Protein AF-0000000074063918 (afdb_homodimer)

Sequence (402 aa):
FNVAPELTEALTREIQAEQQLSQENLGGSAAPSFHGFKIATKDAEVRLTKQYGKENILVVFNVNHSVDMDEGFEDEAQPEAAPVPVALPPFTVEITKGNERLCFHLDLVESVDVQGEYDFRVEEFYVAPAAKGEDEDVASEVYASSGKYIDPDLHDLLFVRYLEERGFDAQFCKTLVAYATHYEHSQYVGLLNKIKAFISKFNVAPELTEALTREIQAEQQLSQENLGGSAAPSFHGFKIATKDAEVRLTKQYGKENILVVFNVNHSVDMDEGFEDEAQPEAAPVPVALPPFTVEITKGNERLCFHLDLVESVDVQGEYDFRVEEFYVAPAAKGEDEDVASEVYASSGKYIDPDLHDLLFVRYLEERGFDAQFCKTLVAYATHYEHSQYVGLLNKIKAFISK

Foldseek 3Di:
DQCLVVLLVVLVVVLVVLQVVCVVALVDDDQQDDPQWDWDDDQQKIWTWHDDPQKIKIKIWGQVPQFDPPPVVPPPPDPPDSPQTWGWTWMKMWIDHPQKIKIWTWTKDADPPDHLWIAIATQKIFMATDDDPPDPDGDPPGDIDGSPPDDPVCCCVVVPVVVVVVPRDRVNSSSVRSNSSSVSSVSVSVVSVVVSVVSVD/DQCLVVLLVVLVVVLVVLQVVCVVALVHLPQQDDPAWDWDDDQQKIWTWHDDPQKIKIKIWGQVPQFDPPPPVPPPPDPPDSPQTWGWTWMKMWIDHDFKIKIWTWTKDADPPDHLWIAIATQKIFMATDDDPPRPDGDPPGDIDGSPPDDPVCCCVPVPVVVVVVPRDRVSSSSVRSNSSSSSSVSVSVVSVVVSVVSVD

Nearest PDB structures (foldseek):
  1p32-assembly1_C  TM=9.153E-01  e=3.725E-13  Homo sapiens
  6szw-assembly1_B  TM=9.069E-01  e=1.087E-12  Homo sapiens
  6szw-assembly1_A  TM=8.923E-01  e=6.925E-13  Homo sapiens
  6szw-assembly1_C  TM=8.459E-01  e=2.532E-12  Homo sapiens
  1p32-assembly1_B  TM=8.961E-01  e=7.390E-12  Homo sapiens

pLDDT: mean 88.2, std 15.4, range [33.56, 98.56]

Secondary structure (DSSP, 8-state):
---HHHHHHHHHHHHHHHHHHHHHHS-SS-PPP-TT-EEEEETTEEEEEEEETTEEEEEEEE-TT-B---GGGG-----S---PPPB---EEEEEEETTEEEEEEEEEEE-SSSTT-EEEEEEEEEEEEPPBTTB-PPPTTS--EEGGGS-HHHIIIIIIIIHHHTT-SHHHHHHHHHHHHHHHHHHHHHHHHHHHHHHH-/---HHHHHHHHHHHHHHHHHHHHHHS-SS-PPP-TT-EEEEETTEEEEEEEETTEEEEEEEE-TT-B---GGGG-----S---PPPB---EEEEEEETTEEEEEEEEEEE-SSSTT-EEEEEEEEEEEEPPBTTB-PPPTTS--EEGGGS-HHHIIIIIIIIHHHTT-SHHHHHHHHHHHHHHHHHHHHHHHHHHHHHHH-

Radius of gyration: 26.05 Å; Cα contacts (8 Å, |Δi|>4): 623; chains: 2; bounding box: 65×74×54 Å

Structure (mmCIF, N/CA/C/O backbone):
data_AF-0000000074063918-model_v1
#
loop_
_entity.id
_entity.type
_entity.pdbx_description
1 polymer 'Complement component 1 Q subcomponent-binding protein, mitochondrial'
#
loop_
_atom_site.group_PDB
_atom_site.id
_atom_site.type_symbol
_atom_site.label_atom_id
_atom_site.label_alt_id
_atom_site.label_comp_id
_atom_site.label_asym_id
_atom_site.label_entity_id
_atom_site.label_seq_id
_atom_site.pdbx_PDB_ins_code
_atom_site.Cartn_x
_atom_site.Cartn_y
_atom_site.Cartn_z
_atom_site.occupancy
_atom_site.B_iso_or_equiv
_atom_site.auth_seq_id
_atom_site.auth_comp_id
_atom_site.auth_asym_id
_atom_site.auth_atom_id
_atom_site.pdbx_PDB_model_num
ATOM 1 N N . PHE A 1 1 ? 38.969 30.219 -0.409 1 64.75 1 PHE A N 1
ATOM 2 C CA . PHE A 1 1 ? 37.844 31.078 -0.031 1 64.75 1 PHE A CA 1
ATOM 3 C C . PHE A 1 1 ? 36.844 30.297 0.791 1 64.75 1 PHE A C 1
ATOM 5 O O . PHE A 1 1 ? 36.5 29.156 0.448 1 64.75 1 PHE A O 1
ATOM 12 N N . ASN A 1 2 ? 36.781 30.5 2.076 1 84.81 2 ASN A N 1
ATOM 13 C CA . ASN A 1 2 ? 35.906 29.828 3.025 1 84.81 2 ASN A CA 1
ATOM 14 C C . ASN A 1 2 ? 34.5 30.359 2.947 1 84.81 2 ASN A C 1
ATOM 16 O O . ASN A 1 2 ? 34.25 31.547 3.209 1 84.81 2 ASN A O 1
ATOM 20 N N . VAL A 1 3 ? 33.562 29.609 2.295 1 93 3 VAL A N 1
ATOM 21 C CA . VAL A 1 3 ? 32.188 30.016 1.981 1 93 3 VAL A CA 1
ATOM 22 C C . VAL A 1 3 ? 31.359 30.062 3.262 1 93 3 VAL A C 1
ATOM 24 O O . VAL A 1 3 ? 30.266 30.641 3.279 1 93 3 VAL A O 1
ATOM 27 N N . ALA A 1 4 ? 31.953 29.766 4.402 1 91.69 4 ALA A N 1
ATOM 28 C CA . ALA A 1 4 ? 31.203 29.562 5.637 1 91.69 4 ALA A CA 1
ATOM 29 C C . ALA A 1 4 ? 30.594 30.875 6.137 1 91.69 4 ALA A C 1
ATOM 31 O O . ALA A 1 4 ? 29.422 30.922 6.492 1 91.69 4 ALA A O 1
ATOM 32 N N . PRO A 1 5 ? 31.359 31.906 6.133 1 92.12 5 PRO A N 1
ATOM 33 C CA . PRO A 1 5 ? 30.781 33.156 6.625 1 92.12 5 PRO A CA 1
ATOM 34 C C . PRO A 1 5 ? 29.641 33.656 5.754 1 92.12 5 PRO A C 1
ATOM 36 O O . PRO A 1 5 ? 28.625 34.125 6.277 1 92.12 5 PRO A O 1
ATOM 39 N N . GLU A 1 6 ? 29.828 33.562 4.547 1 94.62 6 GLU A N 1
ATOM 40 C CA . GLU A 1 6 ? 28.797 34 3.617 1 94.62 6 GLU A CA 1
ATOM 41 C C . GLU A 1 6 ? 27.547 33.156 3.744 1 94.62 6 GLU A C 1
ATOM 43 O O . GLU A 1 6 ? 26.422 33.656 3.668 1 94.62 6 GLU A O 1
ATOM 48 N N . LEU A 1 7 ? 27.734 31.938 3.906 1 95.94 7 LEU A N 1
ATOM 49 C CA . LEU A 1 7 ? 26.625 31 4.055 1 95.94 7 LEU A CA 1
ATOM 50 C C . LEU A 1 7 ? 25.859 31.281 5.344 1 95.94 7 LEU A C 1
ATOM 52 O O . LEU A 1 7 ? 24.625 31.266 5.355 1 95.94 7 LEU A O 1
ATOM 56 N N . THR A 1 8 ? 26.578 31.5 6.348 1 95.19 8 THR A N 1
ATOM 57 C CA . THR A 1 8 ? 25.953 31.797 7.637 1 95.19 8 THR A CA 1
ATOM 58 C C . THR A 1 8 ? 25.078 33.031 7.551 1 95.19 8 THR A C 1
ATOM 60 O O . THR A 1 8 ? 23.984 33.062 8.102 1 95.19 8 THR A O 1
ATOM 63 N N . GLU A 1 9 ? 25.562 33.969 6.922 1 95.31 9 GLU A N 1
ATOM 64 C CA . GLU A 1 9 ? 24.797 35.188 6.746 1 95.31 9 GLU A CA 1
ATOM 65 C C . GLU A 1 9 ? 23.547 34.969 5.918 1 95.31 9 GLU A C 1
ATOM 67 O O . GLU A 1 9 ? 22.469 35.469 6.242 1 95.31 9 GLU A O 1
ATOM 72 N N . ALA A 1 10 ? 23.719 34.25 4.906 1 96.31 10 ALA A N 1
ATOM 73 C CA . ALA A 1 10 ? 22.578 33.906 4.051 1 96.31 10 ALA A CA 1
ATOM 74 C C . ALA A 1 10 ? 21.516 33.125 4.82 1 96.31 10 ALA A C 1
ATOM 76 O O . ALA A 1 10 ? 20.312 33.375 4.656 1 96.31 10 ALA A O 1
ATOM 77 N N . LEU A 1 11 ? 21.938 32.25 5.633 1 97.25 11 LEU A N 1
ATOM 78 C CA . LEU A 1 11 ? 21.031 31.469 6.445 1 97.25 11 LEU A CA 1
ATOM 79 C C . LEU A 1 11 ? 20.297 32.344 7.449 1 97.25 11 LEU A C 1
ATOM 81 O O . LEU A 1 11 ? 19.078 32.188 7.652 1 97.25 11 LEU A O 1
ATOM 85 N N . THR A 1 12 ? 20.984 33.188 8.008 1 96.19 12 THR A N 1
ATOM 86 C CA . THR A 1 12 ? 20.375 34.094 8.969 1 96.19 12 THR A CA 1
ATOM 87 C C . THR A 1 12 ? 19.281 34.938 8.312 1 96.19 12 THR A C 1
ATOM 89 O O . THR A 1 12 ? 18.203 35.125 8.867 1 96.19 12 THR A O 1
ATOM 92 N N . ARG A 1 13 ? 19.562 35.375 7.18 1 95.88 13 ARG A N 1
ATOM 93 C CA . ARG A 1 13 ? 18.578 36.156 6.422 1 95.88 13 ARG A CA 1
ATOM 94 C C . ARG A 1 13 ? 17.344 35.312 6.09 1 95.88 13 ARG A C 1
ATOM 96 O O . ARG A 1 13 ? 16.219 35.781 6.215 1 95.88 13 ARG A O 1
ATOM 103 N N . GLU A 1 14 ? 17.562 34.094 5.613 1 95.19 14 GLU A N 1
ATOM 104 C CA . GLU A 1 14 ? 16.469 33.219 5.25 1 95.19 14 GLU A CA 1
ATOM 105 C C . GLU A 1 14 ? 15.594 32.875 6.465 1 95.19 14 GLU A C 1
ATOM 107 O O . GLU A 1 14 ? 14.367 32.906 6.375 1 95.19 14 GLU A O 1
ATOM 112 N N . ILE A 1 15 ? 16.234 32.625 7.531 1 95.31 15 ILE A N 1
ATOM 113 C CA . ILE A 1 15 ? 15.516 32.312 8.75 1 95.31 15 ILE A CA 1
ATOM 114 C C . ILE A 1 15 ? 14.633 33.469 9.164 1 95.31 15 ILE A C 1
ATOM 116 O O . ILE A 1 15 ? 13.453 33.281 9.492 1 95.31 15 ILE A O 1
ATOM 120 N N . GLN A 1 16 ? 15.125 34.594 9.086 1 93.69 16 GLN A N 1
ATOM 121 C CA . GLN A 1 16 ? 14.383 35.812 9.453 1 93.69 16 GLN A CA 1
ATOM 122 C C . GLN A 1 16 ? 13.211 36.031 8.5 1 93.69 16 GLN A C 1
ATOM 124 O O . GLN A 1 16 ? 12.102 36.375 8.93 1 93.69 16 GLN A O 1
ATOM 129 N N . ALA A 1 17 ? 13.484 35.812 7.309 1 90 17 ALA A N 1
ATOM 130 C CA . ALA A 1 17 ? 12.438 35.969 6.305 1 90 17 ALA A CA 1
ATOM 131 C C . ALA A 1 17 ? 11.305 35 6.531 1 90 17 ALA A C 1
ATOM 133 O O . ALA A 1 17 ? 10.125 35.344 6.461 1 90 17 ALA A O 1
ATOM 134 N N . GLU A 1 18 ? 11.641 33.75 6.785 1 89.06 18 GLU A N 1
ATOM 135 C CA . GLU A 1 18 ? 10.641 32.719 7.004 1 89.06 18 GLU A CA 1
ATOM 136 C C . GLU A 1 18 ? 9.844 32.969 8.281 1 89.06 18 GLU A C 1
ATOM 138 O O . GLU A 1 18 ? 8.648 32.688 8.336 1 89.06 18 GLU A O 1
ATOM 143 N N . GLN A 1 19 ? 10.523 33.438 9.25 1 87.12 19 GLN A N 1
ATOM 144 C CA . GLN A 1 19 ? 9.844 33.781 10.5 1 87.12 19 GLN A CA 1
ATOM 145 C C . GLN A 1 19 ? 8.844 34.906 10.305 1 87.12 19 GLN A C 1
ATOM 147 O O . GLN A 1 19 ? 7.738 34.875 10.852 1 87.12 19 GLN A O 1
ATOM 152 N N . GLN A 1 20 ? 9.234 35.844 9.523 1 85.31 20 GLN A N 1
ATOM 153 C CA . GLN A 1 20 ? 8.336 36.938 9.219 1 85.31 20 GLN A CA 1
ATOM 154 C C . GLN A 1 20 ? 7.133 36.469 8.406 1 85.31 20 GLN A C 1
ATOM 156 O O . GLN A 1 20 ? 6 36.875 8.664 1 85.31 20 GLN A O 1
ATOM 161 N N . LEU A 1 21 ? 7.43 35.625 7.512 1 80.94 21 LEU A N 1
ATOM 162 C CA . LEU A 1 21 ? 6.363 35.062 6.691 1 80.94 21 LEU A CA 1
ATOM 163 C C . LEU A 1 21 ? 5.359 34.312 7.555 1 80.94 21 LEU A C 1
ATOM 165 O O . LEU A 1 21 ? 4.148 34.406 7.336 1 80.94 21 LEU A O 1
ATOM 169 N N . SER A 1 22 ? 5.812 33.531 8.438 1 80.19 22 SER A N 1
ATOM 170 C CA . SER A 1 22 ? 4.961 32.75 9.344 1 80.19 22 SER A CA 1
ATOM 171 C C . SER A 1 22 ? 4.082 33.656 10.188 1 80.19 22 SER A C 1
ATOM 173 O O . SER A 1 22 ? 2.893 33.406 10.367 1 80.19 22 SER A O 1
ATOM 175 N N . GLN A 1 23 ? 4.602 34.688 10.664 1 77.69 23 GLN A N 1
ATOM 176 C CA . GLN A 1 23 ? 3.873 35.625 11.508 1 77.69 23 GLN A CA 1
ATOM 177 C C . GLN A 1 23 ? 2.766 36.312 10.727 1 77.69 23 GLN A C 1
ATOM 179 O O . GLN A 1 23 ? 1.665 36.531 11.242 1 77.69 23 GLN A O 1
ATOM 184 N N . GLU A 1 24 ? 3.035 36.562 9.531 1 77 24 GLU A N 1
ATOM 185 C CA . GLU A 1 24 ? 2.09 37.312 8.711 1 77 24 GLU A CA 1
ATOM 186 C C . GLU A 1 24 ? 1 36.406 8.148 1 77 24 GLU A C 1
ATOM 188 O O . GLU A 1 24 ? -0.153 36.844 8.016 1 77 24 GLU A O 1
ATOM 193 N N . ASN A 1 25 ? 1.364 35.281 7.789 1 72.19 25 ASN A N 1
ATOM 194 C CA . ASN A 1 25 ? 0.454 34.469 6.98 1 72.19 25 ASN A CA 1
ATOM 195 C C . ASN A 1 25 ? -0.084 33.281 7.766 1 72.19 25 ASN A C 1
ATOM 197 O O . ASN A 1 25 ? -1.106 32.688 7.398 1 72.19 25 ASN A O 1
ATOM 201 N N . LEU A 1 26 ? 0.501 32.844 8.695 1 67.75 26 LEU A N 1
ATOM 202 C CA . LEU A 1 26 ? 0.098 31.609 9.359 1 67.75 26 LEU A CA 1
ATOM 203 C C . LEU A 1 26 ? -0.406 31.891 10.766 1 67.75 26 LEU A C 1
ATOM 205 O O . LEU A 1 26 ? -0.687 30.969 11.531 1 67.75 26 LEU A O 1
ATOM 209 N N . GLY A 1 27 ? -1.079 33.281 10.891 1 60.06 27 GLY A N 1
ATOM 210 C CA . GLY A 1 27 ? -1.737 33.75 12.102 1 60.06 27 GLY A CA 1
ATOM 211 C C . GLY A 1 27 ? -0.893 33.562 13.352 1 60.06 27 GLY A C 1
ATOM 212 O O . GLY A 1 27 ? -1.427 33.406 14.453 1 60.06 27 GLY A O 1
ATOM 213 N N . GLY A 1 28 ? 0.369 33.562 13.258 1 53.53 28 GLY A N 1
ATOM 214 C CA . GLY A 1 28 ? 1.265 33.438 14.391 1 53.53 28 GLY A CA 1
ATOM 215 C C . GLY A 1 28 ? 1.586 31.984 14.734 1 53.53 28 GLY A C 1
ATOM 216 O O . GLY A 1 28 ? 1.287 31.078 13.953 1 53.53 28 GLY A O 1
ATOM 217 N N . SER A 1 29 ? 2.406 31.734 15.961 1 51.22 29 SER A N 1
ATOM 218 C CA . SER A 1 29 ? 3.025 30.5 16.406 1 51.22 29 SER A CA 1
ATOM 219 C C . SER A 1 29 ? 1.975 29.453 16.75 1 51.22 29 SER A C 1
ATOM 221 O O . SER A 1 29 ? 2.307 28.297 17.031 1 51.22 29 SER A O 1
ATOM 223 N N . ALA A 1 30 ? 0.716 29.844 16.812 1 56.19 30 ALA A N 1
ATOM 224 C CA . ALA A 1 30 ? -0.097 28.828 17.469 1 56.19 30 ALA A CA 1
ATOM 225 C C . ALA A 1 30 ? -0.684 27.859 16.453 1 56.19 30 ALA A C 1
ATOM 227 O O . ALA A 1 30 ? -1.449 28.25 15.57 1 56.19 30 ALA A O 1
ATOM 228 N N . ALA A 1 31 ? -0.081 26.75 16.297 1 64.56 31 ALA A N 1
ATOM 229 C CA . ALA A 1 31 ? -0.587 25.656 15.477 1 64.56 31 ALA A CA 1
ATOM 230 C C . ALA A 1 31 ? -2.039 25.328 15.82 1 64.56 31 ALA A C 1
ATOM 232 O O . ALA A 1 31 ? -2.436 25.391 16.984 1 64.56 31 ALA A O 1
ATOM 233 N N . PRO A 1 32 ? -2.939 25.297 14.703 1 74.69 32 PRO A N 1
ATOM 234 C CA . PRO A 1 32 ? -4.328 24.922 14.977 1 74.69 32 PRO A CA 1
ATOM 235 C C . PRO A 1 32 ? -4.445 23.656 15.828 1 74.69 32 PRO A C 1
ATOM 237 O O . PRO A 1 32 ? -3.555 22.797 15.797 1 74.69 32 PRO A O 1
ATOM 240 N N . SER A 1 33 ? -5.426 23.703 16.75 1 79.31 33 SER A N 1
ATOM 241 C CA . SER A 1 33 ? -5.621 22.547 17.625 1 79.31 33 SER A CA 1
ATOM 242 C C . SER A 1 33 ? -6.723 21.625 17.109 1 79.31 33 SER A C 1
ATOM 244 O O . SER A 1 33 ? -7.664 22.094 16.469 1 79.31 33 SER A O 1
ATOM 246 N N . PHE A 1 34 ? -6.473 20.328 17.094 1 86.94 34 PHE A N 1
ATOM 247 C CA . PHE A 1 34 ? -7.477 19.328 16.781 1 86.94 34 PHE A CA 1
ATOM 248 C C . PHE A 1 34 ? -8.383 19.078 17.984 1 86.94 34 PHE A C 1
ATOM 250 O O . PHE A 1 34 ? -7.941 18.562 19.016 1 86.94 34 PHE A O 1
ATOM 257 N N . HIS A 1 35 ? -9.648 19.547 17.812 1 83.75 35 HIS A N 1
ATOM 258 C CA . HIS A 1 35 ? -10.562 19.344 18.938 1 83.75 35 HIS A CA 1
ATOM 259 C C . HIS A 1 35 ? -10.734 17.875 19.25 1 83.75 35 HIS A C 1
ATOM 261 O O . HIS A 1 35 ? -11.07 17.078 18.359 1 83.75 35 HIS A O 1
ATOM 267 N N . GLY A 1 36 ? -10.383 17.484 20.484 1 87.88 36 GLY A N 1
ATOM 268 C CA . GLY A 1 36 ? -10.633 16.141 20.953 1 87.88 36 GLY A CA 1
ATOM 269 C C . GLY A 1 36 ? -9.453 15.203 20.734 1 87.88 36 GLY A C 1
ATOM 270 O O . GLY A 1 36 ? -9.5 14.031 21.109 1 87.88 36 GLY A O 1
ATOM 271 N N . PHE A 1 37 ? -8.406 15.688 20.109 1 94.38 37 PHE A N 1
ATOM 272 C CA . PHE A 1 37 ? -7.258 14.836 19.844 1 94.38 37 PHE A CA 1
ATOM 273 C C . PHE A 1 37 ? -6.066 15.258 20.688 1 94.38 37 PHE A C 1
ATOM 275 O O . PHE A 1 37 ? -5.863 16.453 20.938 1 94.38 37 PHE A O 1
ATOM 282 N N . LYS A 1 38 ? -5.387 14.32 21.172 1 94.88 38 LYS A N 1
ATOM 283 C CA . LYS A 1 38 ? -4.039 14.555 21.688 1 94.88 38 LYS A CA 1
ATOM 284 C C . LYS A 1 38 ? -3.012 14.523 20.562 1 94.88 38 LYS A C 1
ATOM 286 O O . LYS A 1 38 ? -3.08 13.672 19.672 1 94.88 38 LYS A O 1
ATOM 291 N N . ILE A 1 39 ? -2.064 15.477 20.688 1 95.75 39 ILE A N 1
ATOM 292 C CA . ILE A 1 39 ? -1.092 15.594 19.609 1 95.75 39 ILE A CA 1
ATOM 293 C C . ILE A 1 39 ? 0.296 15.211 20.125 1 95.75 39 ILE A C 1
ATOM 295 O O . ILE A 1 39 ? 0.695 15.617 21.219 1 95.75 39 ILE A O 1
ATOM 299 N N . ALA A 1 40 ? 0.949 14.398 19.422 1 94.69 40 ALA A N 1
ATOM 300 C CA . ALA A 1 40 ? 2.355 14.07 19.625 1 94.69 40 ALA A CA 1
ATOM 301 C C . ALA A 1 40 ? 3.152 14.188 18.328 1 94.69 40 ALA A C 1
ATOM 303 O O . ALA A 1 40 ? 2.674 13.797 17.266 1 94.69 40 ALA A O 1
ATOM 304 N N . THR A 1 41 ? 4.355 14.797 18.438 1 95.44 41 THR A N 1
ATOM 305 C CA . THR A 1 41 ? 5.176 14.977 17.25 1 95.44 41 THR A CA 1
ATOM 306 C C . THR A 1 41 ? 6.547 14.336 17.438 1 95.44 41 THR A C 1
ATOM 308 O O . THR A 1 41 ? 7.066 14.281 18.562 1 95.44 41 THR A O 1
ATOM 311 N N . LYS A 1 42 ? 7.082 13.742 16.422 1 95.06 42 LYS A N 1
ATOM 312 C CA . LYS A 1 42 ? 8.453 13.25 16.328 1 95.06 42 LYS A CA 1
ATOM 313 C C . LYS A 1 42 ? 9.07 13.594 14.977 1 95.06 42 LYS A C 1
ATOM 315 O O . LYS A 1 42 ? 8.859 12.883 13.992 1 95.06 42 LYS A O 1
ATOM 320 N N . ASP A 1 43 ? 9.875 14.664 15.008 1 95.81 43 ASP A N 1
ATOM 321 C CA . ASP A 1 43 ? 10.43 15.211 13.773 1 95.81 43 ASP A CA 1
ATOM 322 C C . ASP A 1 43 ? 9.328 15.484 12.75 1 95.81 43 ASP A C 1
ATOM 324 O O . ASP A 1 43 ? 8.414 16.266 13.008 1 95.81 43 ASP A O 1
ATOM 328 N N . ALA A 1 44 ? 9.359 14.773 11.617 1 97.38 44 ALA A N 1
ATOM 329 C CA . ALA A 1 44 ? 8.406 15.102 10.562 1 97.38 44 ALA A CA 1
ATOM 330 C C . ALA A 1 44 ? 7.066 14.406 10.797 1 97.38 44 ALA A C 1
ATOM 332 O O . ALA A 1 44 ? 6.082 14.695 10.102 1 97.38 44 ALA A O 1
ATOM 333 N N . GLU A 1 45 ? 7.012 13.539 11.734 1 96.94 45 GLU A N 1
ATOM 334 C CA . GLU A 1 45 ? 5.801 12.75 11.953 1 96.94 45 GLU A CA 1
ATOM 335 C C . GLU A 1 45 ? 4.918 13.383 13.023 1 96.94 45 GLU A C 1
ATOM 337 O O . GLU A 1 45 ? 5.418 13.828 14.062 1 96.94 45 GLU A O 1
ATOM 342 N N . VAL A 1 46 ? 3.602 13.383 12.758 1 96.31 46 VAL A N 1
ATOM 343 C CA . VAL A 1 46 ? 2.607 13.875 13.703 1 96.31 46 VAL A CA 1
ATOM 344 C C . VAL A 1 46 ? 1.567 12.789 13.977 1 96.31 46 VAL A C 1
ATOM 346 O O . VAL A 1 46 ? 1.092 12.133 13.055 1 96.31 46 VAL A O 1
ATOM 349 N N . ARG A 1 47 ? 1.213 12.617 15.258 1 96.12 47 ARG A N 1
ATOM 350 C CA . ARG A 1 47 ? 0.217 11.641 15.688 1 96.12 47 ARG A CA 1
ATOM 351 C C . ARG A 1 47 ? -0.907 12.312 16.469 1 96.12 47 ARG A C 1
ATOM 353 O O . ARG A 1 47 ? -0.651 13.102 17.375 1 96.12 47 ARG A O 1
ATOM 360 N N . LEU A 1 48 ? -2.092 12 16.031 1 96.94 48 LEU A N 1
ATOM 361 C CA . LEU A 1 48 ? -3.283 12.422 16.766 1 96.94 48 LEU A CA 1
ATOM 362 C C . LEU A 1 48 ? -4.012 11.227 17.359 1 96.94 48 LEU A C 1
ATOM 364 O O . LEU A 1 48 ? -4.289 10.25 16.656 1 96.94 48 LEU A O 1
ATOM 368 N N . THR A 1 49 ? -4.309 11.305 18.625 1 96 49 THR A N 1
ATOM 369 C CA . THR A 1 49 ? -5.004 10.188 19.266 1 96 49 THR A CA 1
ATOM 370 C C . THR A 1 49 ? -6.254 10.672 19.984 1 96 49 THR A C 1
ATOM 372 O O . THR A 1 49 ? -6.27 11.773 20.531 1 96 49 THR A O 1
ATOM 375 N N . LYS A 1 50 ? -7.254 9.859 19.969 1 95.56 50 LYS A N 1
ATOM 376 C CA . LYS A 1 50 ? -8.453 10.117 20.766 1 95.56 50 LYS A CA 1
ATOM 377 C C . LYS A 1 50 ? -9.203 8.82 21.062 1 95.56 50 LYS A C 1
ATOM 379 O O . LYS A 1 50 ? -9.008 7.812 20.375 1 95.56 50 LYS A O 1
ATOM 384 N N . GLN A 1 51 ? -9.945 8.883 22.078 1 95.75 51 GLN A N 1
ATOM 385 C CA . GLN A 1 51 ? -10.844 7.785 22.422 1 95.75 51 GLN A CA 1
ATOM 386 C C . GLN A 1 51 ? -12.273 8.102 21.984 1 95.75 51 GLN A C 1
ATOM 388 O O . GLN A 1 51 ? -12.75 9.227 22.156 1 95.75 51 GLN A O 1
ATOM 393 N N . TYR A 1 52 ? -12.906 7.156 21.391 1 94.19 52 TYR A N 1
ATOM 394 C CA . TYR A 1 52 ? -14.305 7.207 21 1 94.19 52 TYR A CA 1
ATOM 395 C C . TYR A 1 52 ? -15.055 5.977 21.5 1 94.19 52 TYR A C 1
ATOM 397 O O . TYR A 1 52 ? -15.086 4.949 20.812 1 94.19 52 TYR A O 1
ATOM 405 N N . GLY A 1 53 ? -15.703 6.098 22.625 1 92.06 53 GLY A N 1
ATOM 406 C CA . GLY A 1 53 ? -16.234 4.902 23.266 1 92.06 53 GLY A CA 1
ATOM 407 C C . GLY A 1 53 ? -15.172 3.873 23.594 1 92.06 53 GLY A C 1
ATOM 408 O O . GLY A 1 53 ? -14.211 4.172 24.312 1 92.06 53 GLY A O 1
ATOM 409 N N . LYS A 1 54 ? -15.344 2.729 23.062 1 92.38 54 LYS A N 1
ATOM 410 C CA . LYS A 1 54 ? -14.383 1.65 23.297 1 92.38 54 LYS A CA 1
ATOM 411 C C . LYS A 1 54 ? -13.32 1.623 22.203 1 92.38 54 LYS A C 1
ATOM 413 O O . LYS A 1 54 ? -12.484 0.718 22.156 1 92.38 54 LYS A O 1
ATOM 418 N N . GLU A 1 55 ? -13.344 2.586 21.359 1 96.44 55 GLU A N 1
ATOM 419 C CA . GLU A 1 55 ? -12.422 2.639 20.219 1 96.44 55 GLU A CA 1
ATOM 420 C C . GLU A 1 55 ? -11.25 3.574 20.5 1 96.44 55 GLU A C 1
ATOM 422 O O . GLU A 1 55 ? -11.43 4.637 21.109 1 96.44 55 GLU A O 1
ATOM 427 N N . ASN A 1 56 ? -10.094 3.08 20.203 1 96.38 56 ASN A N 1
ATOM 428 C C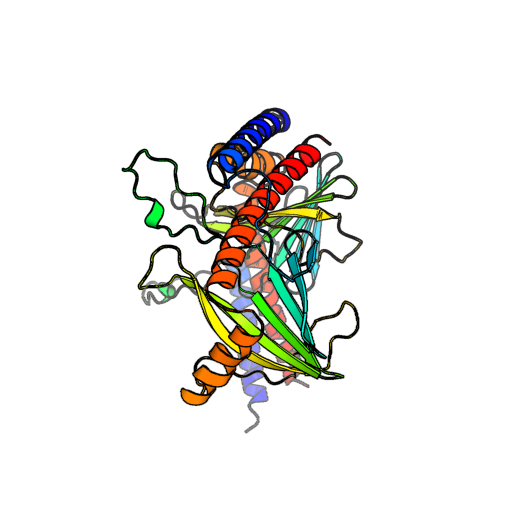A . ASN A 1 56 ? -8.922 3.953 20.156 1 96.38 56 ASN A CA 1
ATOM 429 C C . ASN A 1 56 ? -8.625 4.406 18.734 1 96.38 56 ASN A C 1
ATOM 431 O O . ASN A 1 56 ? -8.398 3.58 17.844 1 96.38 56 ASN A O 1
ATOM 435 N N . ILE A 1 57 ? -8.617 5.699 18.516 1 97.31 57 ILE A N 1
ATOM 436 C CA . ILE A 1 57 ? -8.43 6.238 17.172 1 97.31 57 ILE A CA 1
ATOM 437 C C . ILE A 1 57 ? -7.047 6.887 17.078 1 97.31 57 ILE A C 1
ATOM 439 O O . ILE A 1 57 ? -6.66 7.68 17.938 1 97.31 57 ILE A O 1
ATOM 443 N N . LEU A 1 58 ? -6.312 6.547 16.078 1 96.88 58 LEU A N 1
ATOM 444 C CA . LEU A 1 58 ? -4.984 7.086 15.812 1 96.88 58 LEU A CA 1
ATOM 445 C C . LEU A 1 58 ? -4.898 7.641 14.398 1 96.88 58 LEU A C 1
ATOM 447 O O . LEU A 1 58 ? -5.273 6.965 13.438 1 96.88 58 LEU A O 1
ATOM 451 N N . VAL A 1 59 ? -4.508 8.875 14.281 1 97.38 59 VAL A N 1
ATOM 452 C CA . VAL A 1 59 ? -4.195 9.492 13 1 97.38 59 VAL A CA 1
ATOM 453 C C . VAL A 1 59 ? -2.691 9.758 12.898 1 97.38 59 VAL A C 1
ATOM 455 O O . VAL A 1 59 ? -2.084 10.281 13.836 1 97.38 59 VAL A O 1
ATOM 458 N N . VAL A 1 60 ? -2.102 9.375 11.781 1 96.81 60 VAL A N 1
ATOM 459 C CA . VAL A 1 60 ? -0.675 9.609 11.586 1 96.81 60 VAL A CA 1
ATOM 460 C C . VAL A 1 60 ? -0.445 10.289 10.242 1 96.81 60 VAL A C 1
ATOM 462 O O . VAL A 1 60 ? -1.034 9.891 9.227 1 96.81 60 VAL A O 1
ATOM 465 N N . PHE A 1 61 ? 0.343 11.305 10.18 1 97.44 61 PHE A N 1
ATOM 466 C CA . PHE A 1 61 ? 0.824 11.867 8.922 1 97.44 61 PHE A CA 1
ATOM 467 C C . PHE A 1 61 ? 2.254 12.375 9.07 1 97.44 61 PHE A C 1
ATOM 469 O O . PHE A 1 61 ? 2.754 12.523 10.188 1 97.44 61 PHE A O 1
ATOM 476 N N . ASN A 1 62 ? 2.914 12.5 7.973 1 97.88 62 ASN A N 1
ATOM 477 C CA . ASN A 1 62 ? 4.297 12.945 7.84 1 97.88 62 ASN A CA 1
ATOM 478 C C . ASN A 1 62 ? 4.418 14.133 6.891 1 97.88 62 ASN A C 1
ATOM 480 O O . ASN A 1 62 ? 3.918 14.086 5.766 1 97.88 62 ASN A O 1
ATOM 484 N N . VAL A 1 63 ? 5.066 15.172 7.297 1 96.94 63 VAL A N 1
ATOM 485 C CA . VAL A 1 63 ? 5.027 16.406 6.508 1 96.94 63 VAL A CA 1
ATOM 486 C C . VAL A 1 63 ? 6.172 16.391 5.496 1 96.94 63 VAL A C 1
ATOM 488 O O . VAL A 1 63 ? 6.285 17.312 4.676 1 96.94 63 VAL A O 1
ATOM 491 N N . ASN A 1 64 ? 7.07 15.359 5.512 1 96.19 64 ASN A N 1
ATOM 492 C CA . ASN A 1 64 ? 8.078 15.258 4.461 1 96.19 64 ASN A CA 1
ATOM 493 C C . ASN A 1 64 ? 7.445 15.203 3.076 1 96.19 64 ASN A C 1
ATOM 495 O O . ASN A 1 64 ? 6.496 14.445 2.854 1 96.19 64 ASN A O 1
ATOM 499 N N . HIS A 1 65 ? 7.898 16.125 2.16 1 93.44 65 HIS A N 1
ATOM 500 C CA . HIS A 1 65 ? 7.492 16.109 0.76 1 93.44 65 HIS A CA 1
ATOM 501 C C . HIS A 1 65 ? 5.996 16.375 0.621 1 93.44 65 HIS A C 1
ATOM 503 O O . HIS A 1 65 ? 5.355 15.867 -0.3 1 93.44 65 HIS A O 1
ATOM 509 N N . SER A 1 66 ? 5.422 17.016 1.493 1 93.44 66 SER A N 1
ATOM 510 C CA . SER A 1 66 ? 3.98 17.234 1.491 1 93.44 66 SER A CA 1
ATOM 511 C C . SER A 1 66 ? 3.627 18.562 0.802 1 93.44 66 SER A C 1
ATOM 513 O O . SER A 1 66 ? 2.449 18.891 0.662 1 93.44 66 SER A O 1
ATOM 515 N N . VAL A 1 67 ? 4.602 19.344 0.408 1 88.81 67 VAL A N 1
ATOM 516 C CA . VAL A 1 67 ? 4.367 20.641 -0.225 1 88.81 67 VAL A CA 1
ATOM 517 C C . VAL A 1 67 ? 4.637 20.531 -1.726 1 88.81 67 VAL A C 1
ATOM 519 O O . VAL A 1 67 ? 5.668 20.016 -2.143 1 88.81 67 VAL A O 1
ATOM 522 N N . ASP A 1 68 ? 3.48 20.547 -2.521 1 72.38 68 ASP A N 1
ATOM 523 C CA . ASP A 1 68 ? 3.684 20.547 -3.967 1 72.38 68 ASP A CA 1
ATOM 524 C C . ASP A 1 68 ? 4.047 21.938 -4.469 1 72.38 68 ASP A C 1
ATOM 526 O O . ASP A 1 68 ? 3.52 22.938 -3.979 1 72.38 68 ASP A O 1
ATOM 530 N N . MET A 1 69 ? 5.266 22.094 -4.941 1 57.41 69 MET A N 1
ATOM 531 C CA . MET A 1 69 ? 5.617 23.359 -5.582 1 57.41 69 MET A CA 1
ATOM 532 C C . MET A 1 69 ? 4.809 23.562 -6.863 1 57.41 69 MET A C 1
ATOM 534 O O . MET A 1 69 ? 4.879 22.734 -7.781 1 57.41 69 MET A O 1
ATOM 538 N N . ASP A 1 70 ? 3.617 23.5 -6.91 1 49.69 70 ASP A N 1
ATOM 539 C CA . ASP A 1 70 ? 2.914 23.828 -8.148 1 49.69 70 ASP A CA 1
ATOM 540 C C . ASP A 1 70 ? 3.699 24.828 -8.984 1 49.69 70 ASP A C 1
ATOM 542 O O . ASP A 1 70 ? 4.289 25.766 -8.445 1 49.69 70 ASP A O 1
ATOM 546 N N . GLU A 1 71 ? 4.176 24.344 -10.133 1 44.66 71 GLU A N 1
ATOM 547 C CA . GLU A 1 71 ? 4.691 25.172 -11.227 1 44.66 71 GLU A CA 1
ATOM 548 C C . GLU A 1 71 ? 3.941 26.484 -11.312 1 44.66 71 GLU A C 1
ATOM 550 O O . GLU A 1 71 ? 4.348 27.391 -12.055 1 44.66 71 GLU A O 1
ATOM 555 N N . GLY A 1 72 ? 2.691 26.484 -10.883 1 41.41 72 GLY A N 1
ATOM 556 C CA . GLY A 1 72 ? 1.927 27.672 -11.242 1 41.41 72 GLY A CA 1
ATOM 557 C C . GLY A 1 72 ? 2.414 28.922 -10.555 1 41.41 72 GLY A C 1
ATOM 558 O O . GLY A 1 72 ? 1.807 29.984 -10.688 1 41.41 72 GLY A O 1
ATOM 559 N N . PHE A 1 73 ? 3.229 28.688 -9.562 1 41.19 73 PHE A N 1
ATOM 560 C CA . PHE A 1 73 ? 3.629 29.969 -8.992 1 41.19 73 PHE A CA 1
ATOM 561 C C . PHE A 1 73 ? 4.531 30.734 -9.953 1 41.19 73 PHE A C 1
ATOM 563 O O . PHE A 1 73 ? 5.246 31.656 -9.547 1 41.19 73 PHE A O 1
ATOM 570 N N . GLU A 1 74 ? 4.777 30.141 -11.109 1 38.41 74 GLU A N 1
ATOM 571 C CA . GLU A 1 74 ? 5.523 31 -12.031 1 38.41 74 GLU A CA 1
ATOM 572 C C . GLU A 1 74 ? 4.766 32.281 -12.312 1 38.41 74 GLU A C 1
ATOM 574 O O . GLU A 1 74 ? 5.152 33.062 -13.195 1 38.41 74 GLU A O 1
ATOM 579 N N . ASP A 1 75 ? 3.42 32.312 -12.109 1 36.59 75 ASP A N 1
ATOM 580 C CA . ASP A 1 75 ? 2.977 33.594 -12.617 1 36.59 75 ASP A CA 1
ATOM 581 C C . ASP A 1 75 ? 3.725 34.75 -11.938 1 36.59 75 ASP A C 1
ATOM 583 O O . ASP A 1 75 ? 3.721 34.875 -10.711 1 36.59 75 ASP A O 1
ATOM 587 N N . GLU A 1 76 ? 4.758 35.312 -12.578 1 36.88 76 GLU A N 1
ATOM 588 C CA . GLU A 1 76 ? 5.574 36.531 -12.383 1 36.88 76 GLU A CA 1
ATOM 589 C C . GLU A 1 76 ? 4.809 37.594 -11.617 1 36.88 76 GLU A C 1
ATOM 591 O O . GLU A 1 76 ? 5.41 38.5 -11.047 1 36.88 76 GLU A O 1
ATOM 596 N N . ALA A 1 77 ? 3.494 37.938 -12.078 1 39.22 77 ALA A N 1
ATOM 597 C CA . ALA A 1 77 ? 3.088 39.344 -12.039 1 39.22 77 ALA A CA 1
ATOM 598 C C . ALA A 1 77 ? 2.844 39.781 -10.609 1 39.22 77 ALA A C 1
ATOM 600 O O . ALA A 1 77 ? 2.836 41 -10.336 1 39.22 77 ALA A O 1
ATOM 601 N N . GLN A 1 78 ? 1.779 39.188 -9.844 1 38.34 78 GLN A N 1
ATOM 602 C CA . GLN A 1 78 ? 1.431 40.125 -8.789 1 38.34 78 GLN A CA 1
ATOM 603 C C . GLN A 1 78 ? 2.492 40.156 -7.695 1 38.34 78 GLN A C 1
ATOM 605 O O . GLN A 1 78 ? 2.916 39.094 -7.215 1 38.34 78 GLN A O 1
ATOM 610 N N . PRO A 1 79 ? 3.4 41.094 -7.602 1 40.09 79 PRO A N 1
ATOM 611 C CA . PRO A 1 79 ? 4.324 41.438 -6.52 1 40.09 79 PRO A CA 1
ATOM 612 C C . PRO A 1 79 ? 3.844 40.938 -5.156 1 40.09 79 PRO A C 1
ATOM 614 O O . PRO A 1 79 ? 4.426 41.281 -4.125 1 40.09 79 PRO A O 1
ATOM 617 N N . GLU A 1 80 ? 2.502 40.625 -4.977 1 43.12 80 GLU A N 1
ATOM 618 C CA . GLU A 1 80 ? 2.059 40.375 -3.605 1 43.12 80 GLU A CA 1
ATOM 619 C C . GLU A 1 80 ? 2.811 39.188 -2.984 1 43.12 80 GLU A C 1
ATOM 621 O O . GLU A 1 80 ? 3.373 38.375 -3.699 1 43.12 80 GLU A O 1
ATOM 626 N N . ALA A 1 81 ? 2.875 39.031 -1.566 1 46.75 81 ALA A N 1
ATOM 627 C CA . ALA A 1 81 ? 3.533 38.062 -0.688 1 46.75 81 ALA A CA 1
ATOM 628 C C . ALA A 1 81 ? 3.42 36.656 -1.245 1 46.75 81 ALA A C 1
ATOM 630 O O . ALA A 1 81 ? 2.324 36.188 -1.589 1 46.75 81 ALA A O 1
ATOM 631 N N . ALA A 1 82 ? 4.359 36.094 -1.784 1 53.09 82 ALA A N 1
ATOM 632 C CA . ALA A 1 82 ? 4.477 34.719 -2.262 1 53.09 82 ALA A CA 1
ATOM 633 C C . ALA A 1 82 ? 3.693 33.75 -1.372 1 53.09 82 ALA A C 1
ATOM 635 O O . ALA A 1 82 ? 3.869 33.75 -0.152 1 53.09 82 ALA A O 1
ATOM 636 N N . PRO A 1 83 ? 2.439 33.344 -1.814 1 60.53 83 PRO A N 1
ATOM 637 C CA . PRO A 1 83 ? 1.644 32.469 -0.956 1 60.53 83 PRO A CA 1
ATOM 638 C C . PRO A 1 83 ? 2.465 31.328 -0.355 1 60.53 83 PRO A C 1
ATOM 640 O O . PRO A 1 83 ? 3.461 30.906 -0.945 1 60.53 83 PRO A O 1
ATOM 643 N N . VAL A 1 84 ? 2.357 31.172 1.077 1 67.38 84 VAL A N 1
ATOM 644 C CA . VAL A 1 84 ? 2.967 30.031 1.765 1 67.38 84 VAL A CA 1
ATOM 645 C C . VAL A 1 84 ? 2.512 28.734 1.112 1 67.38 84 VAL A C 1
ATOM 647 O O . VAL A 1 84 ? 1.312 28.5 0.938 1 67.38 84 VAL A O 1
ATOM 650 N N . PRO A 1 85 ? 3.434 27.984 0.624 1 83.31 85 PRO A N 1
ATOM 651 C CA . PRO A 1 85 ? 3.066 26.688 0.047 1 83.31 85 PRO A CA 1
ATOM 652 C C . PRO A 1 85 ? 2.252 25.812 1.007 1 83.31 85 PRO A C 1
ATOM 654 O O . PRO A 1 85 ? 2.551 25.766 2.203 1 83.31 85 PRO A O 1
ATOM 657 N N . VAL A 1 86 ? 1.165 25.266 0.494 1 89.38 86 VAL A N 1
ATOM 658 C CA . VAL A 1 86 ? 0.233 24.484 1.293 1 89.38 86 VAL A CA 1
ATOM 659 C C . VAL A 1 86 ? 0.729 23.047 1.392 1 89.38 86 VAL A C 1
ATOM 661 O O . VAL A 1 86 ? 1.14 22.453 0.39 1 89.38 86 VAL A O 1
ATOM 664 N N . ALA A 1 87 ? 0.784 22.516 2.635 1 92.94 87 ALA A N 1
ATOM 665 C CA . ALA A 1 87 ? 1.175 21.125 2.861 1 92.94 87 ALA A CA 1
ATOM 666 C C . ALA A 1 87 ? -0.04 20.203 2.83 1 92.94 87 ALA A C 1
ATOM 668 O O . ALA A 1 87 ? -0.997 20.406 3.582 1 92.94 87 ALA A O 1
ATOM 669 N N . LEU A 1 88 ? 0.01 19.203 1.942 1 95.94 88 LEU A N 1
ATOM 670 C CA . LEU A 1 88 ? -1.054 18.219 1.822 1 95.94 88 LEU A CA 1
ATOM 671 C C . LEU A 1 88 ? -0.51 16.812 2.023 1 95.94 88 LEU A C 1
ATOM 673 O O . LEU A 1 88 ? -0.466 16.016 1.08 1 95.94 88 LEU A O 1
ATOM 677 N N . PRO A 1 89 ? -0.175 16.469 3.262 1 97.44 89 PRO A N 1
ATOM 678 C CA . PRO A 1 89 ? 0.367 15.125 3.49 1 97.44 89 PRO A CA 1
ATOM 679 C C . PRO A 1 89 ? -0.702 14.031 3.422 1 97.44 89 PRO A C 1
ATOM 681 O O . PRO A 1 89 ? -1.832 14.242 3.869 1 97.44 89 PRO A O 1
ATOM 684 N N . PRO A 1 90 ? -0.345 12.906 2.795 1 97.88 90 PRO A N 1
ATOM 685 C CA . PRO A 1 90 ? -1.207 11.758 3.07 1 97.88 90 PRO A CA 1
ATOM 686 C C . PRO A 1 90 ? -1.292 11.422 4.559 1 97.88 90 PRO A C 1
ATOM 688 O O . PRO A 1 90 ? -0.42 11.828 5.336 1 97.88 90 PRO A O 1
ATOM 691 N N . PHE A 1 91 ? -2.369 10.766 4.949 1 98.06 91 PHE A N 1
ATOM 692 C CA . PHE A 1 91 ? -2.49 10.406 6.355 1 98.06 91 PHE A CA 1
ATOM 693 C C . PHE A 1 91 ? -3.238 9.086 6.52 1 98.06 91 PHE A C 1
ATOM 695 O O . PHE A 1 91 ? -3.891 8.617 5.586 1 98.06 91 PHE A O 1
ATOM 702 N N . THR A 1 92 ? -3.072 8.5 7.68 1 97.88 92 THR A N 1
ATOM 703 C CA . THR A 1 92 ? -3.73 7.234 7.996 1 97.88 92 THR A CA 1
ATOM 704 C C . THR A 1 92 ? -4.656 7.395 9.195 1 97.88 92 THR A C 1
ATOM 706 O O . THR A 1 92 ? -4.359 8.156 10.117 1 97.88 92 THR A O 1
ATOM 709 N N . VAL A 1 93 ? -5.727 6.707 9.164 1 98.25 93 VAL A N 1
ATOM 710 C CA . VAL A 1 93 ? -6.652 6.605 10.281 1 98.25 93 VAL A CA 1
ATOM 711 C C . VAL A 1 93 ? -6.773 5.148 10.727 1 98.25 93 VAL A C 1
ATOM 713 O O . VAL A 1 93 ? -7.055 4.27 9.906 1 98.25 93 VAL A O 1
ATOM 716 N N . GLU A 1 94 ? -6.539 4.941 11.969 1 97.81 94 GLU A N 1
ATOM 717 C CA . GLU A 1 94 ? -6.68 3.607 12.539 1 97.81 94 GLU A CA 1
ATOM 718 C C . GLU A 1 94 ? -7.691 3.602 13.688 1 97.81 94 GLU A C 1
ATOM 720 O O . GLU A 1 94 ? -7.562 4.371 14.641 1 97.81 94 GLU A O 1
ATOM 725 N N . ILE A 1 95 ? -8.656 2.783 13.555 1 97.81 95 ILE A N 1
ATOM 726 C CA . ILE A 1 95 ? -9.664 2.59 14.594 1 97.81 95 ILE A CA 1
ATOM 727 C C . ILE A 1 95 ? -9.492 1.215 15.234 1 97.81 95 ILE A C 1
ATOM 729 O O . ILE A 1 95 ? -9.727 0.189 14.594 1 97.81 95 ILE A O 1
ATOM 733 N N . THR A 1 96 ? -9.109 1.184 16.5 1 97.31 96 THR A N 1
ATOM 734 C CA . THR A 1 96 ? -8.773 -0.072 17.156 1 97.31 96 THR A CA 1
ATOM 735 C C . THR A 1 96 ? -9.859 -0.48 18.141 1 97.31 96 THR A C 1
ATOM 737 O O . THR A 1 96 ? -10.336 0.343 18.938 1 97.31 96 THR A O 1
ATOM 740 N N . LYS A 1 97 ? -10.32 -1.667 17.984 1 96.12 97 LYS A N 1
ATOM 741 C CA . LYS A 1 97 ? -11.203 -2.34 18.938 1 96.12 97 LYS A CA 1
ATOM 742 C C . LYS A 1 97 ? -10.609 -3.676 19.375 1 96.12 97 LYS A C 1
ATOM 744 O O . LYS A 1 97 ? -10.477 -4.598 18.578 1 96.12 97 LYS A O 1
ATOM 749 N N . GLY A 1 98 ? -10.273 -3.824 20.625 1 93.44 98 GLY A N 1
ATOM 750 C CA . GLY A 1 98 ? -9.68 -5.074 21.078 1 93.44 98 GLY A CA 1
ATOM 751 C C . GLY A 1 98 ? -8.359 -5.391 20.406 1 93.44 98 GLY A C 1
ATOM 752 O O . GLY A 1 98 ? -7.43 -4.582 20.438 1 93.44 98 GLY A O 1
ATOM 753 N N . ASN A 1 99 ? -8.375 -6.59 19.688 1 94.25 99 ASN A N 1
ATOM 754 C CA . ASN A 1 99 ? -7.113 -7.062 19.141 1 94.25 99 ASN A CA 1
ATOM 755 C C . ASN A 1 99 ? -7.027 -6.785 17.641 1 94.25 99 ASN A C 1
ATOM 757 O O . ASN A 1 99 ? -6.117 -7.27 16.969 1 94.25 99 ASN A O 1
ATOM 761 N N . GLU A 1 100 ? -8.008 -5.941 17.141 1 96.06 100 GLU A N 1
ATOM 762 C CA . GLU A 1 100 ? -8.016 -5.641 15.711 1 96.06 100 GLU A CA 1
ATOM 763 C C . GLU A 1 100 ? -8.133 -4.141 15.461 1 96.06 100 GLU A C 1
ATOM 765 O O . GLU A 1 100 ? -8.609 -3.398 16.328 1 96.06 100 GLU A O 1
ATOM 770 N N . ARG A 1 101 ? -7.73 -3.76 14.289 1 97.06 101 ARG A N 1
ATOM 771 C CA . ARG A 1 101 ? -7.918 -2.365 13.906 1 97.06 101 ARG A CA 1
ATOM 772 C C . ARG A 1 101 ? -8.328 -2.252 12.438 1 97.06 101 ARG A C 1
ATOM 774 O O . ARG A 1 101 ? -7.863 -3.021 11.594 1 97.06 101 ARG A O 1
ATOM 781 N N . LEU A 1 102 ? -9.227 -1.401 12.227 1 98.19 102 LEU A N 1
ATOM 782 C CA . LEU A 1 102 ? -9.625 -0.99 10.891 1 98.19 102 LEU A CA 1
ATOM 783 C C . LEU A 1 102 ? -8.836 0.232 10.438 1 98.19 102 LEU A C 1
ATOM 785 O O . LEU A 1 102 ? -8.867 1.275 11.094 1 98.19 102 LEU A O 1
ATOM 789 N N . CYS A 1 103 ? -8.117 0.062 9.312 1 98.31 103 CYS A N 1
ATOM 790 C CA . CYS A 1 103 ? -7.156 1.074 8.883 1 98.31 103 CYS A CA 1
ATOM 791 C C . CYS A 1 103 ? -7.543 1.659 7.531 1 98.31 103 CYS A C 1
ATOM 793 O O . CYS A 1 103 ? -7.988 0.933 6.641 1 98.31 103 CYS A O 1
ATOM 795 N N . PHE A 1 104 ? -7.312 2.959 7.391 1 98.5 104 PHE A N 1
ATOM 796 C CA . PHE A 1 104 ? -7.543 3.693 6.152 1 98.5 104 PHE A CA 1
ATOM 797 C C . PHE A 1 104 ? -6.312 4.512 5.773 1 98.5 104 PHE A C 1
ATOM 799 O O . PHE A 1 104 ? -5.758 5.23 6.602 1 98.5 104 PHE A O 1
ATOM 806 N N . HIS A 1 105 ? -5.844 4.363 4.555 1 98.19 105 HIS A N 1
ATOM 807 C CA . HIS A 1 105 ? -4.879 5.285 3.965 1 98.19 105 HIS A CA 1
ATOM 808 C C . HIS A 1 105 ? -5.578 6.34 3.115 1 98.19 105 HIS A C 1
ATOM 810 O O . HIS A 1 105 ? -6.316 6.008 2.184 1 98.19 105 HIS A O 1
ATOM 816 N N . LEU A 1 106 ? -5.285 7.605 3.426 1 98.44 106 LEU A N 1
ATOM 817 C CA . LEU A 1 106 ? -6.09 8.656 2.816 1 98.44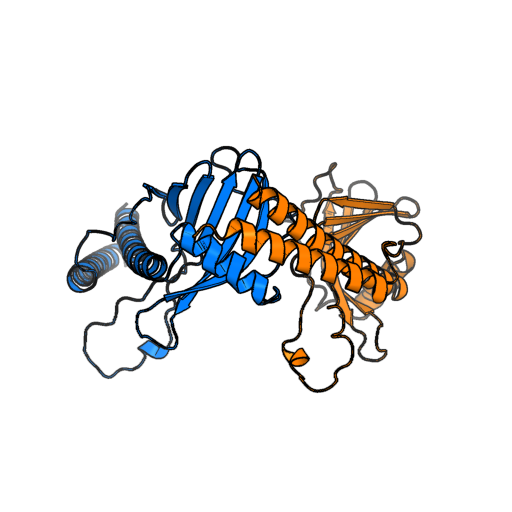 106 LEU A CA 1
ATOM 818 C C . LEU A 1 106 ? -5.203 9.742 2.215 1 98.44 106 LEU A C 1
ATOM 820 O O . LEU A 1 106 ? -4.113 10.016 2.723 1 98.44 106 LEU A O 1
ATOM 824 N N . ASP A 1 107 ? -5.73 10.352 1.169 1 97.69 107 ASP A N 1
ATOM 825 C CA . ASP A 1 107 ? -5.129 11.547 0.581 1 97.69 107 ASP A CA 1
ATOM 826 C C . ASP A 1 107 ? -6.059 12.75 0.717 1 97.69 107 ASP A C 1
ATOM 828 O O . ASP A 1 107 ? -7.273 12.625 0.549 1 97.69 107 ASP A O 1
ATOM 832 N N . LEU A 1 108 ? -5.414 13.828 1.047 1 96.69 108 LEU A N 1
ATOM 833 C CA . LEU A 1 108 ? -6.168 15.078 1.047 1 96.69 108 LEU A CA 1
ATOM 834 C C . LEU A 1 108 ? -6.387 15.578 -0.376 1 96.69 108 LEU A C 1
ATOM 836 O O . LEU A 1 108 ? -5.48 15.516 -1.208 1 96.69 108 LEU A O 1
ATOM 840 N N . VAL A 1 109 ? -7.59 16 -0.586 1 94.62 109 VAL A N 1
ATOM 841 C CA . VAL A 1 109 ? -7.934 16.547 -1.894 1 94.62 109 VAL A CA 1
ATOM 842 C C . VAL A 1 109 ? -8.602 17.906 -1.723 1 94.62 109 VAL A C 1
ATOM 844 O O . VAL A 1 109 ? -9.391 18.109 -0.801 1 94.62 109 VAL A O 1
ATOM 847 N N . GLU A 1 110 ? -8.227 18.812 -2.596 1 90.88 110 GLU A N 1
ATOM 848 C CA . GLU A 1 110 ? -8.883 20.125 -2.568 1 90.88 110 GLU A CA 1
ATOM 849 C C . GLU A 1 110 ? -10.281 20.047 -3.182 1 90.88 110 GLU A C 1
ATOM 851 O O . GLU A 1 110 ? -10.484 19.375 -4.199 1 90.88 110 GLU A O 1
ATOM 856 N N . SER A 1 111 ? -11.195 20.703 -2.521 1 88.75 111 SER A N 1
ATOM 857 C CA . SER A 1 111 ? -12.555 20.75 -3.043 1 88.75 111 SER A CA 1
ATOM 858 C C . SER A 1 111 ? -12.609 21.484 -4.383 1 88.75 111 SER A C 1
ATOM 860 O O . SER A 1 111 ? -11.945 22.5 -4.562 1 88.75 111 SER A O 1
ATOM 862 N N . VAL A 1 112 ? -13.344 20.891 -5.305 1 84.06 112 VAL A N 1
ATOM 863 C CA . VAL A 1 112 ? -13.5 21.516 -6.609 1 84.06 112 VAL A CA 1
ATOM 864 C C . VAL A 1 112 ? -14.539 22.641 -6.523 1 84.06 112 VAL A C 1
ATOM 866 O O . VAL A 1 112 ? -14.477 23.609 -7.281 1 84.06 112 VAL A O 1
ATOM 869 N N . ASP A 1 113 ? -15.43 22.609 -5.559 1 84.75 113 ASP A N 1
ATOM 870 C CA . ASP A 1 113 ? -16.594 23.5 -5.492 1 84.75 113 ASP A CA 1
ATOM 871 C C . ASP A 1 113 ? -16.297 24.719 -4.609 1 84.75 113 ASP A C 1
ATOM 873 O O . ASP A 1 113 ? -16.844 25.797 -4.84 1 84.75 113 ASP A O 1
ATOM 877 N N . VAL A 1 114 ? -15.508 24.531 -3.58 1 84.06 114 VAL A N 1
ATOM 878 C CA . VAL A 1 114 ? -15.289 25.594 -2.602 1 84.06 114 VAL A CA 1
ATOM 879 C C . VAL A 1 114 ? -13.797 25.781 -2.379 1 84.06 114 VAL A C 1
ATOM 881 O O . VAL A 1 114 ? -13.109 24.875 -1.893 1 84.06 114 VAL A O 1
ATOM 884 N N . GLN A 1 115 ? -13.336 26.922 -2.719 1 82.19 115 GLN A N 1
ATOM 885 C CA . GLN A 1 115 ? -11.93 27.25 -2.516 1 82.19 115 GLN A CA 1
ATOM 886 C C . GLN A 1 115 ? -11.555 27.156 -1.04 1 82.19 115 GLN A C 1
ATOM 888 O O . GLN A 1 115 ? -12.297 27.625 -0.177 1 82.19 115 GLN A O 1
ATOM 893 N N . GLY A 1 116 ? -10.492 26.516 -0.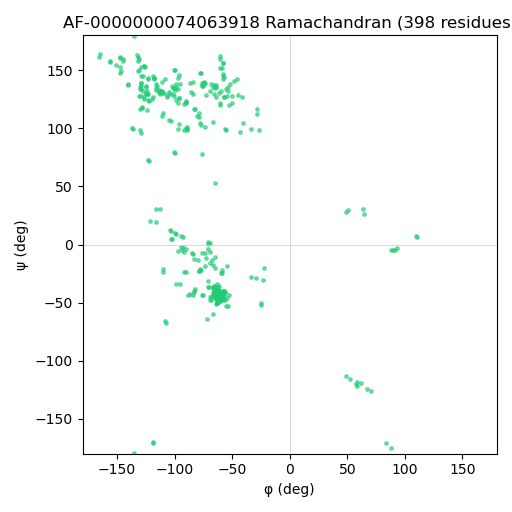75 1 84.69 116 GLY A N 1
ATOM 894 C CA . GLY A 1 116 ? -9.992 26.453 0.613 1 84.69 116 GLY A CA 1
ATOM 895 C C . GLY A 1 116 ? -10.586 25.297 1.408 1 84.69 116 GLY A C 1
ATOM 896 O O . GLY A 1 116 ? -10.289 25.141 2.594 1 84.69 116 GLY A O 1
ATOM 897 N N . GLU A 1 117 ? -11.484 24.641 0.779 1 91.31 117 GLU A N 1
ATOM 898 C CA . GLU A 1 117 ? -12.047 23.469 1.434 1 91.31 117 GLU A CA 1
ATOM 899 C C . GLU A 1 117 ? -11.359 22.188 0.961 1 91.31 117 GLU A C 1
ATOM 901 O O . GLU A 1 117 ? -10.914 22.109 -0.184 1 91.31 117 GLU A O 1
ATOM 906 N N . TYR A 1 118 ? -11.227 21.328 1.916 1 94.69 118 TYR A N 1
ATOM 907 C CA . TYR A 1 118 ? -10.523 20.078 1.626 1 94.69 118 TYR A CA 1
ATOM 908 C C . TYR A 1 118 ? -11.375 18.875 1.995 1 94.69 118 TYR A C 1
ATOM 910 O O . TYR A 1 118 ? -12.281 18.969 2.832 1 94.69 118 TYR A O 1
ATOM 918 N N . ASP A 1 119 ? -11.102 17.859 1.314 1 95.88 119 ASP A N 1
ATOM 919 C CA . ASP A 1 119 ? -11.672 16.547 1.597 1 95.88 119 ASP A CA 1
ATOM 920 C C . ASP A 1 119 ? -10.594 15.461 1.527 1 95.88 119 ASP A C 1
ATOM 922 O O . ASP A 1 119 ? -9.406 15.766 1.388 1 95.88 119 ASP A O 1
ATOM 926 N N . PHE A 1 120 ? -11.016 14.234 1.78 1 97.56 120 PHE A N 1
ATOM 927 C CA . PHE A 1 120 ? -10.047 13.156 1.636 1 97.56 120 PHE A CA 1
ATOM 928 C C . PHE A 1 120 ? -10.586 12.07 0.708 1 97.56 120 PHE A C 1
ATOM 930 O O . PHE A 1 120 ? -11.797 11.969 0.501 1 97.56 120 PHE A O 1
ATOM 937 N N . ARG A 1 121 ? -9.703 11.391 0.112 1 97.19 121 ARG A N 1
ATOM 938 C CA . ARG A 1 121 ? -9.969 10.188 -0.665 1 97.19 121 ARG A CA 1
ATOM 939 C C . ARG A 1 121 ? -9.305 8.969 -0.035 1 97.19 121 ARG A C 1
ATOM 941 O O . ARG A 1 121 ? -8.133 9.016 0.334 1 97.19 121 ARG A O 1
ATOM 948 N N . VAL A 1 122 ? -10.094 7.914 0.065 1 97.94 122 VAL A N 1
ATOM 949 C CA . VAL A 1 122 ? -9.531 6.688 0.62 1 97.94 122 VAL A CA 1
ATOM 950 C C . VAL A 1 122 ? -8.781 5.926 -0.466 1 97.94 122 VAL A C 1
ATOM 952 O O . VAL A 1 122 ? -9.367 5.5 -1.461 1 97.94 122 VAL A O 1
ATOM 955 N N . GLU A 1 123 ? -7.496 5.801 -0.257 1 97.12 123 GLU A N 1
ATOM 956 C CA . GLU A 1 123 ? -6.668 5.078 -1.215 1 97.12 123 GLU A CA 1
ATOM 957 C C . GLU A 1 123 ? -6.719 3.572 -0.965 1 97.12 123 GLU A C 1
ATOM 959 O O . GLU A 1 123 ? -6.762 2.783 -1.91 1 97.12 123 GLU A O 1
ATOM 964 N N . GLU A 1 124 ? -6.684 3.258 0.299 1 97.12 124 GLU A N 1
ATOM 965 C CA . GLU A 1 124 ? -6.68 1.856 0.71 1 97.12 124 GLU A CA 1
ATOM 966 C C . GLU A 1 124 ? -7.34 1.679 2.074 1 97.12 124 GLU A C 1
ATOM 968 O O . GLU A 1 124 ? -7.305 2.586 2.91 1 97.12 124 GLU A O 1
ATOM 973 N N . PHE A 1 125 ? -7.875 0.451 2.301 1 98.25 125 PHE A N 1
ATOM 974 C CA . PHE A 1 125 ? -8.438 0.104 3.6 1 98.25 125 PHE A CA 1
ATOM 975 C C . PHE A 1 125 ? -8.242 -1.378 3.896 1 98.25 125 PHE A C 1
ATOM 977 O O . PHE A 1 125 ? -8.266 -2.207 2.984 1 98.25 125 PHE A O 1
ATOM 984 N N . TYR A 1 126 ? -8.07 -1.766 5.141 1 98.25 126 TYR A N 1
ATOM 985 C CA . TYR A 1 126 ? -7.812 -3.143 5.547 1 98.25 126 TYR A CA 1
ATOM 986 C C . TYR A 1 126 ? -8.031 -3.318 7.047 1 98.25 126 TYR A C 1
ATOM 988 O O . TYR A 1 126 ? -8.188 -2.336 7.777 1 98.25 126 TYR A O 1
ATOM 996 N N . VAL A 1 127 ? -8.141 -4.477 7.469 1 98.12 127 VAL A N 1
ATOM 997 C CA . VAL A 1 127 ? -8.18 -4.852 8.875 1 98.12 127 VAL A CA 1
ATOM 998 C C . VAL A 1 127 ? -6.863 -5.52 9.273 1 98.12 127 VAL A C 1
ATOM 1000 O O . VAL A 1 127 ? -6.359 -6.387 8.555 1 98.12 127 VAL A O 1
ATOM 1003 N N . ALA A 1 128 ? -6.305 -5.059 10.289 1 97 128 ALA A N 1
ATOM 1004 C CA . ALA A 1 128 ? -5.031 -5.574 10.781 1 97 128 ALA A CA 1
ATOM 1005 C C . ALA A 1 128 ? -5.09 -5.848 12.281 1 97 128 ALA A C 1
ATOM 1007 O O . ALA A 1 128 ? -6.02 -5.406 12.961 1 97 128 ALA A O 1
ATOM 1008 N N . PRO A 1 129 ? -4.164 -6.652 12.758 1 94.81 129 PRO A N 1
ATOM 1009 C CA . PRO A 1 129 ? -4.074 -6.781 14.219 1 94.81 129 PRO A CA 1
ATOM 1010 C C . PRO A 1 129 ? -3.814 -5.445 14.914 1 94.81 129 PRO A C 1
ATOM 1012 O O . PRO A 1 129 ? -3.188 -4.555 14.336 1 94.81 129 PRO A O 1
ATOM 1015 N N . ALA A 1 130 ? -4.27 -5.391 16.094 1 94.62 130 ALA A N 1
ATOM 1016 C CA . ALA A 1 130 ? -4.004 -4.191 16.875 1 94.62 130 ALA A CA 1
ATOM 1017 C C . ALA A 1 130 ? -2.506 -3.938 17 1 94.62 130 ALA A C 1
ATOM 1019 O O . ALA A 1 130 ? -1.712 -4.879 17.062 1 94.62 130 ALA A O 1
ATOM 1020 N N . ALA A 1 131 ? -2.172 -2.668 17 1 89.69 131 ALA A N 1
ATOM 1021 C CA . ALA A 1 131 ? -0.761 -2.318 17.141 1 89.69 131 ALA A CA 1
ATOM 1022 C C . ALA A 1 131 ? -0.238 -2.715 18.516 1 89.69 131 ALA A C 1
ATOM 1024 O O . ALA A 1 131 ? -0.975 -2.664 19.516 1 89.69 131 ALA A O 1
ATOM 1025 N N . LYS A 1 132 ? 0.927 -3.26 18.422 1 80.94 132 LYS A N 1
ATOM 1026 C CA . LYS A 1 132 ? 1.594 -3.594 19.688 1 80.94 132 LYS A CA 1
ATOM 1027 C C . LYS A 1 132 ? 2.561 -2.49 20.094 1 80.94 132 LYS A C 1
ATOM 1029 O O . LYS A 1 132 ? 3.641 -2.35 19.516 1 80.94 132 LYS A O 1
ATOM 1034 N N . GLY A 1 133 ? 2.178 -1.722 21.031 1 74.75 133 GLY A N 1
ATOM 1035 C CA . GLY A 1 133 ? 3.025 -0.625 21.469 1 74.75 133 GLY A CA 1
ATOM 1036 C C . GLY A 1 133 ? 3.195 0.459 20.422 1 74.75 133 GLY A C 1
ATOM 1037 O O . GLY A 1 133 ? 2.209 0.974 19.891 1 74.75 133 GLY A O 1
ATOM 1038 N N . GLU A 1 134 ? 4.512 0.745 20.094 1 69.06 134 GLU A N 1
ATOM 1039 C CA . GLU A 1 134 ? 4.805 1.836 19.172 1 69.06 134 GLU A CA 1
ATOM 1040 C C . GLU A 1 134 ? 4.957 1.324 17.75 1 69.06 134 GLU A C 1
ATOM 1042 O O . GLU A 1 134 ? 5.055 2.113 16.812 1 69.06 134 GLU A O 1
ATOM 1047 N N . ASP A 1 135 ? 4.836 0.041 17.656 1 72.81 135 ASP A N 1
ATOM 1048 C CA . ASP A 1 135 ? 5.027 -0.553 16.328 1 72.81 135 ASP A CA 1
ATOM 1049 C C . ASP A 1 135 ? 3.707 -0.633 15.57 1 72.81 135 ASP A C 1
ATOM 1051 O O . ASP A 1 135 ? 2.9 -1.534 15.812 1 72.81 135 ASP A O 1
ATOM 1055 N N . G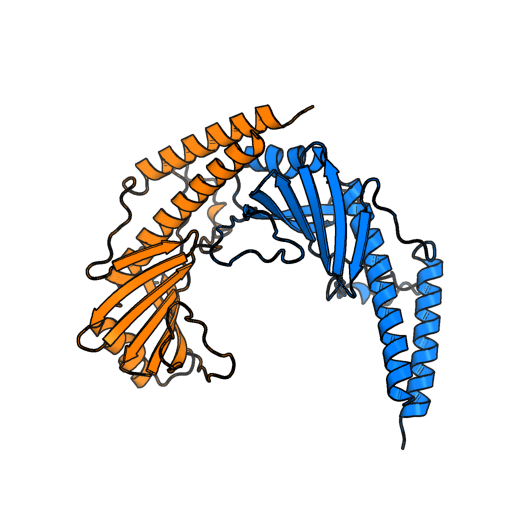LU A 1 136 ? 3.482 0.299 14.68 1 79.31 136 GLU A N 1
ATOM 1056 C CA . GLU A 1 136 ? 2.24 0.369 13.914 1 79.31 136 GLU A CA 1
ATOM 1057 C C . GLU A 1 136 ? 2.41 -0.249 12.531 1 79.31 136 GLU A C 1
ATOM 1059 O O . GLU A 1 136 ? 1.503 -0.178 11.695 1 79.31 136 GLU A O 1
ATOM 1064 N N . ASP A 1 137 ? 3.541 -0.868 12.367 1 87.81 137 ASP A N 1
ATOM 1065 C CA . ASP A 1 137 ? 3.787 -1.433 11.039 1 87.81 137 ASP A CA 1
ATOM 1066 C C . ASP A 1 137 ? 2.818 -2.574 10.742 1 87.81 137 ASP A C 1
ATOM 1068 O O . ASP A 1 137 ? 2.5 -3.373 11.625 1 87.81 137 ASP A O 1
ATOM 1072 N N . VAL A 1 138 ? 2.289 -2.543 9.547 1 90.88 138 VAL A N 1
ATOM 1073 C CA . VAL A 1 138 ? 1.407 -3.605 9.07 1 90.88 138 VAL A CA 1
ATOM 1074 C C . VAL A 1 138 ? 2.18 -4.547 8.156 1 90.88 138 VAL A C 1
ATOM 1076 O O . VAL A 1 138 ? 2.846 -4.105 7.219 1 90.88 138 VAL A O 1
ATOM 1079 N N . ALA A 1 139 ? 2.08 -5.82 8.477 1 90 139 ALA A N 1
ATOM 1080 C CA . ALA A 1 139 ? 2.758 -6.816 7.656 1 90 139 ALA A CA 1
ATOM 1081 C C . ALA A 1 139 ? 2.295 -6.738 6.203 1 90 139 ALA A C 1
ATOM 1083 O O . ALA A 1 139 ? 1.115 -6.496 5.934 1 90 139 ALA A O 1
ATOM 1084 N N . SER A 1 140 ? 3.225 -7.031 5.262 1 90.06 140 SER A N 1
ATOM 1085 C CA . SER A 1 140 ? 2.938 -6.926 3.834 1 90.06 140 SER A CA 1
ATOM 1086 C C . SER A 1 140 ? 1.905 -7.961 3.398 1 90.06 140 SER A C 1
ATOM 1088 O O . SER A 1 140 ? 1.28 -7.816 2.346 1 90.06 140 SER A O 1
ATOM 1090 N N . GLU A 1 141 ? 1.758 -8.93 4.234 1 92.19 141 GLU A N 1
ATOM 1091 C CA . GLU A 1 141 ? 0.86 -10.023 3.861 1 92.19 141 GLU A CA 1
ATOM 1092 C C . GLU A 1 141 ? -0.593 -9.672 4.172 1 92.19 141 GLU A C 1
ATOM 1094 O O . GLU A 1 141 ? -1.513 -10.352 3.711 1 92.19 141 GLU A O 1
ATOM 1099 N N . VAL A 1 142 ? -0.78 -8.586 4.953 1 95.75 142 VAL A N 1
ATOM 1100 C CA . VAL A 1 142 ? -2.15 -8.18 5.246 1 95.75 142 VAL A CA 1
ATOM 1101 C C . VAL A 1 142 ? -2.838 -7.711 3.967 1 95.75 142 VAL A C 1
ATOM 1103 O O . VAL A 1 142 ? -2.281 -6.91 3.213 1 95.75 142 VAL A O 1
ATOM 1106 N N . TYR A 1 143 ? -3.988 -8.266 3.77 1 97 143 TYR A N 1
ATOM 1107 C CA . TYR A 1 143 ? -4.711 -7.871 2.564 1 97 143 TYR A CA 1
ATOM 1108 C C . TYR A 1 143 ? -5.273 -6.461 2.699 1 97 143 TYR A C 1
ATOM 1110 O O . TYR A 1 143 ? -5.926 -6.137 3.695 1 97 143 TYR A O 1
ATOM 1118 N N . ALA A 1 144 ? -4.988 -5.68 1.737 1 97.31 144 ALA A N 1
ATOM 1119 C CA . ALA A 1 144 ? -5.496 -4.312 1.648 1 97.31 144 ALA A CA 1
ATOM 1120 C C . ALA A 1 144 ? -6.215 -4.082 0.324 1 97.31 144 ALA A C 1
ATOM 1122 O O . ALA A 1 144 ? -5.664 -4.352 -0.746 1 97.31 144 ALA A O 1
ATOM 1123 N N . SER A 1 145 ? -7.391 -3.545 0.398 1 95.94 145 SER A N 1
ATOM 1124 C CA . SER A 1 145 ? -8.156 -3.268 -0.815 1 95.94 145 SER A CA 1
ATOM 1125 C C . SER A 1 145 ? -8.039 -1.801 -1.216 1 95.94 145 SER A C 1
ATOM 1127 O O . SER A 1 145 ? -7.887 -0.929 -0.359 1 95.94 145 SER A O 1
ATOM 1129 N N . SER A 1 146 ? -8.141 -1.604 -2.531 1 94.56 146 SER A N 1
ATOM 1130 C CA . SER A 1 146 ? -8.18 -0.237 -3.041 1 94.56 146 SER A CA 1
ATOM 1131 C C . SER A 1 146 ? -9.523 0.419 -2.768 1 94.56 146 SER A C 1
ATOM 1133 O O . SER A 1 146 ? -10.57 -0.219 -2.906 1 94.56 146 SER A O 1
ATOM 1135 N N . GLY A 1 147 ? -9.43 1.696 -2.398 1 95.19 147 GLY A N 1
ATOM 1136 C CA . GLY A 1 147 ? -10.656 2.445 -2.199 1 95.19 147 GLY A CA 1
ATOM 1137 C C . GLY A 1 147 ? -11.32 2.865 -3.5 1 95.19 147 GLY A C 1
ATOM 1138 O O . GLY A 1 147 ? -12.461 3.328 -3.502 1 95.19 147 GLY A O 1
ATOM 1139 N N . LYS A 1 148 ? -10.688 2.66 -4.602 1 89.44 148 LYS A N 1
ATOM 1140 C CA . LYS A 1 148 ? -11.133 3.176 -5.895 1 89.44 148 LYS A CA 1
ATOM 1141 C C . LYS A 1 148 ? -12.266 2.33 -6.461 1 89.44 148 LYS A C 1
ATOM 1143 O O . LYS A 1 148 ? -13.086 2.822 -7.242 1 89.44 148 LYS A O 1
ATOM 1148 N N . TYR A 1 149 ? -12.414 1.091 -6.016 1 83.44 149 TYR A N 1
ATOM 1149 C CA . TYR A 1 149 ? -13.336 0.18 -6.691 1 83.44 149 TYR A CA 1
ATOM 1150 C C . TYR A 1 149 ? -14.406 -0.321 -5.734 1 83.44 149 TYR A C 1
ATOM 1152 O O . TYR A 1 149 ? -15.055 -1.339 -5.996 1 83.44 149 TYR A O 1
ATOM 1160 N N . ILE A 1 150 ? -14.562 0.375 -4.742 1 90.38 150 ILE A N 1
ATOM 1161 C CA . ILE A 1 150 ? -15.531 -0.029 -3.727 1 90.38 150 ILE A CA 1
ATOM 1162 C C . ILE A 1 150 ? -16.938 0.292 -4.207 1 90.38 150 ILE A C 1
ATOM 1164 O O . ILE A 1 150 ? -17.141 1.236 -4.973 1 90.38 150 ILE A O 1
ATOM 1168 N N . ASP A 1 151 ? -17.891 -0.482 -3.844 1 92.25 151 ASP A N 1
ATOM 1169 C CA . ASP A 1 151 ? -19.312 -0.208 -4.094 1 92.25 151 ASP A CA 1
ATOM 1170 C C . ASP A 1 151 ? -19.688 1.184 -3.6 1 92.25 151 ASP A C 1
ATOM 1172 O O . ASP A 1 151 ? -19.328 1.576 -2.488 1 92.25 151 ASP A O 1
ATOM 1176 N N . PRO A 1 152 ? -20.469 1.88 -4.395 1 94.25 152 PRO A N 1
ATOM 1177 C CA . PRO A 1 152 ? -20.812 3.256 -4.031 1 94.25 152 PRO A CA 1
ATOM 1178 C C . PRO A 1 152 ? -21.531 3.35 -2.691 1 94.25 152 PRO A C 1
ATOM 1180 O O . PRO A 1 152 ? -21.297 4.285 -1.922 1 94.25 152 PRO A O 1
ATOM 1183 N N . ASP A 1 153 ? -22.422 2.451 -2.439 1 95.56 153 ASP A N 1
ATOM 1184 C CA . ASP A 1 153 ? -23.141 2.477 -1.164 1 95.56 153 ASP A CA 1
ATOM 1185 C C . ASP A 1 153 ? -22.172 2.256 0.003 1 95.56 153 ASP A C 1
ATOM 1187 O O . ASP A 1 153 ? -22.266 2.945 1.022 1 95.56 153 ASP A O 1
ATOM 1191 N N . LEU A 1 154 ? -21.297 1.333 -0.148 1 96.31 154 LEU A N 1
ATOM 1192 C CA . LEU A 1 154 ? -20.312 1.07 0.886 1 96.31 154 LEU A CA 1
ATOM 1193 C C . LEU A 1 154 ? -19.344 2.25 1.03 1 96.31 154 LEU A C 1
ATOM 1195 O O . LEU A 1 154 ? -18.906 2.564 2.139 1 96.31 154 LEU A O 1
ATOM 1199 N N . HIS A 1 155 ? -19.047 2.818 -0.104 1 97.38 155 HIS A N 1
ATOM 1200 C CA . HIS A 1 155 ? -18.234 4.031 -0.066 1 97.38 155 HIS A CA 1
ATOM 1201 C C . HIS A 1 155 ? -18.875 5.09 0.832 1 97.38 155 HIS A C 1
ATOM 1203 O O . HIS A 1 155 ? -18.219 5.594 1.754 1 97.38 155 HIS A O 1
ATOM 1209 N N . ASP A 1 156 ? -20.078 5.383 0.581 1 97.5 156 ASP A N 1
ATOM 1210 C CA . ASP A 1 156 ? -20.781 6.426 1.327 1 97.5 156 ASP A CA 1
ATOM 1211 C C . ASP A 1 156 ? -20.875 6.074 2.811 1 97.5 156 ASP A C 1
ATOM 1213 O O . ASP A 1 156 ? -20.594 6.914 3.67 1 97.5 156 ASP A O 1
ATOM 1217 N N . LEU A 1 157 ? -21.203 4.859 3.117 1 97.75 157 LEU A N 1
ATOM 1218 C CA . LEU A 1 157 ? -21.453 4.457 4.496 1 97.75 157 LEU A CA 1
ATOM 1219 C C . LEU A 1 157 ? -20.141 4.293 5.262 1 97.75 157 LEU A C 1
ATOM 1221 O O . LEU A 1 157 ? -20.016 4.746 6.402 1 97.75 157 LEU A O 1
ATOM 1225 N N . LEU A 1 158 ? -19.125 3.656 4.645 1 97.88 158 LEU A N 1
ATOM 1226 C CA . LEU A 1 158 ? -17.875 3.312 5.332 1 97.88 158 LEU A CA 1
ATOM 1227 C C . LEU A 1 158 ? -16.891 4.473 5.273 1 97.88 158 LEU A C 1
ATOM 1229 O O . LEU A 1 158 ? -16.297 4.836 6.289 1 97.88 158 LEU A O 1
ATOM 1233 N N . PHE A 1 159 ? -16.781 5.125 4.113 1 97.94 159 PHE A N 1
ATOM 1234 C CA . PHE A 1 159 ? -15.734 6.121 3.91 1 97.94 159 PHE A CA 1
ATOM 1235 C C . PHE A 1 159 ? -16.234 7.512 4.289 1 97.94 159 PHE A C 1
ATOM 1237 O O . PHE A 1 159 ? -15.438 8.398 4.617 1 97.94 159 PHE A O 1
ATOM 1244 N N . VAL A 1 160 ? -17.438 7.711 4.258 1 96.75 160 VAL A N 1
ATOM 1245 C CA . VAL A 1 160 ? -17.938 9.055 4.523 1 96.75 160 VAL A CA 1
ATOM 1246 C C . VAL A 1 160 ? -18.625 9.078 5.883 1 96.75 160 VAL A C 1
ATOM 1248 O O . VAL A 1 160 ? -18.094 9.609 6.852 1 96.75 160 VAL A O 1
ATOM 1251 N N . ARG A 1 161 ? -19.734 8.375 6.023 1 97.31 161 ARG A N 1
ATOM 1252 C CA . ARG A 1 161 ? -20.562 8.5 7.215 1 97.31 161 ARG A CA 1
ATOM 1253 C C . ARG A 1 161 ? -19.859 7.914 8.438 1 97.31 161 ARG A C 1
ATOM 1255 O O . ARG A 1 161 ? -19.859 8.523 9.508 1 97.31 161 ARG A O 1
ATOM 1262 N N . TYR A 1 162 ? -19.312 6.734 8.328 1 97.62 162 TYR A N 1
ATOM 1263 C CA . TYR A 1 162 ? -18.641 6.074 9.438 1 97.62 162 TYR A CA 1
ATOM 1264 C C . TYR A 1 162 ? -17.484 6.926 9.945 1 97.62 162 TYR A C 1
ATOM 1266 O O . TYR A 1 162 ? -17.328 7.109 11.156 1 97.62 162 TYR A O 1
ATOM 1274 N N . LEU A 1 163 ? -16.656 7.453 9.055 1 97.62 163 LEU A N 1
ATOM 1275 C CA . LEU A 1 163 ? -15.516 8.289 9.43 1 97.62 163 LEU A CA 1
ATOM 1276 C C . LEU A 1 163 ? -15.984 9.641 9.961 1 97.62 163 LEU A C 1
ATOM 1278 O O . LEU A 1 163 ? -15.422 10.172 10.922 1 97.62 163 LEU A O 1
ATOM 1282 N N . GLU A 1 164 ? -17.047 10.195 9.391 1 96.62 164 GLU A N 1
ATOM 1283 C CA . GLU A 1 164 ? -17.578 11.469 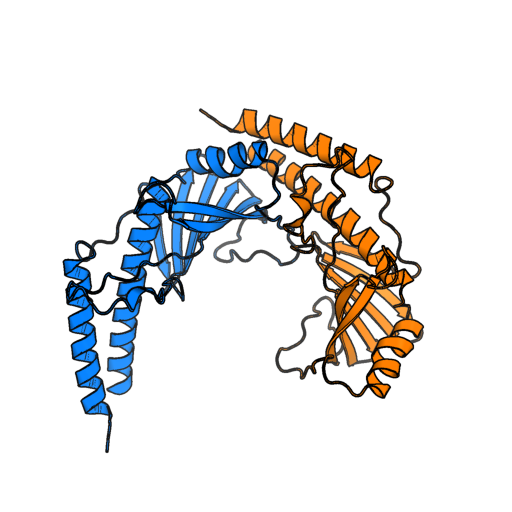9.859 1 96.62 164 GLU A CA 1
ATOM 1284 C C . GLU A 1 164 ? -18.062 11.367 11.305 1 96.62 164 GLU A C 1
ATOM 1286 O O . GLU A 1 164 ? -17.844 12.281 12.102 1 96.62 164 GLU A O 1
ATOM 1291 N N . GLU A 1 165 ? -18.688 10.289 11.617 1 95.44 165 GLU A N 1
ATOM 1292 C CA . GLU A 1 165 ? -19.172 10.055 12.977 1 95.44 165 GLU A CA 1
ATOM 1293 C C . GLU A 1 165 ? -18.016 10.07 13.977 1 95.44 165 GLU A C 1
ATOM 1295 O O . GLU A 1 165 ? -18.219 10.352 15.164 1 95.44 165 GLU A O 1
ATOM 1300 N N . ARG A 1 166 ? -16.875 9.797 13.531 1 95.06 166 ARG A N 1
ATOM 1301 C CA . ARG A 1 166 ? -15.703 9.711 14.398 1 95.06 166 ARG A CA 1
ATOM 1302 C C . ARG A 1 166 ? -14.836 10.961 14.281 1 95.06 166 ARG A C 1
ATOM 1304 O O . ARG A 1 166 ? -13.734 11.008 14.836 1 95.06 166 ARG A O 1
ATOM 1311 N N . GLY A 1 167 ? -15.281 11.961 13.531 1 94.31 167 GLY A N 1
ATOM 1312 C CA . GLY A 1 167 ? -14.656 13.281 13.547 1 94.31 167 GLY A CA 1
ATOM 1313 C C . GLY A 1 167 ? -13.898 13.602 12.273 1 94.31 167 GLY A C 1
ATOM 1314 O O . GLY A 1 167 ? -13.211 14.625 12.195 1 94.31 167 GLY A O 1
ATOM 1315 N N . PHE A 1 168 ? -14.039 12.75 11.32 1 96.62 168 PHE A N 1
ATOM 1316 C CA . PHE A 1 168 ? -13.297 12.984 10.094 1 96.62 168 PHE A CA 1
ATOM 1317 C C . PHE A 1 168 ? -14.203 13.594 9.023 1 96.62 168 PHE A C 1
ATOM 1319 O O . PHE A 1 168 ? -14.648 12.898 8.117 1 96.62 168 PHE A O 1
ATOM 1326 N N . ASP A 1 169 ? -14.422 14.906 9.156 1 94.19 169 ASP A N 1
ATOM 1327 C CA . ASP A 1 169 ? -15.25 15.68 8.234 1 94.19 169 ASP A CA 1
ATOM 1328 C C . ASP A 1 169 ? -14.438 16.781 7.559 1 94.19 169 ASP A C 1
ATOM 1330 O O . ASP A 1 169 ? -13.211 16.812 7.664 1 94.19 169 ASP A O 1
ATOM 1334 N N . ALA A 1 170 ? -15.109 17.656 6.875 1 93 170 ALA A N 1
ATOM 1335 C CA . ALA A 1 170 ? -14.445 18.719 6.137 1 93 170 ALA A CA 1
ATOM 1336 C C . ALA A 1 170 ? -13.672 19.641 7.082 1 93 170 ALA A C 1
ATOM 1338 O O . ALA A 1 170 ? -12.602 20.141 6.727 1 93 170 ALA A O 1
ATOM 1339 N N . GLN A 1 171 ? -14.234 19.875 8.242 1 92.44 171 GLN A N 1
ATOM 1340 C CA . GLN A 1 171 ? -13.562 20.719 9.227 1 92.44 171 GLN A CA 1
ATOM 1341 C C . GLN A 1 171 ? -12.25 20.094 9.688 1 92.44 171 GLN A C 1
ATOM 1343 O O . GLN A 1 171 ? -11.25 20.797 9.867 1 92.44 171 GLN A O 1
ATOM 1348 N N . PHE A 1 172 ? -12.297 18.828 9.906 1 95.44 172 PHE A N 1
ATOM 1349 C CA . PHE A 1 172 ? -11.062 18.125 10.258 1 95.44 172 PHE A CA 1
ATOM 1350 C C . PHE A 1 172 ? -10.016 18.312 9.172 1 95.44 172 PHE A C 1
ATOM 1352 O O . PHE A 1 172 ? -8.852 18.625 9.461 1 95.44 172 PHE A O 1
ATOM 1359 N N . CYS A 1 173 ? -10.391 18.109 7.922 1 95.75 173 CYS A N 1
ATOM 1360 C CA . CYS A 1 173 ? -9.461 18.234 6.805 1 95.75 173 CYS A CA 1
ATOM 1361 C C . CYS A 1 173 ? -8.867 19.641 6.754 1 95.75 173 CYS A C 1
ATOM 1363 O O . CYS A 1 173 ? -7.668 19.797 6.531 1 95.75 173 CYS A O 1
ATOM 1365 N N . LYS A 1 174 ? -9.695 20.594 6.969 1 92.69 174 LYS A N 1
ATOM 1366 C CA . LYS A 1 174 ? -9.227 21.969 6.98 1 92.69 174 LYS A CA 1
ATOM 1367 C C . LYS A 1 174 ? -8.203 22.203 8.094 1 92.69 174 LYS A C 1
ATOM 1369 O O . LYS A 1 174 ? -7.16 22.812 7.863 1 92.69 174 LYS A O 1
ATOM 1374 N N . THR A 1 175 ? -8.531 21.703 9.211 1 93.75 175 THR A N 1
ATOM 1375 C CA . THR A 1 175 ? -7.633 21.828 10.352 1 93.75 175 THR A CA 1
ATOM 1376 C C . THR A 1 175 ? -6.316 21.109 10.086 1 93.75 175 THR A C 1
ATOM 1378 O O . THR A 1 175 ? -5.242 21.625 10.383 1 93.75 175 THR A O 1
ATOM 1381 N N . LEU A 1 176 ? -6.434 19.938 9.539 1 95.94 176 LEU A N 1
ATOM 1382 C CA . LEU A 1 176 ? -5.25 19.141 9.25 1 95.94 176 LEU A CA 1
ATOM 1383 C C . LEU A 1 176 ? -4.328 19.859 8.273 1 95.94 176 LEU A C 1
ATOM 1385 O O . LEU A 1 176 ? -3.115 19.922 8.492 1 95.94 176 LEU A O 1
ATOM 1389 N N . VAL A 1 177 ? -4.883 20.391 7.273 1 93.62 177 VAL A N 1
ATOM 1390 C CA . VAL A 1 177 ? -4.094 21.109 6.277 1 93.62 177 VAL A CA 1
ATOM 1391 C C . VAL A 1 177 ? -3.42 22.328 6.926 1 93.62 177 VAL A C 1
ATOM 1393 O O . VAL A 1 177 ? -2.225 22.547 6.73 1 93.62 177 VAL A O 1
ATOM 1396 N N . ALA A 1 178 ? -4.168 23.094 7.664 1 90.75 178 ALA A N 1
ATOM 1397 C CA . ALA A 1 178 ? -3.623 24.266 8.344 1 90.75 178 ALA A CA 1
ATOM 1398 C C . ALA A 1 178 ? -2.492 23.875 9.289 1 90.75 178 ALA A C 1
ATOM 1400 O O . ALA A 1 178 ? -1.423 24.484 9.273 1 90.75 178 ALA A O 1
ATOM 1401 N N . TYR A 1 179 ? -2.73 22.875 10.039 1 93.69 179 TYR A N 1
ATOM 1402 C CA . TYR A 1 179 ? -1.72 22.422 10.984 1 93.69 179 TYR A CA 1
ATOM 1403 C C . TYR A 1 179 ? -0.478 21.922 10.258 1 93.69 179 TYR A C 1
ATOM 1405 O O . TYR A 1 179 ? 0.645 22.297 10.602 1 93.69 179 TYR A O 1
ATOM 1413 N N . ALA A 1 180 ? -0.701 21.047 9.328 1 94.44 180 ALA A N 1
ATOM 1414 C CA . ALA A 1 180 ? 0.417 20.469 8.586 1 94.44 180 ALA A CA 1
ATOM 1415 C C . ALA A 1 180 ? 1.25 21.562 7.91 1 94.44 180 ALA A C 1
ATOM 1417 O O . ALA A 1 180 ? 2.479 21.469 7.871 1 94.44 180 ALA A O 1
ATOM 1418 N N . THR A 1 181 ? 0.578 22.562 7.375 1 91.19 181 THR A N 1
ATOM 1419 C CA . THR A 1 181 ? 1.275 23.656 6.715 1 91.19 181 THR A CA 1
ATOM 1420 C C . THR A 1 181 ? 2.148 24.422 7.707 1 91.19 181 THR A C 1
ATOM 1422 O O . THR A 1 181 ? 3.324 24.672 7.438 1 91.19 181 THR A O 1
ATOM 1425 N N . HIS A 1 182 ? 1.559 24.703 8.812 1 90.44 182 HIS A N 1
ATOM 1426 C CA . HIS A 1 182 ? 2.303 25.406 9.859 1 90.44 182 HIS A CA 1
ATOM 1427 C C . HIS A 1 182 ? 3.463 24.547 10.359 1 90.44 182 HIS A C 1
ATOM 1429 O O . HIS A 1 182 ? 4.582 25.047 10.508 1 90.44 182 HIS A O 1
ATOM 1435 N N . TYR A 1 183 ? 3.197 23.344 10.57 1 93.06 183 TYR A N 1
ATOM 1436 C CA . TYR A 1 183 ? 4.191 22.438 11.141 1 93.06 183 TYR A CA 1
ATOM 1437 C C . TYR A 1 183 ? 5.332 22.203 10.164 1 93.06 183 TYR A C 1
ATOM 1439 O O . TYR A 1 183 ? 6.504 22.188 10.555 1 93.06 183 TYR A O 1
ATOM 1447 N N . GLU A 1 184 ? 4.977 21.984 8.891 1 93.5 184 GLU A N 1
ATOM 1448 C CA . GLU A 1 184 ? 5.996 21.812 7.855 1 93.5 184 GLU A CA 1
ATOM 1449 C C . GLU A 1 184 ? 6.926 23.031 7.789 1 93.5 184 GLU A C 1
ATOM 1451 O O . GLU A 1 184 ? 8.148 22.875 7.699 1 93.5 184 GLU A O 1
ATOM 1456 N N . HIS A 1 185 ? 6.395 24.188 7.844 1 90.69 185 HIS A N 1
ATOM 1457 C CA . HIS A 1 185 ? 7.199 25.406 7.828 1 90.69 185 HIS A CA 1
ATOM 1458 C C . HIS A 1 185 ? 8.117 25.484 9.039 1 90.69 185 HIS A C 1
ATOM 1460 O O . HIS A 1 185 ? 9.297 25.828 8.914 1 90.69 185 HIS A O 1
ATOM 1466 N N . SER A 1 186 ? 7.57 25.219 10.148 1 91.81 186 SER A N 1
ATOM 1467 C CA . SER A 1 186 ? 8.375 25.219 11.367 1 91.81 186 SER A CA 1
ATOM 1468 C C . SER A 1 186 ? 9.539 24.234 11.266 1 91.81 186 SER A C 1
ATOM 1470 O O . SER A 1 186 ? 10.641 24.531 11.719 1 91.81 186 SER A O 1
ATOM 1472 N N . GLN A 1 187 ? 9.25 23.078 10.711 1 94.69 187 GLN A N 1
ATOM 1473 C CA . GLN A 1 187 ? 10.305 22.094 10.508 1 94.69 187 GLN A CA 1
ATOM 1474 C C . GLN A 1 187 ? 11.383 22.625 9.562 1 94.69 187 GLN A C 1
ATOM 1476 O O . GLN A 1 187 ? 12.57 22.375 9.766 1 94.69 187 GLN A O 1
ATOM 1481 N N . TYR A 1 188 ? 10.977 23.359 8.523 1 94.06 188 TYR A N 1
ATOM 1482 C CA . TYR A 1 188 ? 11.914 23.969 7.578 1 94.06 188 TYR A CA 1
ATOM 1483 C C . TYR A 1 188 ? 12.836 24.953 8.281 1 94.06 188 TYR A C 1
ATOM 1485 O O . TYR A 1 188 ? 14.055 24.875 8.156 1 94.06 188 TYR A O 1
ATOM 1493 N N . VAL A 1 189 ? 12.25 25.828 9.047 1 93.56 189 VAL A N 1
ATOM 1494 C CA . VAL A 1 189 ? 13.023 26.797 9.805 1 93.56 189 VAL A CA 1
ATOM 1495 C C . VAL A 1 189 ? 13.969 26.078 10.766 1 93.56 189 VAL A C 1
ATOM 1497 O O . VAL A 1 189 ? 15.125 26.484 10.93 1 93.56 189 VAL A O 1
ATOM 1500 N N . GLY A 1 190 ? 13.438 25.016 11.414 1 95.31 190 GLY A N 1
ATOM 1501 C CA . GLY A 1 190 ? 14.273 24.203 12.281 1 95.31 190 GLY A CA 1
ATOM 1502 C C . GLY A 1 190 ? 15.477 23.609 11.57 1 95.31 190 GLY A C 1
ATOM 1503 O O . GLY A 1 190 ? 16.578 23.594 12.117 1 95.31 190 GLY A O 1
ATOM 1504 N N . LEU A 1 191 ? 15.211 23.172 10.438 1 97.25 191 LEU A N 1
ATOM 1505 C CA . LEU A 1 191 ? 16.281 22.609 9.625 1 97.25 191 LEU A CA 1
ATOM 1506 C C . LEU A 1 191 ? 17.344 23.656 9.312 1 97.25 191 LEU A C 1
ATOM 1508 O O . LEU A 1 191 ? 18.547 23.391 9.445 1 97.25 191 LEU A O 1
ATOM 1512 N N . LEU A 1 192 ? 16.969 24.844 8.922 1 97.06 192 LEU A N 1
ATOM 1513 C CA . LEU A 1 192 ? 17.891 25.938 8.633 1 97.06 192 LEU A CA 1
ATOM 1514 C C . LEU A 1 192 ? 18.75 26.266 9.852 1 97.06 192 LEU A C 1
ATOM 1516 O O . LEU A 1 192 ? 19.953 26.5 9.727 1 97.06 192 LEU A O 1
ATOM 1520 N N . ASN A 1 193 ? 18.188 26.281 10.945 1 96.69 193 ASN A N 1
ATOM 1521 C CA . ASN A 1 193 ? 18.922 26.531 12.188 1 96.69 193 ASN A CA 1
ATOM 1522 C C . ASN A 1 193 ? 19.953 25.438 12.461 1 96.69 193 ASN A C 1
ATOM 1524 O O . ASN A 1 193 ? 21.078 25.734 12.891 1 96.69 193 ASN A O 1
ATOM 1528 N N . LYS A 1 194 ? 19.547 24.203 12.289 1 96.94 194 LYS A N 1
ATOM 1529 C CA . LYS A 1 194 ? 20.469 23.078 12.477 1 96.94 194 LYS A CA 1
ATOM 1530 C C . LYS A 1 194 ? 21.656 23.188 11.531 1 96.94 194 LYS A C 1
ATOM 1532 O O . LYS A 1 194 ? 22.797 22.906 11.922 1 96.94 194 LYS A O 1
ATOM 1537 N N . ILE A 1 195 ? 21.391 23.578 10.289 1 97.44 195 ILE A N 1
ATOM 1538 C CA . ILE A 1 195 ? 22.453 23.75 9.305 1 97.44 195 ILE A CA 1
ATOM 1539 C C . ILE A 1 195 ? 23.391 24.859 9.75 1 97.44 195 ILE A C 1
ATOM 1541 O O . ILE A 1 195 ? 24.609 24.703 9.672 1 97.44 195 ILE A O 1
ATOM 1545 N N . LYS A 1 196 ? 22.844 25.922 10.07 1 96 196 LYS A N 1
ATOM 1546 C CA . LYS A 1 196 ? 23.656 27.047 10.547 1 96 196 LYS A CA 1
ATOM 1547 C C . LYS A 1 196 ? 24.562 26.625 11.688 1 96 196 LYS A C 1
ATOM 1549 O O . LYS A 1 196 ? 25.766 26.938 11.688 1 96 196 LYS A O 1
ATOM 1554 N N . ALA A 1 197 ? 24.078 25.906 12.555 1 95.88 197 ALA A N 1
ATOM 1555 C CA . ALA A 1 197 ? 24.859 25.406 13.688 1 95.88 197 ALA A CA 1
ATOM 1556 C C . ALA A 1 197 ? 25.938 24.438 13.234 1 95.88 197 ALA A C 1
ATOM 1558 O O . ALA A 1 197 ? 27.047 24.438 13.766 1 95.88 197 ALA A O 1
ATOM 1559 N N . PHE A 1 198 ? 25.531 23.609 12.375 1 97 198 PHE A N 1
ATOM 1560 C CA . PHE A 1 198 ? 26.438 22.609 11.836 1 97 198 PHE A CA 1
ATOM 1561 C C . PHE A 1 198 ? 27.641 23.266 11.18 1 97 198 PHE A C 1
ATOM 1563 O O . PHE A 1 198 ? 28.781 22.844 11.398 1 97 198 PHE A O 1
ATOM 1570 N N . ILE A 1 199 ? 27.453 24.266 10.375 1 94.25 199 ILE A N 1
ATOM 1571 C CA . ILE A 1 199 ? 28.5 24.922 9.617 1 94.25 199 ILE A CA 1
ATOM 1572 C C . ILE A 1 199 ? 29.391 25.734 10.555 1 94.25 199 ILE A C 1
ATOM 1574 O O . ILE A 1 199 ? 30.594 25.891 10.305 1 94.25 199 ILE A O 1
ATOM 1578 N N . SER A 1 200 ? 28.844 26.188 11.523 1 88.88 200 SER A N 1
ATOM 1579 C CA . SER A 1 200 ? 29.594 27 12.477 1 88.88 200 SER A CA 1
ATOM 1580 C C . SER A 1 200 ? 30.547 26.156 13.305 1 88.88 200 SER A C 1
ATOM 1582 O O . SER A 1 200 ? 31.438 26.688 13.977 1 88.88 200 SER A O 1
ATOM 1584 N N . LYS A 1 201 ? 30.453 24.812 13.281 1 88.19 201 LYS A N 1
ATOM 1585 C CA . LYS A 1 201 ? 31.375 23.938 13.992 1 88.19 201 LYS A CA 1
ATOM 1586 C C . LYS A 1 201 ? 32.688 23.766 13.211 1 88.19 201 LYS A C 1
ATOM 1588 O O . LYS A 1 201 ? 33.75 23.688 13.805 1 88.19 201 LYS A O 1
ATOM 1593 N N . PHE B 1 1 ? -26.656 9.961 14.547 1 65.38 1 PHE B N 1
ATOM 1594 C CA . PHE B 1 1 ? -27.234 8.672 14.172 1 65.38 1 PHE B CA 1
ATOM 1595 C C . PHE B 1 1 ? -26.125 7.648 13.906 1 65.38 1 PHE B C 1
ATOM 1597 O O . PHE B 1 1 ? -25.047 8 13.43 1 65.38 1 PHE B O 1
ATOM 1604 N N . ASN B 1 2 ? -26.109 6.512 14.578 1 85.19 2 ASN B N 1
ATOM 1605 C CA . ASN B 1 2 ? -25.188 5.387 14.516 1 85.19 2 ASN B CA 1
ATOM 1606 C C . ASN B 1 2 ? -25.266 4.664 13.172 1 85.19 2 ASN B C 1
ATOM 1608 O O . ASN B 1 2 ? -26.312 4.117 12.82 1 85.19 2 ASN B O 1
ATOM 1612 N N . VAL B 1 3 ? -24.281 4.84 12.312 1 93.25 3 VAL B N 1
ATOM 1613 C CA . VAL B 1 3 ? -24.234 4.34 10.945 1 93.25 3 VAL B CA 1
ATOM 1614 C C . VAL B 1 3 ? -24.047 2.824 10.953 1 93.25 3 VAL B C 1
ATOM 1616 O O . VAL B 1 3 ? -24.266 2.162 9.938 1 93.25 3 VAL B O 1
ATOM 1619 N N . ALA B 1 4 ? -23.875 2.189 12.109 1 92.69 4 ALA B N 1
ATOM 1620 C CA . ALA B 1 4 ? -23.438 0.8 12.219 1 92.69 4 ALA B CA 1
ATOM 1621 C C . ALA B 1 4 ? -24.484 -0.148 11.633 1 92.69 4 ALA B C 1
ATOM 1623 O O . ALA B 1 4 ? -24.156 -1.036 10.844 1 92.69 4 ALA B O 1
ATOM 1624 N N . PRO B 1 5 ? -25.797 0.092 11.961 1 94.5 5 PRO B N 1
ATOM 1625 C CA . PRO B 1 5 ? -26.797 -0.838 11.414 1 94.5 5 PRO B CA 1
ATOM 1626 C C . PRO B 1 5 ? -26.875 -0.775 9.891 1 94.5 5 PRO B C 1
ATOM 1628 O O . PRO B 1 5 ? -26.969 -1.813 9.227 1 94.5 5 PRO B O 1
ATOM 1631 N N . GLU B 1 6 ? -26.875 0.408 9.383 1 96.19 6 GLU B N 1
ATOM 1632 C CA . GLU B 1 6 ? -26.953 0.581 7.938 1 96.19 6 GLU B CA 1
ATOM 1633 C C . GLU B 1 6 ? -25.719 0.007 7.254 1 96.19 6 GLU B C 1
ATOM 1635 O O . GLU B 1 6 ? -25.812 -0.607 6.188 1 96.19 6 GLU B O 1
ATOM 1640 N N . LEU B 1 7 ? -24.594 0.208 7.828 1 96.75 7 LEU B N 1
ATOM 1641 C CA . LEU B 1 7 ? -23.328 -0.28 7.289 1 96.75 7 LEU B CA 1
ATOM 1642 C C . LEU B 1 7 ? -23.297 -1.804 7.301 1 96.75 7 LEU B C 1
ATOM 1644 O O . LEU B 1 7 ? -22.859 -2.422 6.324 1 96.75 7 LEU B O 1
ATOM 1648 N N . THR B 1 8 ? -23.812 -2.357 8.359 1 96.75 8 THR B N 1
ATOM 1649 C CA . THR B 1 8 ? -23.844 -3.812 8.461 1 96.75 8 THR B CA 1
ATOM 1650 C C . THR B 1 8 ? -24.734 -4.41 7.367 1 96.75 8 THR B C 1
ATOM 1652 O O . THR B 1 8 ? -24.375 -5.422 6.758 1 96.75 8 THR B O 1
ATOM 1655 N N . GLU B 1 9 ? -25.812 -3.766 7.156 1 96.75 9 GLU B N 1
ATOM 1656 C CA . GLU B 1 9 ? -26.719 -4.234 6.113 1 96.75 9 GLU B CA 1
ATOM 1657 C C . GLU B 1 9 ? -26.078 -4.117 4.734 1 96.75 9 GLU B C 1
ATOM 1659 O O . GLU B 1 9 ? -26.188 -5.031 3.912 1 96.75 9 GLU B O 1
ATOM 1664 N N . ALA B 1 10 ? -25.453 -3.045 4.5 1 96.75 10 ALA B N 1
ATOM 1665 C CA . ALA B 1 10 ? -24.781 -2.824 3.215 1 96.75 10 ALA B CA 1
ATOM 1666 C C . ALA B 1 10 ? -23.672 -3.844 2.988 1 96.75 10 ALA B C 1
ATOM 1668 O O . ALA B 1 10 ? -23.5 -4.34 1.874 1 96.75 10 ALA B O 1
ATOM 1669 N N . LEU B 1 11 ? -22.938 -4.141 4.035 1 97.62 11 LEU B N 1
ATOM 1670 C CA . LEU B 1 11 ? -21.859 -5.129 3.953 1 97.62 11 LEU B CA 1
ATOM 1671 C C . LEU B 1 11 ? -22.422 -6.516 3.652 1 97.62 11 LEU B C 1
ATOM 1673 O O . LEU B 1 11 ? -21.859 -7.254 2.838 1 97.62 11 LEU B O 1
ATOM 1677 N N . THR B 1 12 ? -23.531 -6.797 4.301 1 97.06 12 THR B N 1
ATOM 1678 C CA . THR B 1 12 ? -24.172 -8.086 4.07 1 97.06 12 THR B CA 1
ATOM 1679 C C . THR B 1 12 ? -24.594 -8.227 2.611 1 97.06 12 THR B C 1
ATOM 1681 O O . THR B 1 12 ? -24.359 -9.258 1.983 1 97.06 12 THR B O 1
ATOM 1684 N N . ARG B 1 13 ? -25.172 -7.191 2.129 1 96.19 13 ARG B N 1
ATOM 1685 C CA . ARG B 1 13 ? -25.609 -7.188 0.734 1 96.19 13 ARG B CA 1
ATOM 1686 C C . ARG B 1 13 ? -24.406 -7.348 -0.207 1 96.19 13 ARG B C 1
ATOM 1688 O O . ARG B 1 13 ? -24.484 -8.109 -1.175 1 96.19 13 ARG B O 1
ATOM 1695 N N . GLU B 1 14 ? -23.312 -6.574 0.014 1 95.44 14 GLU B N 1
ATOM 1696 C CA . GLU B 1 14 ? -22.125 -6.625 -0.833 1 95.44 14 GLU B CA 1
ATOM 1697 C C . GLU B 1 14 ? -21.484 -8.008 -0.798 1 95.44 14 GLU B C 1
ATOM 1699 O O . GLU B 1 14 ? -21.078 -8.531 -1.836 1 95.44 14 GLU B O 1
ATOM 1704 N N . ILE B 1 15 ? -21.438 -8.633 0.369 1 95.88 15 ILE B N 1
ATOM 1705 C CA . ILE B 1 15 ? -20.844 -9.961 0.525 1 95.88 15 ILE B CA 1
ATOM 1706 C C . ILE B 1 15 ? -21.641 -10.977 -0.287 1 95.88 15 ILE B C 1
ATOM 1708 O O . ILE B 1 15 ? -21.062 -11.789 -1.015 1 95.88 15 ILE B O 1
ATOM 1712 N N . GLN B 1 16 ? -22.922 -10.883 -0.21 1 94.94 16 GLN B N 1
ATOM 1713 C CA . GLN B 1 16 ? -23.781 -11.797 -0.948 1 94.94 16 GLN B CA 1
ATOM 1714 C C . GLN B 1 16 ? -23.625 -11.609 -2.453 1 94.94 16 GLN B C 1
ATOM 1716 O O . GLN B 1 16 ? -23.531 -12.586 -3.201 1 94.94 16 GLN B O 1
ATOM 1721 N N . ALA B 1 17 ? -23.562 -10.375 -2.842 1 91.62 17 ALA B N 1
ATOM 1722 C CA . ALA B 1 17 ? -23.391 -10.078 -4.262 1 91.62 17 ALA B CA 1
ATOM 1723 C C . ALA B 1 17 ? -22.062 -10.617 -4.777 1 91.62 17 ALA B C 1
ATOM 1725 O O . ALA B 1 17 ? -22 -11.203 -5.863 1 91.62 17 ALA B O 1
ATOM 1726 N N . GLU B 1 18 ? -20.984 -10.438 -4.039 1 90.69 18 GLU B N 1
ATOM 1727 C CA . GLU B 1 18 ? -19.656 -10.898 -4.441 1 90.69 18 GLU B CA 1
ATOM 1728 C C . GLU B 1 18 ? -19.594 -12.422 -4.477 1 90.69 18 GLU B C 1
ATOM 1730 O O . GLU B 1 18 ? -18.922 -13 -5.336 1 90.69 18 GLU B O 1
ATOM 1735 N N . GLN B 1 19 ? -20.25 -13.07 -3.553 1 89.94 19 GLN B N 1
ATOM 1736 C CA . GLN B 1 19 ? -20.297 -14.531 -3.527 1 89.94 19 GLN B CA 1
ATOM 1737 C C . GLN B 1 19 ? -21.031 -15.078 -4.742 1 89.94 19 GLN B C 1
ATOM 1739 O O . GLN B 1 19 ? -20.609 -16.062 -5.34 1 89.94 19 GLN B O 1
ATOM 1744 N N . GLN B 1 20 ? -22.094 -14.422 -5.07 1 88.19 20 GLN B N 1
ATOM 1745 C CA . GLN B 1 20 ? -22.844 -14.828 -6.258 1 88.19 20 GLN B CA 1
ATOM 1746 C C . GLN B 1 20 ? -22.016 -14.633 -7.523 1 88.19 20 GLN B C 1
ATOM 1748 O O . GLN B 1 20 ? -22.031 -15.484 -8.414 1 88.19 20 GLN B O 1
ATOM 1753 N N . LEU B 1 21 ? -21.344 -13.531 -7.562 1 83.31 21 LEU B N 1
ATOM 1754 C CA . LEU B 1 21 ? -20.469 -13.242 -8.695 1 83.31 21 LEU B CA 1
ATOM 1755 C C . LEU B 1 21 ? -19.391 -14.312 -8.844 1 83.31 21 LEU B C 1
ATOM 1757 O O . LEU B 1 21 ? -19.078 -14.742 -9.953 1 83.31 21 LEU B O 1
ATOM 1761 N N . SER B 1 22 ? -18.797 -14.719 -7.758 1 83 22 SER B N 1
ATOM 1762 C CA . SER B 1 22 ? -17.766 -15.742 -7.762 1 83 22 SER B CA 1
ATOM 1763 C C . SER B 1 22 ? -18.312 -17.078 -8.258 1 83 22 SER B C 1
ATOM 1765 O O . SER B 1 22 ? -17.656 -17.766 -9.047 1 83 22 SER B O 1
ATOM 1767 N N . GLN B 1 23 ? -19.406 -17.422 -7.859 1 81.69 23 GLN B N 1
ATOM 1768 C CA . GLN B 1 23 ? -20.031 -18.688 -8.25 1 81.69 23 GLN B CA 1
ATOM 1769 C C . GLN B 1 23 ? -20.328 -18.719 -9.742 1 81.69 23 GLN B C 1
ATOM 1771 O O . GLN B 1 23 ? -20.141 -19.734 -10.406 1 81.69 23 GLN B O 1
ATOM 1776 N N . GLU B 1 24 ? -20.672 -17.625 -10.242 1 80.69 24 GLU B N 1
ATOM 1777 C CA . GLU B 1 24 ? -21.094 -17.547 -11.633 1 80.69 24 GLU B CA 1
ATOM 1778 C C . GLU B 1 24 ? -19.891 -17.438 -12.57 1 80.69 24 GLU B C 1
ATOM 1780 O O . GLU B 1 24 ? -19.906 -17.969 -13.68 1 80.69 24 GLU B O 1
ATOM 1785 N N . ASN B 1 25 ? -18.922 -16.688 -12.172 1 74.94 25 ASN B N 1
ATOM 1786 C CA . ASN B 1 25 ? -17.875 -16.297 -13.117 1 74.94 25 ASN B CA 1
ATOM 1787 C C . ASN B 1 25 ? -16.547 -16.984 -12.797 1 74.94 25 ASN B C 1
ATOM 1789 O O . ASN B 1 25 ? -15.672 -17.078 -13.656 1 74.94 25 ASN B O 1
ATOM 1793 N N . LEU B 1 26 ? -16.328 -17.422 -11.695 1 70.75 26 LEU B N 1
ATOM 1794 C CA . LEU B 1 26 ? -15.008 -17.938 -11.336 1 70.75 26 LEU B CA 1
ATOM 1795 C C . LEU B 1 26 ? -15.07 -19.438 -11.023 1 70.75 26 LEU B C 1
ATOM 1797 O O . LEU B 1 26 ? -14.078 -20.031 -10.602 1 70.75 26 LEU B O 1
ATOM 1801 N N . GLY B 1 27 ? -16.141 -20.141 -11.797 1 63.22 27 GLY B N 1
ATOM 1802 C CA . GLY B 1 27 ? -16.312 -21.578 -11.727 1 63.22 27 GLY B CA 1
ATOM 1803 C C . GLY B 1 27 ? -16.375 -22.109 -10.305 1 63.22 27 GLY B C 1
ATOM 1804 O O . GLY B 1 27 ? -15.992 -23.25 -10.047 1 63.22 27 GLY B O 1
ATOM 1805 N N . GLY B 1 28 ? -16.828 -21.375 -9.406 1 55.81 28 GLY B N 1
ATOM 1806 C CA . GLY B 1 28 ? -16.953 -21.797 -8.023 1 55.81 28 GLY B CA 1
ATOM 1807 C C . GLY B 1 28 ? -15.688 -21.641 -7.215 1 55.81 28 GLY B C 1
ATOM 1808 O O . GLY B 1 28 ? -14.766 -20.922 -7.633 1 55.81 28 GLY B O 1
ATOM 1809 N N . SER B 1 29 ? -15.633 -22.219 -5.859 1 54.28 29 SER B N 1
ATOM 1810 C CA . SER B 1 29 ? -14.602 -22.062 -4.836 1 54.28 29 SER B CA 1
ATOM 1811 C C . SER B 1 29 ? -13.312 -22.766 -5.238 1 54.28 29 SER B C 1
ATOM 1813 O O . SER B 1 29 ? -12.297 -22.641 -4.547 1 54.28 29 SER B O 1
ATOM 1815 N N . ALA B 1 30 ? -13.398 -23.453 -6.305 1 58.5 30 ALA B N 1
ATOM 1816 C CA . ALA B 1 30 ? -12.195 -24.281 -6.41 1 58.5 30 ALA B CA 1
ATOM 1817 C C . ALA B 1 30 ? -11.086 -23.531 -7.152 1 58.5 30 ALA B C 1
ATOM 1819 O O . ALA B 1 30 ? -11.234 -23.203 -8.328 1 58.5 30 ALA B O 1
ATOM 1820 N N . ALA B 1 31 ? -10.188 -22.953 -6.406 1 64.88 31 ALA B N 1
ATOM 1821 C CA . ALA B 1 31 ? -8.992 -22.312 -6.957 1 64.88 31 ALA B CA 1
ATOM 1822 C C . ALA B 1 31 ? -8.219 -23.281 -7.852 1 64.88 31 ALA B C 1
ATOM 1824 O O . ALA B 1 31 ? -8.148 -24.484 -7.566 1 64.88 31 ALA B O 1
ATOM 1825 N N . PRO B 1 32 ? -7.926 -22.781 -9.148 1 75.56 32 PRO B N 1
ATOM 1826 C CA . PRO B 1 32 ? -7.098 -23.625 -10.008 1 75.56 32 PRO B CA 1
ATOM 1827 C C . PRO B 1 32 ? -5.871 -24.188 -9.289 1 75.56 32 PRO B C 1
ATOM 1829 O O . PRO B 1 32 ? -5.375 -23.562 -8.344 1 75.56 32 PRO B O 1
ATOM 1832 N N . SER B 1 33 ? -5.516 -25.453 -9.617 1 79.38 33 SER B N 1
ATOM 1833 C CA . SER B 1 33 ? -4.371 -26.094 -8.977 1 79.38 33 SER B CA 1
ATOM 1834 C C . SER B 1 33 ? -3.131 -26.031 -9.859 1 79.38 33 SER B C 1
ATOM 1836 O O . SER B 1 33 ? -3.236 -26.047 -11.086 1 79.38 33 SER B O 1
ATOM 1838 N N . PHE B 1 34 ? -2.002 -25.688 -9.25 1 87.44 34 PHE B N 1
ATOM 1839 C CA . PHE B 1 34 ? -0.705 -25.734 -9.914 1 87.44 34 PHE B CA 1
ATOM 1840 C C . PHE B 1 34 ? -0.149 -27.156 -9.922 1 87.44 34 PHE B C 1
ATOM 1842 O O . PHE B 1 34 ? 0.182 -27.703 -8.867 1 87.44 34 PHE B O 1
ATOM 1849 N N . HIS B 1 35 ? -0.121 -27.734 -11.164 1 84.5 35 HIS B N 1
ATOM 1850 C CA . HIS B 1 35 ? 0.397 -29.109 -11.234 1 84.5 35 HIS B CA 1
ATOM 1851 C C . HIS B 1 35 ? 1.842 -29.172 -10.75 1 84.5 35 HIS B C 1
ATOM 1853 O O . HIS B 1 35 ? 2.697 -28.422 -11.242 1 84.5 35 HIS B O 1
ATOM 1859 N N . GLY B 1 36 ? 2.049 -30 -9.711 1 88.56 36 GLY B N 1
ATOM 1860 C CA . GLY B 1 36 ? 3.398 -30.25 -9.234 1 88.56 36 GLY B CA 1
ATOM 1861 C C . GLY B 1 36 ? 3.84 -29.297 -8.141 1 88.56 36 GLY B C 1
ATOM 1862 O O . GLY B 1 36 ? 4.953 -29.406 -7.625 1 88.56 36 GLY B O 1
ATOM 1863 N N . PHE B 1 37 ? 3.062 -28.328 -7.809 1 94.5 37 PHE B N 1
ATOM 1864 C CA . PHE B 1 37 ? 3.447 -27.375 -6.785 1 94.5 37 PHE B CA 1
ATOM 1865 C C . PHE B 1 37 ? 2.637 -27.578 -5.512 1 94.5 37 PHE B C 1
ATOM 1867 O O . PHE B 1 37 ? 1.45 -27.906 -5.57 1 94.5 37 PHE B O 1
ATOM 1874 N N . LYS B 1 38 ? 3.271 -27.406 -4.438 1 94.69 38 LYS B N 1
ATOM 1875 C CA . LYS B 1 38 ? 2.584 -27.203 -3.166 1 94.69 38 LYS B CA 1
ATOM 1876 C C . LYS B 1 38 ? 2.242 -25.719 -2.953 1 94.69 38 LYS B C 1
ATOM 1878 O O . LYS B 1 38 ? 3.061 -24.844 -3.23 1 94.69 38 LYS B O 1
ATOM 1883 N N . ILE B 1 39 ? 0.994 -25.562 -2.412 1 95.75 39 ILE B N 1
ATOM 1884 C CA . ILE B 1 39 ? 0.54 -24.172 -2.26 1 95.75 39 ILE B CA 1
ATOM 1885 C C . ILE B 1 39 ? 0.408 -23.844 -0.776 1 95.75 39 ILE B C 1
ATOM 1887 O O . ILE B 1 39 ? -0.115 -24.641 0.005 1 95.75 39 ILE B O 1
ATOM 1891 N N . ALA B 1 40 ? 0.926 -22.734 -0.387 1 94.56 40 ALA B N 1
ATOM 1892 C CA . ALA B 1 40 ? 0.732 -22.141 0.936 1 94.56 40 ALA B CA 1
ATOM 1893 C C . ALA B 1 40 ? 0.327 -20.672 0.83 1 94.56 40 ALA B C 1
ATOM 1895 O O . ALA B 1 40 ? 0.865 -19.938 0.004 1 94.56 40 ALA B O 1
ATOM 1896 N N . THR B 1 41 ? -0.702 -20.297 1.661 1 95.12 41 THR B N 1
ATOM 1897 C CA . THR B 1 41 ? -1.159 -18.922 1.61 1 95.12 41 THR B CA 1
ATOM 1898 C C . THR B 1 41 ? -1.067 -18.266 2.986 1 95.12 41 THR B C 1
ATOM 1900 O O . THR B 1 41 ? -1.219 -18.938 4.008 1 95.12 41 THR B O 1
ATOM 1903 N N . LYS B 1 42 ? -0.722 -17.031 3.014 1 94.56 42 LYS B N 1
ATOM 1904 C CA . LYS B 1 42 ? -0.777 -16.172 4.184 1 94.56 42 LYS B CA 1
ATOM 1905 C C . LYS B 1 42 ? -1.354 -14.797 3.826 1 94.56 42 LYS B C 1
ATOM 1907 O O . LYS B 1 42 ? -0.622 -13.898 3.4 1 94.56 42 LYS B O 1
ATOM 1912 N N . ASP B 1 43 ? -2.637 -14.641 4.121 1 94.94 43 ASP B N 1
ATOM 1913 C CA . ASP B 1 43 ? -3.373 -13.453 3.707 1 94.94 43 ASP B CA 1
ATOM 1914 C C . ASP B 1 43 ? -3.148 -13.156 2.227 1 94.94 43 ASP B C 1
ATOM 1916 O O . ASP B 1 43 ? -3.412 -14 1.371 1 94.94 43 ASP B O 1
ATOM 1920 N N . ALA B 1 44 ? -2.496 -12.07 1.914 1 97.12 44 ALA B N 1
ATOM 1921 C CA . ALA B 1 44 ? -2.412 -11.68 0.509 1 97.12 44 ALA B CA 1
ATOM 1922 C C . ALA B 1 44 ? -1.262 -12.398 -0.191 1 97.12 44 ALA B C 1
ATOM 1924 O O . ALA B 1 44 ? -1.137 -12.336 -1.416 1 97.12 44 ALA B O 1
ATOM 1925 N N . GLU B 1 45 ? -0.448 -13.109 0.513 1 96.69 45 GLU B N 1
ATOM 1926 C CA . GLU B 1 45 ? 0.728 -13.75 -0.07 1 96.69 45 GLU B CA 1
ATOM 1927 C C . GLU B 1 45 ? 0.465 -15.219 -0.37 1 96.69 45 GLU B C 1
ATOM 1929 O O . GLU B 1 45 ? -0.134 -15.93 0.443 1 96.69 45 GLU B O 1
ATOM 1934 N N . VAL B 1 46 ? 0.961 -15.633 -1.57 1 96.19 46 VAL B N 1
ATOM 1935 C CA . VAL B 1 46 ? 0.86 -17.016 -1.995 1 96.19 46 VAL B CA 1
ATOM 1936 C C . VAL B 1 46 ? 2.246 -17.562 -2.348 1 96.19 46 VAL B C 1
ATOM 1938 O O . VAL B 1 46 ? 3.029 -16.875 -3.016 1 96.19 46 VAL B O 1
ATOM 1941 N N . ARG B 1 47 ? 2.518 -18.797 -1.886 1 96.12 47 ARG B N 1
ATOM 1942 C CA . ARG B 1 47 ? 3.787 -19.469 -2.152 1 96.12 47 ARG B CA 1
ATOM 1943 C C . ARG B 1 47 ? 3.562 -20.812 -2.812 1 96.12 47 ARG B C 1
ATOM 1945 O O . ARG B 1 47 ? 2.738 -21.609 -2.352 1 96.12 47 ARG B O 1
ATOM 1952 N N . LEU B 1 48 ? 4.285 -20.984 -3.898 1 97.06 48 LEU B N 1
ATOM 1953 C CA . LEU B 1 48 ? 4.316 -22.281 -4.57 1 97.06 48 LEU B CA 1
ATOM 1954 C C . LEU B 1 48 ? 5.699 -22.906 -4.469 1 97.06 48 LEU B C 1
ATOM 1956 O O . LEU B 1 48 ? 6.707 -22.266 -4.773 1 97.06 48 LEU B O 1
ATOM 1960 N N . THR B 1 49 ? 5.715 -24.172 -4.078 1 96.19 49 THR B N 1
ATOM 1961 C CA . THR B 1 49 ? 7.008 -24.844 -3.955 1 96.19 49 THR B CA 1
ATOM 1962 C C . THR B 1 49 ? 7 -26.172 -4.695 1 96.19 49 THR B C 1
ATOM 1964 O O . THR B 1 49 ? 5.977 -26.859 -4.738 1 96.19 49 THR B O 1
ATOM 1967 N N . LYS B 1 50 ? 8.109 -26.469 -5.242 1 95.62 50 LYS B N 1
ATOM 1968 C CA . LYS B 1 50 ? 8.297 -27.797 -5.836 1 95.62 50 LYS B CA 1
ATOM 1969 C C . LYS B 1 50 ? 9.781 -28.156 -5.883 1 95.62 50 LYS B C 1
ATOM 1971 O O . LYS B 1 50 ? 10.648 -27.281 -5.801 1 95.62 50 LYS B O 1
ATOM 1976 N N . GLN B 1 51 ? 9.992 -29.453 -5.965 1 96.31 51 GLN B N 1
ATOM 1977 C CA . GLN B 1 51 ? 11.344 -29.969 -6.184 1 96.31 51 GLN B CA 1
ATOM 1978 C C . GLN B 1 51 ? 11.539 -30.391 -7.637 1 96.31 51 GLN B C 1
ATOM 1980 O O . GLN B 1 51 ? 10.656 -31 -8.242 1 96.31 51 GLN B O 1
ATOM 1985 N N . TYR B 1 52 ? 12.641 -30.031 -8.148 1 96.06 52 TYR B N 1
ATOM 1986 C CA . TYR B 1 52 ? 13.078 -30.422 -9.484 1 96.06 52 TYR B CA 1
ATOM 1987 C C . TYR B 1 52 ? 14.5 -30.969 -9.461 1 96.06 52 TYR B C 1
ATOM 1989 O O . TYR B 1 52 ? 15.469 -30.203 -9.547 1 96.06 52 TYR B O 1
ATOM 1997 N N . GLY B 1 53 ? 14.625 -32.25 -9.453 1 95.12 53 GLY B N 1
ATOM 1998 C CA . GLY B 1 53 ? 15.945 -32.812 -9.195 1 95.12 53 GLY B CA 1
ATOM 1999 C C . GLY B 1 53 ? 16.547 -32.375 -7.879 1 95.12 53 GLY B C 1
ATOM 2000 O O . GLY B 1 53 ? 15.938 -32.562 -6.82 1 95.12 53 GLY B O 1
ATOM 2001 N N . LYS B 1 54 ? 17.672 -31.734 -7.93 1 95.5 54 LYS B N 1
ATOM 2002 C CA . LYS B 1 54 ? 18.344 -31.234 -6.73 1 95.5 54 LYS B CA 1
ATOM 2003 C C . LYS B 1 54 ? 17.984 -29.781 -6.457 1 95.5 54 LYS B C 1
ATOM 2005 O O . LYS B 1 54 ? 18.547 -29.156 -5.547 1 95.5 54 LYS B O 1
ATOM 2010 N N . GLU B 1 55 ? 17.078 -29.297 -7.184 1 97.44 55 GLU B N 1
ATOM 2011 C CA . GLU B 1 55 ? 16.703 -27.891 -7.074 1 97.44 55 GLU B CA 1
ATOM 2012 C C . GLU B 1 55 ? 15.422 -27.719 -6.27 1 97.44 55 GLU B C 1
ATOM 2014 O O . GLU B 1 55 ? 14.492 -28.531 -6.402 1 97.44 55 GLU B O 1
ATOM 2019 N N . ASN B 1 56 ? 15.484 -26.766 -5.398 1 96.56 56 ASN B N 1
ATOM 2020 C CA . ASN B 1 56 ? 14.258 -26.328 -4.754 1 96.56 56 ASN B CA 1
ATOM 2021 C C . ASN B 1 56 ? 13.711 -25.062 -5.414 1 96.56 56 ASN B C 1
ATOM 2023 O O . ASN B 1 56 ? 14.391 -24.031 -5.453 1 96.56 56 ASN B O 1
ATOM 2027 N N . ILE B 1 57 ? 12.453 -25.141 -5.859 1 97.5 57 ILE B N 1
ATOM 2028 C CA . ILE B 1 57 ? 11.875 -24.016 -6.594 1 97.5 57 ILE B CA 1
ATOM 2029 C C . ILE B 1 57 ? 10.781 -23.359 -5.75 1 97.5 57 ILE B C 1
ATOM 2031 O O . ILE B 1 57 ? 9.906 -24.047 -5.211 1 97.5 57 ILE B O 1
ATOM 2035 N N . LEU B 1 58 ? 10.867 -22.047 -5.625 1 96.81 58 LEU B N 1
ATOM 2036 C CA . LEU B 1 58 ? 9.883 -21.266 -4.879 1 96.81 58 LEU B CA 1
ATOM 2037 C C . LEU B 1 58 ? 9.328 -20.141 -5.738 1 96.81 58 LEU B C 1
ATOM 2039 O O . LEU B 1 58 ? 10.094 -19.375 -6.348 1 96.81 58 LEU B O 1
ATOM 2043 N N . VAL B 1 59 ? 8.016 -20.094 -5.824 1 97.5 59 VAL B N 1
ATOM 2044 C CA . VAL B 1 59 ? 7.316 -18.969 -6.453 1 97.5 59 VAL B CA 1
ATOM 2045 C C . VAL B 1 59 ? 6.543 -18.188 -5.395 1 97.5 59 VAL B C 1
ATOM 2047 O O . VAL B 1 59 ? 5.84 -18.781 -4.57 1 97.5 59 VAL B O 1
ATOM 2050 N N . VAL B 1 60 ? 6.703 -16.875 -5.434 1 96.62 60 VAL B N 1
ATOM 2051 C CA . VAL B 1 60 ? 5.973 -16.047 -4.48 1 96.62 60 VAL B CA 1
ATOM 2052 C C . VAL B 1 60 ? 5.258 -14.914 -5.227 1 96.62 60 VAL B C 1
ATOM 2054 O O . VAL B 1 60 ? 5.836 -14.281 -6.109 1 96.62 60 VAL B O 1
ATOM 2057 N N . PHE B 1 61 ? 3.98 -14.68 -4.898 1 97.25 61 PHE B N 1
ATOM 2058 C CA . PHE B 1 61 ? 3.289 -13.484 -5.371 1 97.25 61 PHE B CA 1
ATOM 2059 C C . PHE B 1 61 ? 2.311 -12.977 -4.32 1 97.25 61 PHE B C 1
ATOM 2061 O O . PHE B 1 61 ? 1.972 -13.695 -3.377 1 97.25 61 PHE B O 1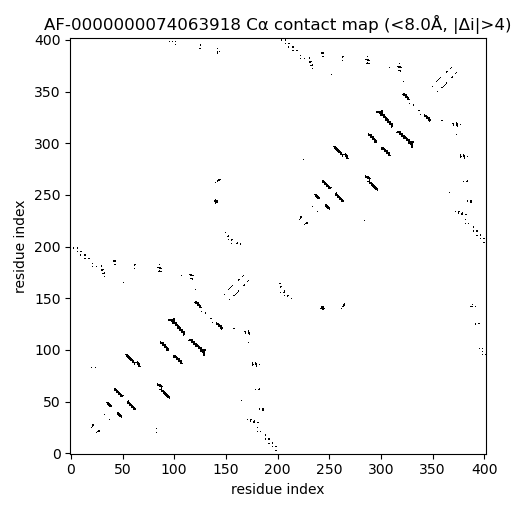
ATOM 2068 N N . ASN B 1 62 ? 2.004 -11.742 -4.445 1 97.38 62 ASN B N 1
ATOM 2069 C CA . ASN B 1 62 ? 1.096 -11.031 -3.555 1 97.38 62 ASN B CA 1
ATOM 2070 C C . ASN B 1 62 ? -0.056 -10.391 -4.328 1 97.38 62 ASN B C 1
ATOM 2072 O O . ASN B 1 62 ? 0.167 -9.68 -5.309 1 97.38 62 ASN B O 1
ATOM 2076 N N . VAL B 1 63 ? -1.282 -10.586 -3.854 1 96.5 63 VAL B N 1
ATOM 2077 C CA . VAL B 1 63 ? -2.412 -10.18 -4.684 1 96.5 63 VAL B CA 1
ATOM 2078 C C . VAL B 1 63 ? -2.811 -8.742 -4.348 1 96.5 63 VAL B C 1
ATOM 2080 O O . VAL B 1 63 ? -3.689 -8.172 -4.992 1 96.5 63 VAL B O 1
ATOM 2083 N N . ASN B 1 64 ? -2.189 -8.141 -3.309 1 95.75 64 ASN B N 1
ATOM 2084 C CA . ASN B 1 64 ? -2.447 -6.727 -3.061 1 95.75 64 ASN B CA 1
ATOM 2085 C C . ASN B 1 64 ? -2.119 -5.875 -4.281 1 95.75 64 ASN B C 1
ATOM 2087 O O . ASN B 1 64 ? -1.061 -6.035 -4.891 1 95.75 64 ASN B O 1
ATOM 2091 N N . HIS B 1 65 ? -3.109 -5.059 -4.703 1 91.94 65 HIS B N 1
ATOM 2092 C CA . HIS B 1 65 ? -2.941 -4.082 -5.773 1 91.94 65 HIS B CA 1
ATOM 2093 C C . HIS B 1 65 ? -2.627 -4.77 -7.098 1 91.94 65 HIS B C 1
ATOM 2095 O O . HIS B 1 65 ? -1.867 -4.238 -7.914 1 91.94 65 HIS B O 1
ATOM 2101 N N . SER B 1 66 ? -3.123 -5.926 -7.246 1 93.38 66 SER B N 1
ATOM 2102 C CA . SER B 1 66 ? -2.824 -6.691 -8.453 1 93.38 66 SER B CA 1
ATOM 2103 C C . SER B 1 66 ? -3.936 -6.547 -9.484 1 93.38 66 SER B C 1
ATOM 2105 O O . SER B 1 66 ? -3.822 -7.062 -10.602 1 93.38 66 SER B O 1
ATOM 2107 N N . VAL B 1 67 ? -5.031 -5.887 -9.141 1 87.75 67 VAL B N 1
ATOM 2108 C CA . VAL B 1 67 ? -6.168 -5.742 -10.047 1 87.75 67 VAL B CA 1
ATOM 2109 C C . VAL B 1 67 ? -6.172 -4.344 -10.648 1 87.75 67 VAL B C 1
ATOM 2111 O O . VAL B 1 67 ? -6.062 -3.348 -9.93 1 87.75 67 VAL B O 1
ATOM 2114 N N . ASP B 1 68 ? -5.785 -4.234 -11.977 1 69.81 68 ASP B N 1
ATOM 2115 C CA . ASP B 1 68 ? -5.867 -2.926 -12.617 1 69.81 68 ASP B CA 1
ATOM 2116 C C . ASP B 1 68 ? -7.234 -2.713 -13.258 1 69.81 68 ASP B C 1
ATOM 2118 O O . ASP B 1 68 ? -7.723 -3.57 -14 1 69.81 68 ASP B O 1
ATOM 2122 N N . MET B 1 69 ? -8.07 -2.092 -12.727 1 56.41 69 MET B N 1
ATOM 2123 C CA . MET B 1 69 ? -9.312 -1.796 -13.438 1 56.41 69 MET B CA 1
ATOM 2124 C C . MET B 1 69 ? -9.094 -0.685 -14.461 1 56.41 69 MET B C 1
ATOM 2126 O O . MET B 1 69 ? -8.617 0.398 -14.117 1 56.41 69 MET B O 1
ATOM 2130 N N . ASP B 1 70 ? -8.516 -0.934 -15.602 1 48.47 70 ASP B N 1
ATOM 2131 C CA . ASP B 1 70 ? -8.406 0.043 -16.688 1 48.47 70 ASP B CA 1
ATOM 2132 C C . ASP B 1 70 ? -9.562 1.035 -16.641 1 48.47 70 ASP B C 1
ATOM 2134 O O . ASP B 1 70 ? -10.695 0.667 -16.297 1 48.47 70 ASP B O 1
ATOM 2138 N N . GLU B 1 71 ? -9.305 2.33 -16.422 1 45.38 71 GLU B N 1
ATOM 2139 C CA . GLU B 1 71 ? -10.258 3.398 -16.688 1 45.38 71 GLU B CA 1
ATOM 2140 C C . GLU B 1 71 ? -11.203 3.02 -17.828 1 45.38 71 GLU B C 1
ATOM 2142 O O . GLU B 1 71 ? -12.211 3.688 -18.047 1 45.38 71 GLU B O 1
ATOM 2147 N N . GLY B 1 72 ? -10.797 2.193 -18.766 1 41.19 72 GLY B N 1
ATOM 2148 C CA . GLY B 1 72 ? -11.609 2 -19.969 1 41.19 72 GLY B CA 1
ATOM 2149 C C . GLY B 1 72 ? -12.906 1.264 -19.688 1 41.19 72 GLY B C 1
ATOM 2150 O O . GLY B 1 72 ? -13.641 0.931 -20.625 1 41.19 72 GLY B O 1
ATOM 2151 N N . PHE B 1 73 ? -12.969 0.67 -18.594 1 41.28 73 PHE B N 1
ATOM 2152 C CA . PHE B 1 73 ? -14.25 -0.025 -18.469 1 41.28 73 PHE B CA 1
ATOM 2153 C C . PHE B 1 73 ? -15.391 0.967 -18.281 1 41.28 73 PHE B C 1
ATOM 2155 O O . PHE B 1 73 ? -16.5 0.584 -17.891 1 41.28 73 PHE B O 1
ATOM 2162 N N . GLU B 1 74 ? -15.094 2.248 -18.297 1 36.81 74 GLU B N 1
ATOM 2163 C CA . GLU B 1 74 ? -16.266 3.121 -18.344 1 36.81 74 GLU B CA 1
ATOM 2164 C C . GLU B 1 74 ? -17.172 2.766 -19.531 1 36.81 74 GLU B C 1
ATOM 2166 O O . GLU B 1 74 ? -18.094 3.514 -19.859 1 36.81 74 GLU B O 1
ATOM 2171 N N . ASP B 1 75 ? -16.766 2.045 -20.594 1 35.78 75 ASP B N 1
ATOM 2172 C CA . ASP B 1 75 ? -17.828 1.973 -21.609 1 35.78 75 ASP B CA 1
ATOM 2173 C C . ASP B 1 75 ? -19.109 1.421 -21 1 35.78 75 ASP B C 1
ATOM 2175 O O . ASP B 1 75 ? -19.141 0.299 -20.5 1 35.78 75 ASP B O 1
ATOM 2179 N N . GLU B 1 76 ? -20.078 2.297 -20.609 1 37.19 76 GLU B N 1
ATOM 2180 C CA . GLU B 1 76 ? -21.5 2.215 -20.281 1 37.19 76 GLU B CA 1
ATOM 2181 C C . GLU B 1 76 ? -22.156 1.021 -20.969 1 37.19 76 GLU B C 1
ATOM 2183 O O . GLU B 1 76 ? -23.297 0.664 -20.656 1 37.19 76 GLU B O 1
ATOM 2188 N N . ALA B 1 77 ? -21.969 0.865 -22.422 1 33.56 77 ALA B N 1
ATOM 2189 C CA . ALA B 1 77 ? -23.031 0.336 -23.281 1 33.56 77 ALA B CA 1
ATOM 2190 C C . ALA B 1 77 ? -23.312 -1.133 -22.969 1 33.56 77 ALA B C 1
ATOM 2192 O O . ALA B 1 77 ? -24.328 -1.68 -23.375 1 33.56 77 ALA B O 1
ATOM 2193 N N . GLN B 1 78 ? -22.266 -2.076 -23.109 1 35.19 78 GLN B N 1
ATOM 2194 C CA . GLN B 1 78 ? -22.891 -3.391 -23.234 1 35.19 78 GLN B CA 1
ATOM 2195 C C . GLN B 1 78 ? -23.344 -3.914 -21.875 1 35.19 78 GLN B C 1
ATOM 2197 O O . GLN B 1 78 ? -22.578 -3.896 -20.906 1 35.19 78 GLN B O 1
ATOM 2202 N N . PRO B 1 79 ? -24.594 -3.908 -21.531 1 38.81 79 PRO B N 1
ATOM 2203 C CA . PRO B 1 79 ? -25.375 -4.551 -20.453 1 38.81 79 PRO B CA 1
ATOM 2204 C C . PRO B 1 79 ? -24.688 -5.812 -19.922 1 38.81 79 PRO B C 1
ATOM 2206 O O . PRO B 1 79 ? -25.25 -6.5 -19.062 1 38.81 79 PRO B O 1
ATOM 2209 N N . GLU B 1 80 ? -23.922 -6.57 -20.719 1 37.72 80 GLU B N 1
ATOM 2210 C CA . GLU B 1 80 ? -23.531 -7.883 -20.203 1 37.72 80 GLU B CA 1
ATOM 2211 C C . GLU B 1 80 ? -22.734 -7.758 -18.922 1 37.72 80 GLU B C 1
ATOM 2213 O O . GLU B 1 80 ? -22.188 -6.691 -18.609 1 37.72 80 GLU B O 1
ATOM 2218 N N . ALA B 1 81 ? -22.547 -8.797 -18.047 1 42.56 81 ALA B N 1
ATOM 2219 C CA . ALA B 1 81 ? -21.906 -8.961 -16.75 1 42.56 81 ALA B CA 1
ATOM 2220 C C . ALA B 1 81 ? -20.562 -8.242 -16.688 1 42.56 81 ALA B C 1
ATOM 2222 O O . ALA B 1 81 ? -19.719 -8.438 -17.562 1 42.56 81 ALA B O 1
ATOM 2223 N N . ALA B 1 82 ? -20.438 -7.109 -16.203 1 49.88 82 ALA B N 1
ATOM 2224 C CA . ALA B 1 82 ? -19.188 -6.395 -15.945 1 49.88 82 ALA B CA 1
ATOM 2225 C C . ALA B 1 82 ? -18.031 -7.363 -15.711 1 49.88 82 ALA B C 1
ATOM 2227 O O . ALA B 1 82 ? -18.125 -8.266 -14.875 1 49.88 82 ALA B O 1
ATOM 2228 N N . PRO B 1 83 ? -17.156 -7.695 -16.672 1 57.31 83 PRO B N 1
ATOM 2229 C CA . PRO B 1 83 ? -16.062 -8.664 -16.484 1 57.31 83 PRO B CA 1
ATOM 2230 C C . PRO B 1 83 ? -15.359 -8.516 -15.141 1 57.31 83 PRO B C 1
ATOM 2232 O O . PRO B 1 83 ? -15.312 -7.41 -14.586 1 57.31 83 PRO B O 1
ATOM 2235 N N . VAL B 1 84 ? -15.227 -9.711 -14.305 1 66.69 84 VAL B N 1
ATOM 2236 C CA . VAL B 1 84 ? -14.422 -9.75 -13.086 1 66.69 84 VAL B CA 1
ATOM 2237 C C . VAL B 1 84 ? -13.023 -9.203 -13.375 1 66.69 84 VAL B C 1
ATOM 2239 O O . VAL B 1 84 ? -12.367 -9.633 -14.328 1 66.69 84 VAL B O 1
ATOM 2242 N N . PRO B 1 85 ? -12.656 -8.195 -12.664 1 81.25 85 PRO B N 1
ATOM 2243 C CA . PRO B 1 85 ? -11.305 -7.672 -12.867 1 81.25 85 PRO B CA 1
ATOM 2244 C C . PRO B 1 85 ? -10.227 -8.742 -12.703 1 81.25 85 PRO B C 1
ATOM 2246 O O . PRO B 1 85 ? -10.328 -9.594 -11.82 1 81.25 85 PRO B O 1
ATOM 2249 N N . VAL B 1 86 ? -9.328 -8.758 -13.625 1 88.94 86 VAL B N 1
ATOM 2250 C CA . VAL B 1 86 ? -8.281 -9.773 -13.68 1 88.94 86 VAL B CA 1
ATOM 2251 C C . VAL B 1 86 ? -7.105 -9.336 -12.797 1 88.94 86 VAL B C 1
ATOM 2253 O O . VAL B 1 86 ? -6.688 -8.18 -12.836 1 88.94 86 VAL B O 1
ATOM 2256 N N . ALA B 1 87 ? -6.633 -10.25 -11.953 1 92.5 87 ALA B N 1
ATOM 2257 C CA . ALA B 1 87 ? -5.469 -9.992 -11.109 1 92.5 87 ALA B CA 1
ATOM 2258 C C . ALA B 1 87 ? -4.18 -10.406 -11.812 1 92.5 87 ALA B C 1
ATOM 2260 O O . ALA B 1 87 ? -4.035 -11.562 -12.227 1 92.5 87 ALA B O 1
ATOM 2261 N N . LEU B 1 88 ? -3.264 -9.453 -11.969 1 95.75 88 LEU B N 1
ATOM 2262 C CA . LEU B 1 88 ? -1.963 -9.711 -12.578 1 95.75 88 LEU B CA 1
ATOM 2263 C C . LEU B 1 88 ? -0.834 -9.328 -11.625 1 95.75 88 LEU B C 1
ATOM 2265 O O . LEU B 1 88 ? -0.096 -8.375 -11.875 1 95.75 88 LEU B O 1
ATOM 2269 N N . PRO B 1 89 ? -0.635 -10.109 -10.57 1 97.12 89 PRO B N 1
ATOM 2270 C CA . PRO B 1 89 ? 0.432 -9.773 -9.625 1 97.12 89 PRO B CA 1
ATOM 2271 C C . PRO B 1 89 ? 1.826 -10.055 -10.18 1 97.12 89 PRO B C 1
ATOM 2273 O O . PRO B 1 89 ? 2.023 -11.039 -10.891 1 97.12 89 PRO B O 1
ATOM 2276 N N . PRO B 1 90 ? 2.74 -9.133 -9.898 1 97.62 90 PRO B N 1
ATOM 2277 C CA . PRO B 1 90 ? 4.121 -9.578 -10.094 1 97.62 90 PRO B CA 1
ATOM 2278 C C . PRO B 1 90 ? 4.465 -10.812 -9.258 1 97.62 90 PRO B C 1
ATOM 2280 O O . PRO B 1 90 ? 3.779 -11.109 -8.273 1 97.62 90 PRO B O 1
ATOM 2283 N N . PHE B 1 91 ? 5.465 -11.547 -9.719 1 98.06 91 PHE B N 1
ATOM 2284 C CA . PHE B 1 91 ? 5.852 -12.727 -8.945 1 98.06 91 PHE B CA 1
ATOM 2285 C C . PHE B 1 91 ? 7.348 -12.984 -9.062 1 98.06 91 PHE B C 1
ATOM 2287 O O . PHE B 1 91 ? 8.008 -12.445 -9.945 1 98.06 91 PHE B O 1
ATOM 2294 N N . THR B 1 92 ? 7.844 -13.75 -8.109 1 97.75 92 THR B N 1
ATOM 2295 C CA . THR B 1 92 ? 9.266 -14.094 -8.086 1 97.75 92 THR B CA 1
ATOM 2296 C C . THR B 1 92 ? 9.453 -15.609 -8.211 1 97.75 92 THR B C 1
ATOM 2298 O O . THR B 1 92 ? 8.648 -16.391 -7.688 1 97.75 92 THR B O 1
ATOM 2301 N N . VAL B 1 93 ? 10.477 -15.969 -8.898 1 98.25 93 VAL B N 1
ATOM 2302 C CA . VAL B 1 93 ? 10.914 -17.359 -8.992 1 98.25 93 VAL B CA 1
ATOM 2303 C C . VAL B 1 93 ? 12.32 -17.5 -8.422 1 98.25 93 VAL B C 1
ATOM 2305 O O . VAL B 1 93 ? 13.234 -16.766 -8.812 1 98.25 93 VAL B O 1
ATOM 2308 N N . GLU B 1 94 ? 12.422 -18.422 -7.52 1 97.81 94 GLU B N 1
ATOM 2309 C CA . GLU B 1 94 ? 13.727 -18.719 -6.93 1 97.81 94 GLU B CA 1
ATOM 2310 C C . GLU B 1 94 ? 14.094 -20.188 -7.109 1 97.81 94 GLU B C 1
ATOM 2312 O O . GLU B 1 94 ? 13.328 -21.078 -6.723 1 97.81 94 GLU B O 1
ATOM 2317 N N . ILE B 1 95 ? 15.227 -20.375 -7.703 1 98.12 95 ILE B N 1
ATOM 2318 C CA . ILE B 1 95 ? 15.758 -21.719 -7.906 1 98.12 95 ILE B CA 1
ATOM 2319 C C . ILE B 1 95 ? 17 -21.922 -7.031 1 98.12 95 ILE B C 1
ATOM 2321 O O . ILE B 1 95 ? 18.062 -21.344 -7.305 1 98.12 95 ILE B O 1
ATOM 2325 N N . THR B 1 96 ? 16.844 -22.766 -6.039 1 97.62 96 THR B N 1
ATOM 2326 C CA . THR B 1 96 ? 17.906 -22.922 -5.055 1 97.62 96 THR B CA 1
ATOM 2327 C C . THR B 1 96 ? 18.672 -24.219 -5.285 1 97.62 96 THR B C 1
ATOM 2329 O O . THR B 1 96 ? 18.078 -25.281 -5.473 1 97.62 96 THR B O 1
ATOM 2332 N N . LYS B 1 97 ? 19.969 -24.094 -5.336 1 96.62 97 LYS B N 1
ATOM 2333 C CA . LYS B 1 97 ? 20.906 -25.203 -5.363 1 96.62 97 LYS B CA 1
ATOM 2334 C C . LYS B 1 97 ? 21.984 -25.047 -4.293 1 96.62 97 LYS B C 1
ATOM 2336 O O . LYS B 1 97 ? 22.797 -24.109 -4.363 1 96.62 97 LYS B O 1
ATOM 2341 N N . GLY B 1 98 ? 22 -25.969 -3.393 1 94.25 98 GLY B N 1
ATOM 2342 C CA . GLY B 1 98 ? 22.969 -25.828 -2.322 1 94.25 98 GLY B CA 1
ATOM 2343 C C . GLY B 1 98 ? 22.812 -24.547 -1.532 1 94.25 98 GLY B C 1
ATOM 2344 O O . GLY B 1 98 ? 21.734 -24.266 -1.009 1 94.25 98 GLY B O 1
ATOM 2345 N N . ASN B 1 99 ? 23.922 -23.703 -1.587 1 94.62 99 ASN B N 1
ATOM 2346 C CA . ASN B 1 99 ? 23.922 -22.531 -0.734 1 94.62 99 ASN B CA 1
ATOM 2347 C C . ASN B 1 99 ? 23.625 -21.266 -1.532 1 94.62 99 ASN B C 1
ATOM 2349 O O . ASN B 1 99 ? 23.781 -20.141 -1.019 1 94.62 99 ASN B O 1
ATOM 2353 N N . GLU B 1 100 ? 23.172 -21.453 -2.781 1 96.12 100 GLU B N 1
ATOM 2354 C CA . GLU B 1 100 ? 22.875 -20.312 -3.635 1 96.12 100 GLU B CA 1
ATOM 2355 C C . GLU B 1 100 ? 21.5 -20.453 -4.301 1 96.12 100 GLU B C 1
ATOM 2357 O O . GLU B 1 100 ? 20.984 -21.562 -4.414 1 96.12 100 GLU B O 1
ATOM 2362 N N . ARG B 1 101 ? 20.984 -19.281 -4.688 1 96.94 101 ARG B N 1
ATOM 2363 C CA . ARG B 1 101 ? 19.734 -19.328 -5.441 1 96.94 101 ARG B CA 1
ATOM 2364 C C . ARG B 1 101 ? 19.734 -18.297 -6.578 1 96.94 101 ARG B C 1
ATOM 2366 O O . ARG B 1 101 ? 20.281 -17.203 -6.43 1 96.94 101 ARG B O 1
ATOM 2373 N N . LEU B 1 102 ? 19.266 -18.75 -7.645 1 98.25 102 LEU B N 1
ATOM 2374 C CA . LEU B 1 102 ? 19 -17.891 -8.789 1 98.25 102 LEU B CA 1
ATOM 2375 C C . LEU B 1 102 ? 17.578 -17.344 -8.742 1 98.25 102 LEU B C 1
ATOM 2377 O O . LEU B 1 102 ? 16.609 -18.109 -8.695 1 98.25 102 LEU B O 1
ATOM 2381 N N . CYS B 1 103 ? 17.516 -15.992 -8.742 1 98.12 103 CYS B N 1
ATOM 2382 C CA . CYS B 1 103 ? 16.234 -15.344 -8.508 1 98.12 103 CYS B CA 1
ATOM 2383 C C . CYS B 1 103 ? 15.805 -14.516 -9.711 1 98.12 103 CYS B C 1
ATOM 2385 O O . CYS B 1 103 ? 16.641 -13.852 -10.336 1 98.12 103 CYS B O 1
ATOM 2387 N N . PHE B 1 104 ? 14.5 -14.523 -9.961 1 98.56 104 PHE B N 1
ATOM 2388 C CA . PHE B 1 104 ? 13.891 -13.742 -11.031 1 98.56 104 PHE B CA 1
ATOM 2389 C C . PHE B 1 104 ? 12.688 -12.961 -10.516 1 98.56 104 PHE B C 1
ATOM 2391 O O . PHE B 1 104 ? 11.812 -13.523 -9.859 1 98.56 104 PHE B O 1
ATOM 2398 N N . HIS B 1 105 ? 12.625 -11.68 -10.742 1 98.19 105 HIS B N 1
ATOM 2399 C CA . HIS B 1 105 ? 11.414 -10.883 -10.578 1 98.19 105 HIS B CA 1
ATOM 2400 C C . HIS B 1 105 ? 10.68 -10.711 -11.898 1 98.19 105 HIS B C 1
ATOM 2402 O O . HIS B 1 105 ? 11.25 -10.219 -12.875 1 98.19 105 HIS B O 1
ATOM 2408 N N . LEU B 1 106 ? 9.438 -11.062 -11.867 1 98.5 106 LEU B N 1
ATOM 2409 C CA . LEU B 1 106 ? 8.742 -11.164 -13.148 1 98.5 106 LEU B CA 1
ATOM 2410 C C . LEU B 1 106 ? 7.406 -10.43 -13.102 1 98.5 106 LEU B C 1
ATOM 2412 O O . LEU B 1 106 ? 6.758 -10.375 -12.047 1 98.5 106 LEU B O 1
ATOM 2416 N N . ASP B 1 107 ? 7.027 -9.922 -14.266 1 97.81 107 ASP B N 1
ATOM 2417 C CA . ASP B 1 107 ? 5.699 -9.344 -14.461 1 97.81 107 ASP B CA 1
ATOM 2418 C C . ASP B 1 107 ? 4.891 -10.164 -15.469 1 97.81 107 ASP B C 1
ATOM 2420 O O . ASP B 1 107 ? 5.43 -10.617 -16.484 1 97.81 107 ASP B O 1
ATOM 2424 N N . LEU B 1 108 ? 3.639 -10.367 -15.109 1 96.94 108 LEU B N 1
ATOM 2425 C CA . LEU B 1 108 ? 2.732 -10.984 -16.078 1 96.94 108 LEU B CA 1
ATOM 2426 C C . LEU B 1 108 ? 2.33 -9.992 -17.156 1 96.94 108 LEU B C 1
ATOM 2428 O O . LEU B 1 108 ? 2.061 -8.828 -16.875 1 96.94 108 LEU B O 1
ATOM 2432 N N . VAL B 1 109 ? 2.352 -10.5 -18.328 1 94.56 109 VAL B N 1
ATOM 2433 C CA . VAL B 1 109 ? 1.949 -9.672 -19.469 1 94.56 109 VAL B CA 1
ATOM 2434 C C . VAL B 1 109 ? 0.907 -10.414 -20.297 1 94.56 109 VAL B C 1
ATOM 2436 O O . VAL B 1 109 ? 1 -11.633 -20.484 1 94.56 109 VAL B O 1
ATOM 2439 N N . GLU B 1 110 ? -0.066 -9.68 -20.734 1 90.62 110 GLU B N 1
ATOM 2440 C CA . GLU B 1 110 ? -1.055 -10.281 -21.625 1 90.62 110 GLU B CA 1
ATOM 2441 C C . GLU B 1 110 ? -0.496 -10.445 -23.031 1 90.62 110 GLU B C 1
ATOM 2443 O O . GLU B 1 110 ? 0.196 -9.562 -23.547 1 90.62 110 GLU B O 1
ATOM 2448 N N . SER B 1 111 ? -0.821 -11.586 -23.594 1 89.19 111 SER B N 1
ATOM 2449 C CA . SER B 1 111 ? -0.395 -11.836 -24.969 1 89.19 111 SER B CA 1
ATOM 2450 C C . SER B 1 111 ? -1.059 -10.859 -25.938 1 89.19 111 SER B C 1
ATOM 2452 O O . SER B 1 111 ? -2.252 -10.57 -25.812 1 89.19 111 SER B O 1
ATOM 2454 N N . VAL B 1 112 ? -0.3 -10.305 -26.828 1 84.19 112 VAL B N 1
ATOM 2455 C CA . VAL B 1 112 ? -0.826 -9.398 -27.844 1 84.19 112 VAL B CA 1
ATOM 2456 C C . VAL B 1 112 ? -1.515 -10.195 -28.938 1 84.19 112 VAL B C 1
ATOM 2458 O O . VAL B 1 112 ? -2.438 -9.695 -29.594 1 84.19 112 VAL B O 1
ATOM 2461 N N . ASP B 1 113 ? -1.208 -11.445 -29.109 1 84.81 113 ASP B N 1
ATOM 2462 C CA . ASP B 1 113 ? -1.638 -12.242 -30.266 1 84.81 113 ASP B CA 1
ATOM 2463 C C . ASP B 1 113 ? -2.861 -13.086 -29.922 1 84.81 113 ASP B C 1
ATOM 2465 O O . ASP B 1 113 ? -3.688 -13.375 -30.781 1 84.81 113 ASP B O 1
ATOM 2469 N N . VAL B 1 114 ? -2.912 -13.531 -28.703 1 84.25 114 VAL B N 1
ATOM 2470 C CA . VAL B 1 114 ? -3.969 -14.453 -28.328 1 84.25 114 VAL B CA 1
ATOM 2471 C C . VAL B 1 114 ? -4.676 -13.945 -27.062 1 84.25 114 VAL B C 1
ATOM 2473 O O . VAL B 1 114 ? -4.062 -13.836 -26 1 84.25 114 VAL B O 1
ATOM 2476 N N . GLN B 1 115 ? -5.934 -13.672 -27.203 1 82.25 115 GLN B N 1
ATOM 2477 C CA . GLN B 1 115 ? -6.723 -13.203 -26.078 1 82.25 115 GLN B CA 1
ATOM 2478 C C . GLN B 1 115 ? -6.77 -14.242 -24.969 1 82.25 115 GLN B C 1
ATOM 2480 O O . GLN B 1 115 ? -6.941 -15.43 -25.234 1 82.25 115 GLN B O 1
ATOM 2485 N N . GLY B 1 116 ? -6.504 -13.844 -23.797 1 84.62 116 GLY B N 1
ATOM 2486 C CA . GLY B 1 116 ? -6.605 -14.734 -22.656 1 84.62 116 GLY B CA 1
ATOM 2487 C C . GLY B 1 116 ? -5.316 -15.477 -22.359 1 84.62 116 GLY B C 1
ATOM 2488 O O . GLY B 1 116 ? -5.266 -16.297 -21.438 1 84.62 116 GLY B O 1
ATOM 2489 N N . GLU B 1 117 ? -4.402 -15.281 -23.203 1 91.38 117 GLU B N 1
ATOM 2490 C CA . GLU B 1 117 ? -3.1 -15.883 -22.953 1 91.38 117 GLU B CA 1
ATOM 2491 C C . GLU B 1 117 ? -2.15 -14.898 -22.297 1 91.38 117 GLU B C 1
ATOM 2493 O O . GLU B 1 117 ? -2.238 -13.688 -22.531 1 91.38 117 GLU B O 1
ATOM 2498 N N . TYR B 1 118 ? -1.308 -15.492 -21.438 1 94.81 118 TYR B N 1
ATOM 2499 C CA . TYR B 1 118 ? -0.392 -14.656 -20.672 1 94.81 118 TYR B CA 1
ATOM 2500 C C . TYR B 1 118 ? 1.039 -15.164 -20.797 1 94.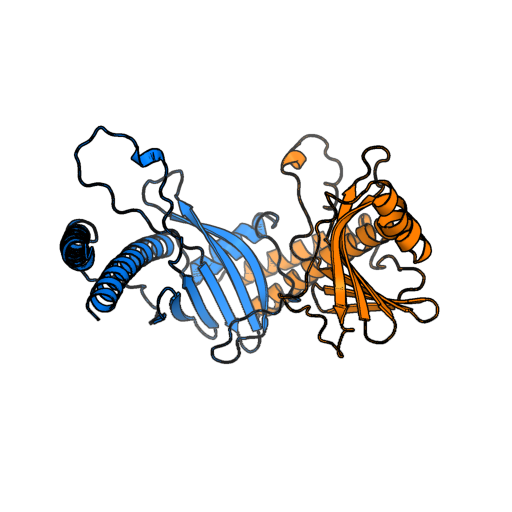81 118 TYR B C 1
ATOM 2502 O O . TYR B 1 118 ? 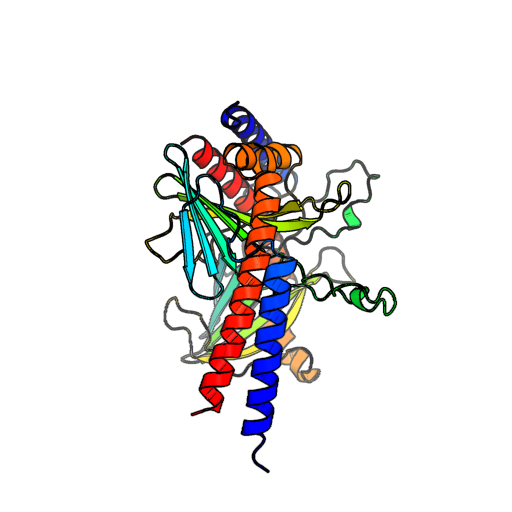1.264 -16.344 -21.078 1 94.81 118 TYR B O 1
ATOM 2510 N N . ASP B 1 119 ? 1.871 -14.273 -20.656 1 95.81 119 ASP B N 1
ATOM 2511 C CA . ASP B 1 119 ? 3.303 -14.547 -20.547 1 95.81 119 ASP B CA 1
ATOM 2512 C C . ASP B 1 119 ? 3.939 -13.734 -19.422 1 95.81 119 ASP B C 1
ATOM 2514 O O . ASP B 1 119 ? 3.236 -13.086 -18.641 1 95.81 119 ASP B O 1
ATOM 2518 N N . PHE B 1 120 ? 5.25 -13.891 -19.234 1 97.56 120 PHE B N 1
ATOM 2519 C CA . PHE B 1 120 ? 5.922 -13.07 -18.234 1 97.56 120 PHE B CA 1
ATOM 2520 C C . PHE B 1 120 ? 7.121 -12.352 -18.844 1 97.56 120 PHE B C 1
ATOM 2522 O O . PHE B 1 120 ? 7.641 -12.766 -19.875 1 97.56 120 PHE B O 1
ATOM 2529 N N . ARG B 1 121 ? 7.422 -11.273 -18.266 1 97.31 121 ARG B N 1
ATOM 2530 C CA . ARG B 1 121 ? 8.641 -10.516 -18.547 1 97.31 121 ARG B CA 1
ATOM 2531 C C . ARG B 1 121 ? 9.547 -10.469 -17.328 1 97.31 121 ARG B C 1
ATOM 2533 O O . ARG B 1 121 ? 9.094 -10.195 -16.219 1 97.31 121 ARG B O 1
ATOM 2540 N N . VAL B 1 122 ? 10.789 -10.711 -17.562 1 98.38 122 VAL B N 1
ATOM 2541 C CA . VAL B 1 122 ? 11.742 -10.648 -16.469 1 98.38 122 VAL B CA 1
ATOM 2542 C C . VAL B 1 122 ? 12.172 -9.203 -16.234 1 98.38 122 VAL B C 1
ATOM 2544 O O . VAL B 1 122 ? 12.781 -8.578 -17.109 1 98.38 122 VAL B O 1
ATOM 2547 N N . GLU B 1 123 ? 11.867 -8.719 -15.109 1 98.19 123 GLU B N 1
ATOM 2548 C CA . GLU B 1 123 ? 12.242 -7.352 -14.758 1 98.19 123 GLU B CA 1
ATOM 2549 C C . GLU B 1 123 ? 13.672 -7.293 -14.211 1 98.19 123 GLU B C 1
ATOM 2551 O O . GLU B 1 123 ? 14.422 -6.371 -14.523 1 98.19 123 GLU B O 1
ATOM 2556 N N . GLU B 1 124 ? 13.922 -8.281 -13.352 1 98 124 GLU B N 1
ATOM 2557 C CA . GLU B 1 124 ? 15.234 -8.359 -12.711 1 98 124 GLU B CA 1
ATOM 2558 C C . GLU B 1 124 ? 15.633 -9.805 -12.453 1 98 124 GLU B C 1
ATOM 2560 O O . GLU B 1 124 ? 14.781 -10.672 -12.266 1 98 124 GLU B O 1
ATOM 2565 N N . PHE B 1 125 ? 16.984 -10.008 -12.422 1 98.44 125 PHE B N 1
ATOM 2566 C CA . PHE B 1 125 ? 17.516 -11.312 -12.055 1 98.44 125 PHE B CA 1
ATOM 2567 C C . PHE B 1 125 ? 18.828 -11.172 -11.312 1 98.44 125 PHE B C 1
ATOM 2569 O O . PHE B 1 125 ? 19.594 -10.234 -11.562 1 98.44 125 PHE B O 1
ATOM 2576 N N . TYR B 1 126 ? 19.109 -12.117 -10.391 1 98.06 126 TYR B N 1
ATOM 2577 C CA . TYR B 1 126 ? 20.312 -12.07 -9.562 1 98.06 126 TYR B CA 1
ATOM 2578 C C . TYR B 1 126 ? 20.562 -13.406 -8.875 1 98.06 126 TYR B C 1
ATOM 2580 O O . TYR B 1 126 ? 19.688 -14.281 -8.883 1 98.06 126 TYR B O 1
ATOM 2588 N N . VAL B 1 127 ? 21.75 -13.562 -8.445 1 98 127 VAL B N 1
ATOM 2589 C CA . VAL B 1 127 ? 22.109 -14.695 -7.602 1 98 127 VAL B CA 1
ATOM 2590 C C . VAL B 1 127 ? 22.266 -14.227 -6.152 1 98 127 VAL B C 1
ATOM 2592 O O . VAL B 1 127 ? 22.859 -13.18 -5.891 1 98 127 VAL B O 1
ATOM 2595 N N . ALA B 1 128 ? 21.656 -14.945 -5.336 1 96.69 128 ALA B N 1
ATOM 2596 C CA . ALA B 1 128 ? 21.703 -14.633 -3.91 1 96.69 128 ALA B CA 1
ATOM 2597 C C . ALA B 1 128 ? 22 -15.875 -3.08 1 96.69 128 ALA B C 1
ATOM 2599 O O . ALA B 1 128 ? 21.938 -17 -3.586 1 96.69 128 ALA B O 1
ATOM 2600 N N . PRO B 1 129 ? 22.406 -15.688 -1.846 1 94.62 129 PRO B N 1
ATOM 2601 C CA . PRO B 1 129 ? 22.516 -16.859 -0.97 1 94.62 129 PRO B CA 1
ATOM 2602 C C . PRO B 1 129 ? 21.188 -17.578 -0.767 1 94.62 129 PRO B C 1
ATOM 2604 O O . PRO B 1 129 ? 20.125 -16.953 -0.848 1 94.62 129 PRO B O 1
ATOM 2607 N N . ALA B 1 130 ? 21.281 -18.812 -0.531 1 93.75 130 ALA B N 1
ATOM 2608 C CA . ALA B 1 130 ? 20.078 -19.578 -0.225 1 93.75 130 ALA B CA 1
ATOM 2609 C C . ALA B 1 130 ? 19.344 -18.984 0.974 1 93.75 130 ALA B C 1
ATOM 2611 O O . ALA B 1 130 ? 19.969 -18.469 1.898 1 93.75 130 ALA B O 1
ATOM 2612 N N . ALA B 1 131 ? 18.016 -19.047 0.898 1 88.19 131 ALA B N 1
ATOM 2613 C CA . ALA B 1 131 ? 17.203 -18.516 1.999 1 88.19 131 ALA B CA 1
ATOM 2614 C C . ALA B 1 131 ? 17.438 -19.312 3.275 1 88.19 131 ALA B C 1
ATOM 2616 O O . ALA B 1 131 ? 17.641 -20.531 3.221 1 88.19 131 ALA B O 1
ATOM 2617 N N . LYS B 1 132 ? 17.531 -18.516 4.258 1 79.38 132 LYS B N 1
ATOM 2618 C CA . LYS B 1 132 ? 17.656 -19.172 5.562 1 79.38 132 LYS B CA 1
ATOM 2619 C C . LYS B 1 132 ? 16.297 -19.266 6.258 1 79.38 132 LYS B C 1
ATOM 2621 O O . LYS B 1 132 ? 15.781 -18.281 6.773 1 79.38 132 LYS B O 1
ATOM 2626 N N . GLY B 1 133 ? 15.703 -20.391 6.176 1 72.94 133 GLY B N 1
ATOM 2627 C CA . GLY B 1 133 ? 14.398 -20.562 6.785 1 72.94 133 GLY B CA 1
ATOM 2628 C C . GLY B 1 133 ? 13.297 -19.812 6.07 1 72.94 133 GLY B C 1
ATOM 2629 O O . GLY B 1 133 ? 13.133 -19.938 4.855 1 72.94 133 GLY B O 1
ATOM 2630 N N . GLU B 1 134 ? 12.555 -18.969 6.898 1 67.81 134 GLU B N 1
ATOM 2631 C CA . GLU B 1 134 ? 11.406 -18.266 6.348 1 67.81 134 GLU B CA 1
ATOM 2632 C C . GLU B 1 134 ? 11.789 -16.875 5.848 1 67.81 134 GLU B C 1
ATOM 2634 O O . GLU B 1 134 ? 10.977 -16.188 5.238 1 67.81 134 GLU B O 1
ATOM 2639 N N . ASP B 1 135 ? 13.016 -16.625 6.07 1 68.94 135 ASP B N 1
ATOM 2640 C CA . ASP B 1 135 ? 13.469 -15.305 5.672 1 68.94 135 ASP B CA 1
ATOM 2641 C C . ASP B 1 135 ? 13.969 -15.305 4.227 1 68.94 135 ASP B C 1
ATOM 2643 O O . ASP B 1 135 ? 15.086 -15.727 3.949 1 68.94 135 ASP B O 1
ATOM 2647 N N . GLU B 1 136 ? 13.195 -14.859 3.338 1 78.19 136 GLU B N 1
ATOM 2648 C CA . GLU B 1 136 ? 13.531 -14.859 1.917 1 78.19 136 GLU B CA 1
ATOM 2649 C C . GLU B 1 136 ? 14.023 -13.484 1.468 1 78.19 136 GLU B C 1
ATOM 2651 O O . GLU B 1 136 ? 14.25 -13.266 0.277 1 78.19 136 GLU B O 1
ATOM 2656 N N . ASP B 1 137 ? 14.227 -12.703 2.453 1 84.56 137 ASP B N 1
ATOM 2657 C CA . ASP B 1 137 ? 14.656 -11.359 2.076 1 84.56 137 ASP B CA 1
ATOM 2658 C C . ASP B 1 137 ? 16.062 -11.375 1.48 1 84.56 137 ASP B C 1
ATOM 2660 O O . ASP B 1 137 ? 16.922 -12.125 1.941 1 84.56 137 ASP B O 1
ATOM 2664 N N . VAL B 1 138 ? 16.219 -10.617 0.452 1 89.44 138 VAL B N 1
ATOM 2665 C CA . VAL B 1 138 ? 17.516 -10.453 -0.189 1 89.44 138 VAL B CA 1
ATOM 2666 C C . VAL B 1 138 ? 18.141 -9.125 0.23 1 89.44 138 VAL B C 1
ATOM 2668 O O . VAL B 1 138 ? 17.516 -8.078 0.129 1 89.44 138 VAL B O 1
ATOM 2671 N N . ALA B 1 139 ? 19.391 -9.273 0.667 1 87.88 139 ALA B N 1
ATOM 2672 C CA . ALA B 1 139 ? 20.094 -8.055 1.077 1 87.88 139 ALA B CA 1
ATOM 2673 C C . ALA B 1 139 ? 20.156 -7.047 -0.066 1 87.88 139 ALA B C 1
ATOM 2675 O O . ALA B 1 139 ? 20.328 -7.426 -1.227 1 87.88 139 ALA B O 1
ATOM 2676 N N . SER B 1 140 ? 20.031 -5.855 0.241 1 90 140 SER B N 1
ATOM 2677 C CA . SER B 1 140 ? 20 -4.793 -0.757 1 90 140 SER B CA 1
ATOM 2678 C C . SER B 1 140 ? 21.328 -4.672 -1.493 1 90 140 SER B C 1
ATOM 2680 O O . SER B 1 140 ? 21.391 -4.094 -2.58 1 90 140 SER B O 1
ATOM 2682 N N . GLU B 1 141 ? 22.328 -5.188 -0.887 1 91.69 141 GLU B N 1
ATOM 2683 C CA . GLU B 1 141 ? 23.656 -5.059 -1.494 1 91.69 141 GLU B CA 1
ATOM 2684 C C . GLU B 1 141 ? 23.844 -6.082 -2.607 1 91.69 141 GLU B C 1
ATOM 2686 O O . GLU B 1 141 ? 24.797 -5.98 -3.393 1 91.69 141 GLU B O 1
ATOM 2691 N N . VAL B 1 142 ? 22.984 -7.039 -2.678 1 94.38 142 VAL B N 1
ATOM 2692 C CA . VAL B 1 142 ? 23.078 -8.031 -3.74 1 94.38 142 VAL B CA 1
ATOM 2693 C C . VAL B 1 142 ? 22.859 -7.367 -5.098 1 94.38 142 VAL B C 1
ATOM 2695 O O . VAL B 1 142 ? 21.875 -6.645 -5.281 1 94.38 142 VAL B O 1
ATOM 2698 N N . TYR B 1 143 ? 23.812 -7.617 -5.945 1 96.69 143 TYR B N 1
ATOM 2699 C CA . TYR B 1 143 ? 23.656 -7.035 -7.277 1 96.69 143 TYR B CA 1
ATOM 2700 C C . TYR B 1 143 ? 22.531 -7.703 -8.039 1 96.69 143 TYR B C 1
ATOM 2702 O O . TYR B 1 143 ? 22.469 -8.93 -8.125 1 96.69 143 TYR B O 1
ATOM 2710 N N . ALA B 1 144 ? 21.719 -6.902 -8.586 1 97.19 144 ALA B N 1
ATOM 2711 C CA . ALA B 1 144 ? 20.625 -7.348 -9.438 1 97.19 144 ALA B CA 1
ATOM 2712 C C . ALA B 1 144 ? 20.656 -6.625 -10.781 1 97.19 144 ALA B C 1
ATOM 2714 O O . ALA B 1 144 ? 20.734 -5.395 -10.836 1 97.19 144 ALA B O 1
ATOM 2715 N N . SER B 1 145 ? 20.547 -7.355 -11.859 1 97.31 145 SER B N 1
ATOM 2716 C CA . SER B 1 145 ? 20.547 -6.758 -13.195 1 97.31 145 SER B CA 1
ATOM 2717 C C . SER B 1 145 ? 19.125 -6.652 -13.75 1 97.31 145 SER B C 1
ATOM 2719 O O . SER B 1 145 ? 18.266 -7.484 -13.438 1 97.31 145 SER B O 1
ATOM 2721 N N . SER B 1 146 ? 18.938 -5.656 -14.578 1 97.38 146 SER B N 1
ATOM 2722 C CA . SER B 1 146 ? 17.656 -5.527 -15.281 1 97.38 146 SER B CA 1
ATOM 2723 C C . SER B 1 146 ? 17.547 -6.555 -16.406 1 97.38 146 SER B C 1
ATOM 2725 O O . SER B 1 146 ? 18.516 -6.824 -17.109 1 97.38 146 SER B O 1
ATOM 2727 N N . GLY B 1 147 ? 16.344 -7.121 -16.484 1 97.69 147 GLY B N 1
ATOM 2728 C CA . GLY B 1 147 ? 16.078 -8.047 -17.578 1 97.69 147 GLY B CA 1
ATOM 2729 C C . GLY B 1 147 ? 15.898 -7.359 -18.922 1 97.69 147 GLY B C 1
ATOM 2730 O O . GLY B 1 147 ? 15.844 -8.016 -19.953 1 97.69 147 GLY B O 1
ATOM 2731 N N . LYS B 1 148 ? 15.852 -6.082 -18.953 1 95.81 148 LYS B N 1
ATOM 2732 C CA . LYS B 1 148 ? 15.5 -5.32 -20.156 1 95.81 148 LYS B CA 1
ATOM 2733 C C . LYS B 1 148 ? 16.688 -5.223 -21.109 1 95.81 148 LYS B C 1
ATOM 2735 O O . LYS B 1 148 ? 16.5 -5.047 -22.312 1 95.81 148 LYS B O 1
ATOM 2740 N N . TYR B 1 149 ? 17.906 -5.363 -20.641 1 94 149 TYR B N 1
ATOM 2741 C CA . TYR B 1 149 ? 19.078 -5.086 -21.469 1 94 149 TYR B CA 1
ATOM 2742 C C . TYR B 1 149 ? 19.891 -6.348 -21.688 1 94 149 TYR B C 1
ATOM 2744 O O . TYR B 1 149 ? 21.062 -6.273 -22.078 1 94 149 TYR B O 1
ATOM 2752 N N . ILE B 1 150 ? 19.375 -7.383 -21.516 1 96.12 150 ILE B N 1
ATOM 2753 C CA . ILE B 1 150 ? 20.094 -8.648 -21.625 1 96.12 150 ILE B CA 1
ATOM 2754 C C . ILE B 1 150 ? 20.281 -9 -23.094 1 96.12 150 ILE B C 1
ATOM 2756 O O . ILE B 1 150 ? 19.453 -8.648 -23.938 1 96.12 150 ILE B O 1
ATOM 2760 N N . ASP B 1 151 ? 21.375 -9.672 -23.484 1 97.06 151 ASP B N 1
ATOM 2761 C CA . ASP B 1 151 ? 21.609 -10.211 -24.812 1 97.06 151 ASP B CA 1
ATOM 2762 C C . ASP B 1 151 ? 20.453 -11.102 -25.266 1 97.06 151 ASP B C 1
ATOM 2764 O O . ASP B 1 151 ? 19.969 -11.945 -24.5 1 97.06 151 ASP B O 1
ATOM 2768 N N . PRO B 1 152 ? 20.031 -10.93 -26.484 1 97.12 152 PRO B N 1
ATOM 2769 C CA . PRO B 1 152 ? 18.875 -11.672 -26.984 1 97.12 152 PRO B CA 1
ATOM 2770 C C . PRO B 1 152 ? 19.047 -13.188 -26.875 1 97.12 152 PRO B C 1
ATOM 2772 O O . PRO B 1 152 ? 18.094 -13.906 -26.562 1 97.12 152 PRO B O 1
ATOM 2775 N N . ASP B 1 153 ? 20.203 -13.672 -27.156 1 97.69 153 ASP B N 1
ATOM 2776 C CA . ASP B 1 153 ? 20.438 -15.109 -27.047 1 97.69 153 ASP B CA 1
ATOM 2777 C C . ASP B 1 153 ? 20.312 -15.578 -25.609 1 97.69 153 ASP B C 1
ATOM 2779 O O . ASP B 1 153 ? 19.719 -16.625 -25.344 1 97.69 153 ASP B O 1
ATOM 2783 N N . LEU B 1 154 ? 20.875 -14.828 -24.719 1 97.81 154 LEU B N 1
ATOM 2784 C CA . LEU B 1 154 ? 20.781 -15.156 -23.297 1 97.81 154 LEU B CA 1
ATOM 2785 C C . LEU B 1 154 ? 19.344 -15.055 -22.812 1 97.81 154 LEU B C 1
ATOM 2787 O O . LEU B 1 154 ? 18.922 -15.844 -21.969 1 97.81 154 LEU B O 1
ATOM 2791 N N . HIS B 1 155 ? 18.688 -14.062 -23.312 1 98.19 155 HIS B N 1
ATOM 2792 C CA . HIS B 1 155 ? 17.266 -13.945 -23 1 98.19 155 HIS B CA 1
ATOM 2793 C C . HIS B 1 155 ? 16.516 -15.227 -23.328 1 98.19 155 HIS B C 1
ATOM 2795 O O . HIS B 1 155 ? 15.836 -15.789 -22.469 1 98.19 155 HIS B O 1
ATOM 2801 N N . ASP B 1 156 ? 16.688 -15.672 -24.531 1 98 156 ASP B N 1
ATOM 2802 C CA . ASP B 1 156 ? 15.984 -16.859 -24.984 1 98 156 ASP B CA 1
ATOM 2803 C C . ASP B 1 156 ? 16.359 -18.078 -24.156 1 98 156 ASP B C 1
ATOM 2805 O O . ASP B 1 156 ? 15.492 -18.844 -23.719 1 98 156 ASP B O 1
ATOM 2809 N N . LEU B 1 157 ? 17.609 -18.297 -23.875 1 98.44 157 LEU B N 1
ATOM 2810 C CA . LEU B 1 157 ? 18.094 -19.484 -23.203 1 98.44 157 LEU B CA 1
ATOM 2811 C C . LEU B 1 157 ? 17.766 -19.438 -21.719 1 98.44 157 LEU B C 1
ATOM 2813 O O . LEU B 1 157 ? 17.281 -20.438 -21.156 1 98.44 157 LEU B O 1
ATOM 2817 N N . LEU B 1 158 ? 17.953 -18.297 -21.031 1 98.38 158 LEU B N 1
ATOM 2818 C CA . LEU B 1 158 ? 17.828 -18.188 -19.578 1 98.38 158 LEU B CA 1
ATOM 2819 C C . LEU B 1 158 ? 16.391 -17.875 -19.188 1 98.38 158 LEU B C 1
ATOM 2821 O O . LEU B 1 158 ? 15.836 -18.516 -18.281 1 98.38 158 LEU B O 1
ATOM 2825 N N . PHE B 1 159 ? 15.758 -16.953 -19.906 1 98.25 159 PHE B N 1
ATOM 2826 C CA . PHE B 1 159 ? 14.453 -16.469 -19.484 1 98.25 159 PHE B CA 1
ATOM 2827 C C . PHE B 1 159 ? 13.336 -17.297 -20.094 1 98.25 159 PHE B C 1
ATOM 2829 O O . PHE B 1 159 ? 12.227 -17.359 -19.562 1 98.25 159 PHE B O 1
ATOM 2836 N N . VAL B 1 160 ? 13.586 -17.906 -21.125 1 97.06 160 VAL B N 1
ATOM 2837 C CA . VAL B 1 160 ? 12.523 -18.656 -21.797 1 97.06 160 VAL B CA 1
ATOM 2838 C C . VAL B 1 160 ? 12.75 -20.156 -21.609 1 97.06 160 VAL B C 1
ATOM 2840 O O . VAL B 1 160 ? 12.055 -20.797 -20.812 1 97.06 160 VAL B O 1
ATOM 2843 N N . ARG B 1 161 ? 13.797 -20.719 -22.203 1 98.25 161 ARG B N 1
ATOM 2844 C CA . ARG B 1 161 ? 13.984 -22.156 -22.234 1 98.25 161 ARG B CA 1
ATOM 2845 C C . ARG B 1 161 ? 14.281 -22.719 -20.859 1 98.25 161 ARG B C 1
ATOM 2847 O O . ARG B 1 161 ? 13.719 -23.734 -20.453 1 98.25 161 ARG B O 1
ATOM 2854 N N . TYR B 1 162 ? 15.227 -22.094 -20.109 1 98.5 162 TYR B N 1
ATOM 2855 C CA . TYR B 1 162 ? 15.602 -22.547 -18.766 1 98.5 162 TYR B CA 1
ATOM 2856 C C . TYR B 1 162 ? 14.391 -22.562 -17.844 1 98.5 162 TYR B C 1
ATOM 2858 O O . TYR B 1 162 ? 14.156 -23.531 -17.141 1 98.5 162 TYR B O 1
ATOM 2866 N N . LEU B 1 163 ? 13.625 -21.516 -17.844 1 98.25 163 LEU B N 1
ATOM 2867 C CA . LEU B 1 163 ? 12.445 -21.422 -16.984 1 98.25 163 LEU B CA 1
ATOM 2868 C C . LEU B 1 163 ? 11.344 -22.359 -17.469 1 98.25 163 LEU B C 1
ATOM 2870 O O . LEU B 1 163 ? 10.656 -22.984 -16.672 1 98.25 163 LEU B O 1
ATOM 2874 N N . GLU B 1 164 ? 11.18 -22.531 -18.766 1 97.5 164 GLU B N 1
ATOM 2875 C CA . GLU B 1 164 ? 10.172 -23.422 -19.312 1 97.5 164 GLU B CA 1
ATOM 2876 C C . GLU B 1 164 ? 10.43 -24.875 -18.891 1 97.5 164 GLU B C 1
ATOM 2878 O O . GLU B 1 164 ? 9.492 -25.594 -18.547 1 97.5 164 GLU B O 1
ATOM 2883 N N . GLU B 1 165 ? 11.656 -25.266 -18.906 1 96.88 165 GLU B N 1
ATOM 2884 C CA . GLU B 1 165 ? 12.039 -26.609 -18.484 1 96.88 165 GLU B CA 1
ATOM 2885 C C . GLU B 1 165 ? 11.625 -26.875 -17.047 1 96.88 165 GLU B C 1
ATOM 2887 O O . GLU B 1 165 ? 11.398 -28.031 -16.656 1 96.88 165 GLU B O 1
ATOM 2892 N N . ARG B 1 166 ? 11.484 -25.859 -16.312 1 96.19 166 ARG B N 1
ATOM 2893 C CA . ARG B 1 166 ? 11.172 -25.984 -14.898 1 96.19 166 ARG B CA 1
ATOM 2894 C C . ARG B 1 166 ? 9.703 -25.688 -14.633 1 96.19 166 ARG B C 1
ATOM 2896 O O . ARG B 1 166 ? 9.273 -25.609 -13.477 1 96.19 166 ARG B O 1
ATOM 2903 N N . GLY B 1 167 ? 8.93 -25.469 -15.664 1 94.88 167 GLY B N 1
ATOM 2904 C CA . GLY B 1 167 ? 7.48 -25.422 -15.539 1 94.88 167 GLY B CA 1
ATOM 2905 C C . GLY B 1 167 ? 6.902 -24.047 -15.727 1 94.88 167 GLY B C 1
ATOM 2906 O O . GLY B 1 167 ? 5.703 -23.828 -15.547 1 94.88 167 GLY B O 1
ATOM 2907 N N . PHE B 1 168 ? 7.738 -23.125 -16.094 1 97.06 168 PHE B N 1
ATOM 2908 C CA . PHE B 1 168 ? 7.258 -21.766 -16.25 1 97.06 168 PHE B CA 1
ATOM 2909 C C . PHE B 1 168 ? 7 -21.438 -17.719 1 97.06 168 PHE B C 1
ATOM 2911 O O . PHE B 1 168 ? 7.801 -20.75 -18.359 1 97.06 168 PHE B O 1
ATOM 2918 N N . ASP B 1 169 ? 5.84 -21.938 -18.188 1 94.38 169 ASP B N 1
ATOM 2919 C CA . ASP B 1 169 ? 5.402 -21.734 -19.562 1 94.38 169 ASP B CA 1
ATOM 2920 C C . ASP B 1 169 ? 4.082 -20.969 -19.625 1 94.38 169 ASP B C 1
ATOM 2922 O O . ASP B 1 169 ? 3.623 -20.453 -18.594 1 94.38 169 ASP B O 1
ATOM 2926 N N . ALA B 1 170 ? 3.516 -20.906 -20.781 1 93.12 170 ALA B N 1
ATOM 2927 C CA . ALA B 1 170 ? 2.275 -20.156 -20.984 1 93.12 170 ALA B CA 1
ATOM 2928 C C . ALA B 1 170 ? 1.146 -20.734 -20.141 1 93.12 170 ALA B C 1
ATOM 2930 O O . ALA B 1 170 ? 0.291 -20 -19.641 1 93.12 170 ALA B O 1
ATOM 2931 N N . GLN B 1 171 ? 1.16 -22.016 -20 1 92.56 171 GLN B N 1
ATOM 2932 C CA . GLN B 1 171 ? 0.131 -22.672 -19.188 1 92.56 171 GLN B CA 1
ATOM 2933 C C . GLN B 1 171 ? 0.254 -22.281 -17.719 1 92.56 171 GLN B C 1
ATOM 2935 O O . GLN B 1 171 ? -0.753 -22.062 -17.047 1 92.56 171 GLN B O 1
ATOM 2940 N N . PHE B 1 172 ? 1.461 -22.25 -17.219 1 95.44 172 PHE B N 1
ATOM 2941 C CA . PHE B 1 172 ? 1.681 -21.781 -15.859 1 95.44 172 PHE B CA 1
ATOM 2942 C C . PHE B 1 172 ? 1.133 -20.375 -15.672 1 95.44 172 PHE B C 1
ATOM 2944 O O . PHE B 1 172 ? 0.44 -20.094 -14.688 1 95.44 172 PHE B O 1
ATOM 2951 N N . CYS B 1 173 ? 1.459 -19.5 -16.609 1 95.88 173 CYS B N 1
ATOM 2952 C CA . CYS B 1 173 ? 1.002 -18.109 -16.516 1 95.88 173 CYS B CA 1
ATOM 2953 C C . CYS B 1 173 ? -0.521 -18.047 -16.5 1 95.88 173 CYS B C 1
ATOM 2955 O O . CYS B 1 173 ? -1.098 -17.281 -15.719 1 95.88 173 CYS B O 1
ATOM 2957 N N . LYS B 1 174 ? -1.127 -18.812 -17.328 1 92.94 174 LYS B N 1
ATOM 2958 C CA . LYS B 1 174 ? -2.586 -18.859 -17.359 1 92.94 174 LYS B CA 1
ATOM 2959 C C . LYS B 1 174 ? -3.156 -19.312 -16.031 1 92.94 174 LYS B C 1
ATOM 2961 O O . LYS B 1 174 ? -4.105 -18.719 -15.516 1 92.94 174 LYS B O 1
ATOM 2966 N N . THR B 1 175 ? -2.572 -20.312 -15.516 1 94 175 THR B N 1
ATOM 2967 C CA . THR B 1 175 ? -3.006 -20.859 -14.234 1 94 175 THR B CA 1
ATOM 2968 C C . THR B 1 175 ? -2.789 -19.828 -13.117 1 94 175 THR B C 1
ATOM 2970 O O . THR B 1 175 ? -3.656 -19.641 -12.266 1 94 175 THR B O 1
ATOM 2973 N N . LEU B 1 176 ? -1.644 -19.203 -13.172 1 95.94 176 LEU B N 1
ATOM 2974 C CA . LEU B 1 176 ? -1.314 -18.203 -12.156 1 95.94 176 LEU B CA 1
ATOM 2975 C C . LEU B 1 176 ? -2.322 -17.062 -12.172 1 95.94 176 LEU B C 1
ATOM 2977 O O . LEU B 1 176 ? -2.812 -16.641 -11.125 1 95.94 176 LEU B O 1
ATOM 2981 N N . VAL B 1 177 ? -2.639 -16.594 -13.312 1 93.94 177 VAL B N 1
ATOM 2982 C CA . VAL B 1 177 ? -3.594 -15.5 -13.453 1 93.94 177 VAL B CA 1
ATOM 2983 C C . VAL B 1 177 ? -4.961 -15.938 -12.93 1 93.94 177 VAL B C 1
ATOM 2985 O O . VAL B 1 177 ? -5.602 -15.211 -12.164 1 93.94 177 VAL B O 1
ATOM 2988 N N . ALA B 1 178 ? -5.398 -17.094 -13.344 1 91.31 178 ALA B N 1
ATOM 2989 C CA . ALA B 1 178 ? -6.691 -17.609 -12.906 1 91.31 178 ALA B CA 1
ATOM 2990 C C . ALA B 1 178 ? -6.73 -17.766 -11.391 1 91.31 178 ALA B C 1
ATOM 2992 O O . ALA B 1 178 ? -7.691 -17.344 -10.734 1 91.31 178 ALA B O 1
ATOM 2993 N N . TYR B 1 179 ? -5.711 -18.359 -10.852 1 93.75 179 TYR B N 1
ATOM 2994 C CA . TYR B 1 179 ? -5.641 -18.562 -9.406 1 93.75 179 TYR B CA 1
ATOM 2995 C C . TYR B 1 179 ? -5.609 -17.234 -8.672 1 93.75 179 TYR B C 1
ATOM 2997 O O . TYR B 1 179 ? -6.359 -17.031 -7.711 1 93.75 179 TYR B O 1
ATOM 3005 N N . ALA B 1 180 ? -4.734 -16.359 -9.094 1 94.44 180 ALA B N 1
ATOM 3006 C CA . ALA B 1 180 ? -4.59 -15.062 -8.445 1 94.44 180 ALA B CA 1
ATOM 3007 C C . ALA B 1 180 ? -5.902 -14.281 -8.469 1 94.44 180 ALA B C 1
ATOM 3009 O O . ALA B 1 180 ? -6.254 -13.617 -7.488 1 94.44 180 ALA B O 1
ATOM 3010 N N . THR B 1 181 ? -6.605 -14.352 -9.586 1 91.69 181 THR B N 1
ATOM 3011 C CA . THR B 1 181 ? -7.879 -13.648 -9.719 1 91.69 181 THR B CA 1
ATOM 3012 C C . THR B 1 181 ? -8.898 -14.195 -8.719 1 91.69 181 THR B C 1
ATOM 3014 O O . THR B 1 181 ? -9.555 -13.422 -8.016 1 91.69 181 THR B O 1
ATOM 3017 N N . HIS B 1 182 ? -8.938 -15.461 -8.656 1 91.44 182 HIS B N 1
ATOM 3018 C CA . HIS B 1 182 ? -9.852 -16.109 -7.719 1 91.44 182 HIS B CA 1
ATOM 3019 C C . HIS B 1 182 ? -9.469 -15.789 -6.277 1 91.44 182 HIS B C 1
ATOM 3021 O O . HIS B 1 182 ? -10.328 -15.453 -5.461 1 91.44 182 HIS B O 1
ATOM 3027 N N . TYR B 1 183 ? -8.242 -15.906 -6.016 1 93.31 183 TYR B N 1
ATOM 3028 C CA . TYR B 1 183 ? -7.746 -15.719 -4.66 1 93.31 183 TYR B CA 1
ATOM 3029 C C . TYR B 1 183 ? -7.926 -14.273 -4.207 1 93.31 183 TYR B C 1
ATOM 3031 O O . TYR B 1 183 ? -8.32 -14.023 -3.066 1 93.31 183 TYR B O 1
ATOM 3039 N N . GLU B 1 184 ? -7.637 -13.297 -5.102 1 93.69 184 GLU B N 1
ATOM 3040 C CA . GLU B 1 184 ? -7.84 -11.883 -4.801 1 93.69 184 GLU B CA 1
ATOM 3041 C C . GLU B 1 184 ? -9.297 -11.602 -4.445 1 93.69 184 GLU B C 1
ATOM 3043 O O . GLU B 1 184 ? -9.578 -10.906 -3.469 1 93.69 184 GLU B O 1
ATOM 3048 N N . HIS B 1 185 ? -10.148 -12.125 -5.211 1 91.75 185 HIS B N 1
ATOM 3049 C CA . HIS B 1 185 ? -11.57 -11.938 -4.934 1 91.75 185 HIS B CA 1
ATOM 3050 C C . HIS B 1 185 ? -11.945 -12.523 -3.576 1 91.75 185 HIS B C 1
ATOM 3052 O O . HIS B 1 185 ? -12.688 -11.898 -2.811 1 91.75 185 HIS B O 1
ATOM 3058 N N . SER B 1 186 ? -11.484 -13.688 -3.332 1 93 186 SER B N 1
ATOM 3059 C CA . SER B 1 186 ? -11.758 -14.32 -2.045 1 93 186 SER B CA 1
ATOM 3060 C C . SER B 1 186 ? -11.234 -13.469 -0.89 1 93 186 SER B C 1
ATOM 3062 O O . SER B 1 186 ? -11.875 -13.375 0.156 1 93 186 SER B O 1
ATOM 3064 N N . GLN B 1 187 ? -10.055 -12.914 -1.05 1 95.06 187 GLN B N 1
ATOM 3065 C CA . GLN B 1 187 ? -9.484 -12.031 -0.034 1 95.06 187 GLN B CA 1
ATOM 3066 C C . GLN B 1 187 ? -10.359 -10.805 0.18 1 95.06 187 GLN B C 1
ATOM 3068 O O . GLN B 1 187 ? -10.523 -10.344 1.312 1 95.06 187 GLN B O 1
ATOM 3073 N N . TYR B 1 188 ? -10.898 -10.25 -0.901 1 95 188 TYR B N 1
ATOM 3074 C CA . TYR B 1 188 ? -11.789 -9.102 -0.803 1 95 188 TYR B CA 1
ATOM 3075 C C . TYR B 1 188 ? -13.031 -9.438 0.02 1 95 188 TYR B C 1
ATOM 3077 O O . TYR B 1 188 ? -13.383 -8.703 0.946 1 95 188 TYR B O 1
ATOM 3085 N N . VAL B 1 189 ? -13.641 -10.539 -0.309 1 95.12 189 VAL B N 1
ATOM 3086 C CA . VAL B 1 189 ? -14.805 -10.984 0.442 1 95.12 189 VAL B CA 1
ATOM 3087 C C . VAL B 1 189 ? -14.438 -11.188 1.907 1 95.12 189 VAL B C 1
ATOM 3089 O O . VAL B 1 189 ? -15.203 -10.836 2.807 1 95.12 189 VAL B O 1
ATOM 3092 N N . GLY B 1 190 ? -13.266 -11.82 2.156 1 96.5 190 GLY B N 1
ATOM 3093 C CA . GLY B 1 190 ? -12.773 -11.984 3.514 1 96.5 190 GLY B CA 1
ATOM 3094 C C . GLY B 1 190 ? -12.633 -10.672 4.262 1 96.5 190 GLY B C 1
ATOM 3095 O O . GLY B 1 190 ? -12.969 -10.586 5.445 1 96.5 190 GLY B O 1
ATOM 3096 N N . LEU B 1 191 ? -12.156 -9.727 3.605 1 97.5 191 LEU B N 1
ATOM 3097 C CA . LEU B 1 191 ? -12.008 -8.398 4.199 1 97.5 191 LEU B CA 1
ATOM 3098 C C . LEU B 1 191 ? -13.367 -7.828 4.59 1 97.5 191 LEU B C 1
ATOM 3100 O O . LEU B 1 191 ? -13.531 -7.301 5.691 1 97.5 191 LEU B O 1
ATOM 3104 N N . LEU B 1 192 ? -14.328 -7.895 3.684 1 97.62 192 LEU B N 1
ATOM 3105 C CA . LEU B 1 192 ? -15.672 -7.402 3.973 1 97.62 192 LEU B CA 1
ATOM 3106 C C . LEU B 1 192 ? -16.25 -8.078 5.211 1 97.62 192 LEU B C 1
ATOM 3108 O O . LEU B 1 192 ? -16.859 -7.426 6.055 1 97.62 192 LEU B O 1
ATOM 3112 N N . ASN B 1 193 ? -16.016 -9.367 5.332 1 97.62 193 ASN B N 1
ATOM 3113 C CA . ASN B 1 193 ? -16.469 -10.109 6.504 1 97.62 193 ASN B CA 1
ATOM 3114 C C . ASN B 1 193 ? -15.781 -9.617 7.777 1 97.62 193 ASN B C 1
ATOM 3116 O O . ASN B 1 193 ? -16.422 -9.484 8.82 1 97.62 193 ASN B O 1
ATOM 3120 N N . LYS B 1 194 ? -14.492 -9.406 7.699 1 97.38 194 LYS B N 1
ATOM 3121 C CA . LYS B 1 194 ? -13.75 -8.898 8.844 1 97.38 194 LYS B CA 1
ATOM 3122 C C . LYS B 1 194 ? -14.281 -7.535 9.281 1 97.38 194 LYS B C 1
ATOM 3124 O O . LYS B 1 194 ? -14.406 -7.266 10.477 1 97.38 194 LYS B O 1
ATOM 3129 N N . ILE B 1 195 ? -14.555 -6.688 8.312 1 98 195 ILE B N 1
ATOM 3130 C CA . ILE B 1 195 ? -15.07 -5.355 8.617 1 98 195 ILE B CA 1
ATOM 3131 C C . ILE B 1 195 ? -16.438 -5.473 9.273 1 98 195 ILE B C 1
ATOM 3133 O O . ILE B 1 195 ? -16.719 -4.773 10.25 1 98 195 ILE B O 1
ATOM 3137 N N . LYS B 1 196 ? -17.266 -6.285 8.695 1 97.31 196 LYS B N 1
ATOM 3138 C CA . LYS B 1 196 ? -18.578 -6.508 9.281 1 97.31 196 LYS B CA 1
ATOM 3139 C C . LYS B 1 196 ? -18.469 -6.945 10.742 1 97.31 196 LYS B C 1
ATOM 3141 O O . LYS B 1 196 ? -19.172 -6.422 11.602 1 97.31 196 LYS B O 1
ATOM 3146 N N . ALA B 1 197 ? -17.594 -7.871 10.992 1 96.62 197 ALA B N 1
ATOM 3147 C CA . ALA B 1 197 ? -17.359 -8.344 12.352 1 96.62 197 ALA B CA 1
ATOM 3148 C C . ALA B 1 197 ? -16.812 -7.23 13.242 1 96.62 197 ALA B C 1
ATOM 3150 O O . ALA B 1 197 ? -17.188 -7.117 14.406 1 96.62 197 ALA B O 1
ATOM 3151 N N . PHE B 1 198 ? -15.992 -6.477 12.727 1 97.12 198 PHE B N 1
ATOM 3152 C CA . PHE B 1 198 ? -15.359 -5.383 13.453 1 97.12 198 PHE B CA 1
ATOM 3153 C C . PHE B 1 198 ? -16.391 -4.352 13.891 1 97.12 198 PHE B C 1
ATOM 3155 O O . PHE B 1 198 ? -16.375 -3.887 15.031 1 97.12 198 PHE B O 1
ATOM 3162 N N . ILE B 1 199 ? -17.188 -3.992 12.914 1 94.38 199 ILE B N 1
ATOM 3163 C CA . ILE B 1 199 ? -18.203 -2.967 13.172 1 94.38 199 ILE B CA 1
ATOM 3164 C C . ILE B 1 199 ? -19.188 -3.463 14.219 1 94.38 199 ILE B C 1
ATOM 3166 O O . ILE B 1 199 ? -19.719 -2.676 15.008 1 94.38 199 ILE B O 1
ATOM 3170 N N . SER B 1 200 ? -19.469 -4.695 14.227 1 90.12 200 SER B N 1
ATOM 3171 C CA . SER B 1 200 ? -20.469 -5.281 15.117 1 90.12 200 SER B CA 1
ATOM 3172 C C . SER B 1 200 ? -19.953 -5.352 16.547 1 90.12 200 SER B C 1
ATOM 3174 O O . SER B 1 200 ? -20.734 -5.531 17.484 1 90.12 200 SER B O 1
ATOM 3176 N N . LYS B 1 201 ? -18.703 -5.266 16.781 1 86.62 201 LYS B N 1
ATOM 3177 C CA . LYS B 1 201 ? -18.125 -5.289 18.125 1 86.62 201 LYS B CA 1
ATOM 3178 C C . LYS B 1 201 ? -18.484 -4.023 18.891 1 86.62 201 LYS B C 1
ATOM 3180 O O . LYS B 1 201 ? -18.594 -2.943 18.312 1 86.62 201 LYS B O 1
#

Organism: Necator americanus (NCBI:txid51031)

Solvent-accessible surface area (backbone atoms only — not comparable to full-atom values): 22283 Å² total; per-residue (Å²): 135,79,62,58,65,60,48,46,52,52,48,52,52,50,47,51,50,52,52,51,47,39,49,71,69,55,77,36,90,64,63,67,77,60,89,80,43,47,80,49,75,59,88,58,34,40,37,36,35,35,76,58,88,81,28,44,37,40,33,40,36,42,44,71,88,14,54,66,78,61,75,70,71,61,68,78,71,74,84,62,79,76,75,79,69,60,24,55,39,49,35,34,41,33,43,29,48,86,68,30,24,47,35,37,36,32,34,62,37,73,42,91,89,41,86,88,37,30,41,72,44,56,54,30,38,35,66,42,69,39,64,62,82,89,49,72,79,72,65,85,34,53,51,46,45,59,44,84,76,53,55,66,68,52,40,48,38,56,68,40,50,47,35,36,75,74,58,56,42,50,67,43,39,37,46,48,34,54,26,40,27,51,49,41,50,51,51,50,50,49,49,52,51,52,49,49,55,58,69,71,105,134,81,54,58,66,62,42,45,51,49,46,51,53,50,48,52,53,51,52,52,49,37,47,72,70,53,76,38,89,64,64,66,78,60,88,80,44,47,78,48,74,49,78,26,29,42,37,35,36,36,76,56,89,80,29,43,36,41,33,42,37,41,44,55,84,14,57,65,73,62,80,71,69,65,68,80,72,73,83,64,80,76,76,78,69,57,23,54,40,48,36,33,44,34,43,28,48,85,70,30,20,44,36,37,36,31,36,61,38,73,42,91,86,41,87,87,37,30,40,71,43,54,54,30,40,35,66,42,68,39,62,63,82,88,46,73,78,71,66,84,80,55,68,66,46,61,42,82,75,55,55,69,68,54,40,47,49,55,69,40,51,53,36,35,77,74,59,55,42,52,66,42,38,38,45,48,36,53,26,40,27,50,50,40,50,51,51,51,51,50,48,51,50,50,48,46,54,55,63,71,100

InterPro domains:
  IPR003428 Mitochondrial glycoprotein [PF02330] (11-199)
  IPR003428 Mitochondrial glycoprotein [PTHR10826] (2-200)
  IPR036561 Mitochondrial glycoprotein superfamily [G3DSA:3.10.280.10] (2-200)
  IPR036561 Mitochondrial glycoprotein superfamily [SSF54529] (3-200)